Protein 3H0T (pdb70)

B-factor: mean 36.36, std 13.25, range [14.14, 80.87]

Foldseek 3Di:
DKAWEWPAADEEAAQAKDKIKIAIPDDFLVVKFKWKWWAAPPGDIDTQATRQFHGDDPRDPQWGKHADRPSSMIMIMGGRDDQVSFTWMWMWIADDPDTYIYPTYGYGHDDDDFDAWDKDKDWADPVVVVVQKTKIKIKTDDGPPQTKDKWKDFANHTDDPQKDKDRWDQDPVRGTIIMMMRIDGVCSLQVTQKMWIWMDDPHDIDIDIDGPPDDD/DKAWDKDFAQEAEAQAKGKMKIAIDPDAQADQWKKKWKWWADVVVGIGTAKIWYHDVHIDIDGDPVQVVFWDWDDDRVRRMIMIMGGRDDQVPFTWMKMFMAGVPPPGGDGIHPTGTHGYANDDFDFWDKDWQ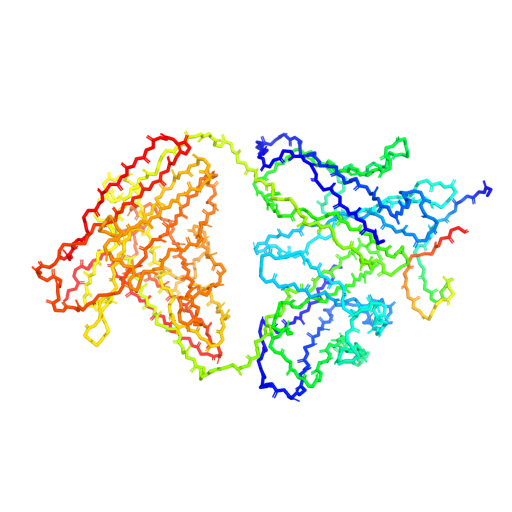AWDVVQDDDQKGKIKIKTDFGDDDDKDKDKPVPPDDPQKDWDDWDQDNNRGIMTMIMGMDGNVCLVPDWIWMWIDDVVNRDIDIGIHHHD/DDWDKAFDAPDDPDNGTDIGTD

CATH classification: 2.60.40.10 (+1 more: 2.60.40.10)

Nearest PDB structures (foldseek):
  3h0t-assembly1_A  TM=1.005E+00  e=9.626E-43  Homo sapiens
  8oxy-assembly1_C  TM=9.643E-01  e=1.014E-38  Homo sapiens
  6e63-assembly2_C  TM=9.545E-01  e=5.410E-38  Homo sapiens
  4rir-assembly1_L  TM=9.159E-01  e=1.126E-38  Homo sapiens
  6mg4-assembly1_B  TM=5.284E-01  e=2.223E-38  Homo sapiens

Solvent-accessible surface area: 20282 Å² total; per-residue (Å²): 160,12,116,10,83,17,56,117,35,31,29,52,33,71,54,118,83,10,66,0,46,0,64,5,63,63,43,50,0,30,32,37,23,0,0,0,0,13,17,99,115,96,55,29,1,72,6,5,0,54,29,12,50,88,90,26,126,78,23,56,124,43,5,42,10,55,54,67,71,106,63,32,10,0,17,0,35,0,46,30,3,103,94,87,1,45,5,47,0,18,0,0,0,0,28,78,73,32,18,24,22,3,66,12,0,38,0,2,3,42,66,54,111,100,30,73,10,67,6,12,4,8,34,13,22,80,83,2,37,155,58,91,106,0,3,0,2,0,11,0,23,56,0,14,3,3,11,17,80,36,43,4,52,10,32,99,66,103,30,176,87,40,41,58,59,9,92,30,39,101,30,120,76,76,46,14,2,0,0,0,4,0,45,19,65,4,113,86,12,127,82,59,187,25,1,3,0,41,0,42,10,92,75,74,79,51,71,73,75,8,32,32,112,72,105,170,176,28,82,17,124,37,68,37,79,36,76,7,90,47,91,93,62,0,50,2,35,0,32,9,48,64,38,48,1,41,19,128,87,3,0,0,1,0,0,6,27,19,107,122,114,22,12,30,11,0,0,1,0,0,84,25,66,98,77,36,52,29,53,8,99,81,3,104,112,56,18,43,2,82,36,46,84,104,133,40,39,0,28,0,54,0,66,63,1,58,63,118,3,33,7,44,0,10,0,0,55,1,33,9,9,0,23,1,0,47,38,27,3,157,12,23,81,0,14,1,2,74,16,82,81,85,23,13,50,12,23,20,9,26,1,19,104,58,11,44,82,77,53,58,0,8,0,0,0,4,0,13,30,0,7,47,84,81,11,84,22,44,1,30,97,38,94,37,98,92,43,37,26,51,5,65,26,10,43,24,114,71,9,23,25,0,8,3,0,15,0,66,8,79,35,102,20,34,74,127,93,55,14,57,0,8,0,46,0,156,51,28,144,42,116,39,81,40,107,5,93,69,153,149,96,40,108,16,94,58,29,76,66,27,46,182,84,116,40,9,0,21,19,36,90

Structure (mmCIF, N/CA/C/O backbone):
data_3H0T
#
_entry.id   3H0T
#
_cell.length_a   174.077
_cell.length_b   52.169
_cell.length_c   65.630
_cell.angle_alpha   90.00
_cell.angle_beta   99.24
_cell.angle_gamma   90.00
#
_symmetry.space_group_name_H-M   'C 1 2 1'
#
loop_
_entity.id
_entity.type
_entity.pdbx_description
1 polymer 'Fab fragment, Light chain'
2 polymer 'Fab fragment, Heavy chain'
3 polymer Hepcidin
4 water water
#
loop_
_atom_site.group_PDB
_atom_site.id
_atom_site.type_symbol
_atom_site.label_atom_id
_atom_site.label_alt_id
_atom_site.label_comp_id
_atom_site.label_asym_id
_atom_site.label_entity_id
_atom_site.label_seq_id
_atom_site.pdbx_PDB_ins_code
_atom_site.Cartn_x
_atom_site.Cartn_y
_atom_site.Cartn_z
_atom_site.occupancy
_atom_site.B_iso_or_equiv
_atom_site.auth_seq_id
_atom_site.auth_comp_id
_atom_site.auth_asym_id
_atom_site.auth_atom_id
_atom_site.pdbx_PDB_model_num
ATOM 1 N N . ASN A 1 1 ? -37.002 29.702 19.466 1.00 59.21 1 ASN A N 1
ATOM 2 C CA . ASN A 1 1 ? -35.689 29.021 19.203 1.00 58.07 1 ASN A CA 1
ATOM 3 C C . ASN A 1 1 ? -35.155 28.103 20.288 1.00 56.71 1 ASN A C 1
ATOM 4 O O . ASN A 1 1 ? -33.941 27.844 20.329 1.00 57.64 1 ASN A O 1
ATOM 9 N N . PHE A 1 2 ? -36.051 27.632 21.155 1.00 53.43 2 PHE A N 1
ATOM 10 C CA . PHE A 1 2 ? -35.764 26.690 22.254 1.00 50.99 2 PHE A CA 1
ATOM 11 C C . PHE A 1 2 ? -34.973 25.397 21.945 1.00 50.47 2 PHE A C 1
ATOM 12 O O . PHE A 1 2 ? -34.777 24.995 20.787 1.00 50.64 2 PHE A O 1
ATOM 20 N N . MET A 1 3 ? -34.565 24.750 23.028 1.00 49.64 3 MET A N 1
ATOM 21 C CA . MET A 1 3 ? -33.892 23.509 23.007 1.00 50.43 3 MET A CA 1
ATOM 22 C C . MET A 1 3 ? -34.546 22.601 23.998 1.00 48.28 3 MET A C 1
ATOM 23 O O . MET A 1 3 ? -35.200 23.066 24.936 1.00 48.46 3 MET A O 1
ATOM 28 N N . LEU A 1 4 ? -34.328 21.301 23.805 1.00 46.14 4 LEU A N 1
ATOM 29 C CA . LEU A 1 4 ? -34.743 20.243 24.708 1.00 44.69 4 LEU A CA 1
ATOM 30 C C . LEU A 1 4 ? -33.494 19.491 25.157 1.00 43.95 4 LEU A C 1
ATOM 31 O O . LEU A 1 4 ? -32.743 19.019 24.312 1.00 43.05 4 LEU A O 1
ATOM 36 N N . THR A 1 5 ? -33.281 19.391 26.472 1.00 42.63 5 THR A N 1
ATOM 37 C CA . THR A 1 5 ? -32.058 18.853 27.055 1.00 42.38 5 THR A CA 1
ATOM 38 C C . THR A 1 5 ? -32.301 17.562 27.850 1.00 42.20 5 THR A C 1
ATOM 39 O O . THR A 1 5 ? -33.114 17.529 28.793 1.00 42.68 5 THR A O 1
ATOM 43 N N . GLN A 1 6 ? -31.565 16.510 27.501 1.00 40.63 6 GLN A N 1
ATOM 44 C CA . GLN A 1 6 ? -31.673 15.215 28.173 1.00 39.26 6 GLN A CA 1
ATOM 45 C C . GLN A 1 6 ? -30.307 14.872 28.668 1.00 38.80 6 GLN A C 1
ATOM 46 O O . GLN A 1 6 ? -29.380 15.286 28.068 1.00 40.13 6 GLN A O 1
ATOM 52 N N . PRO A 1 7 ? -30.176 14.052 29.730 1.00 39.64 7 PRO A N 1
ATOM 53 C CA . PRO A 1 7 ? -28.899 13.507 30.159 1.00 39.66 7 PRO A CA 1
ATOM 54 C C . PRO A 1 7 ? -28.237 12.742 28.967 1.00 40.98 7 PRO A C 1
ATOM 55 O O . PRO A 1 7 ? -28.947 12.187 28.130 1.00 40.54 7 PRO A O 1
ATOM 59 N N . HIS A 1 8 ? -26.915 12.691 28.914 1.00 39.51 8 HIS A N 1
ATOM 60 C CA . HIS A 1 8 ? -26.216 12.106 27.803 1.00 39.31 8 HIS A CA 1
ATOM 61 C C . HIS A 1 8 ? -26.453 10.589 27.835 1.00 38.41 8 HIS A C 1
ATOM 62 O O . HIS A 1 8 ? -26.659 9.979 26.790 1.00 37.75 8 HIS A O 1
ATOM 69 N N . SER A 1 9 ? -26.431 9.983 29.019 1.00 36.39 9 SER A N 1
ATOM 70 C CA . SER A 1 9 ? -26.704 8.570 29.196 1.00 36.88 9 SER A CA 1
ATOM 71 C C . SER A 1 9 ? -27.316 8.330 30.585 1.00 37.35 9 SER A C 1
ATOM 72 O O . SER A 1 9 ? -27.217 9.197 31.413 1.00 38.82 9 SER A O 1
ATOM 75 N N . VAL A 1 10 ? -27.882 7.152 30.822 1.00 35.54 10 VAL A N 1
ATOM 76 C CA . VAL A 1 10 ? -28.642 6.824 32.010 1.00 36.55 10 VAL A CA 1
ATOM 77 C C . VAL A 1 10 ? -28.492 5.319 31.998 1.00 35.87 10 VAL A C 1
ATOM 78 O O . VAL A 1 10 ? -28.473 4.739 30.919 1.00 36.47 10 VAL A O 1
ATOM 82 N N . SER A 1 11 ? -28.320 4.681 33.149 1.00 35.18 11 SER A N 1
ATOM 83 C CA . SER A 1 11 ? -28.146 3.252 33.202 1.00 36.79 11 SER A CA 1
ATOM 84 C C . SER A 1 11 ? -28.859 2.716 34.429 1.00 38.80 11 SER A C 1
ATOM 85 O O . SER A 1 11 ? -28.994 3.440 35.410 1.00 39.53 11 SER A O 1
ATOM 88 N N . GLU A 1 12 ? -29.291 1.452 34.385 1.00 40.58 12 GLU A N 1
ATOM 89 C CA . GLU A 1 12 ? -30.183 0.897 35.433 1.00 42.42 12 GLU A CA 1
ATOM 90 C C . GLU A 1 12 ? -30.196 -0.603 35.221 1.00 42.64 12 GLU A C 1
ATOM 91 O O . GLU A 1 12 ? -29.973 -1.067 34.096 1.00 41.01 12 GLU A O 1
ATOM 97 N N . SER A 1 13 ? -30.379 -1.355 36.307 1.00 44.13 13 SER A N 1
ATOM 98 C CA . SER A 1 13 ? -30.400 -2.827 36.290 1.00 45.99 13 SER A CA 1
ATOM 99 C C . SER A 1 13 ? -31.739 -3.374 35.729 1.00 46.08 13 SER A C 1
ATOM 100 O O . SER A 1 13 ? -32.771 -2.720 35.878 1.00 47.31 13 SER A O 1
ATOM 103 N N . PRO A 1 14 ? -31.722 -4.558 35.094 1.00 46.38 14 PRO A N 1
ATOM 104 C CA . PRO A 1 14 ? -32.935 -5.195 34.575 1.00 47.79 14 PRO A CA 1
ATOM 105 C C . PRO A 1 14 ? -33.986 -5.443 35.659 1.00 49.63 14 PRO A C 1
ATOM 106 O O . PRO A 1 14 ? -33.642 -5.852 36.770 1.00 49.43 14 PRO A O 1
ATOM 110 N N . GLY A 1 15 ? -35.248 -5.219 35.332 1.00 51.19 15 GLY A N 1
ATOM 111 C CA . GLY A 1 15 ? -36.322 -5.348 36.311 1.00 53.36 15 GLY A CA 1
ATOM 112 C C . GLY A 1 15 ? -36.674 -4.027 36.962 1.00 55.08 15 GLY A C 1
ATOM 113 O O . GLY A 1 15 ? -37.825 -3.802 37.375 1.00 55.86 15 GLY A O 1
ATOM 114 N N . LYS A 1 16 ? -35.703 -3.121 37.043 1.00 55.79 16 LYS A N 1
ATOM 115 C CA . LYS A 1 16 ? -35.957 -1.847 37.717 1.00 56.43 16 LYS A CA 1
ATOM 116 C C . LYS A 1 16 ? -36.658 -0.796 36.857 1.00 56.07 16 LYS A C 1
ATOM 117 O O . LYS A 1 16 ? -36.995 -1.015 35.683 1.00 56.06 16 LYS A O 1
ATOM 123 N N . THR A 1 17 ? -36.952 0.333 37.480 1.00 56.22 17 THR A N 1
ATOM 124 C CA . THR A 1 17 ? -37.677 1.394 36.811 1.00 56.42 17 THR A CA 1
ATOM 125 C C . THR A 1 17 ? -36.642 2.465 36.524 1.00 55.45 17 THR A C 1
ATOM 126 O O . THR A 1 17 ? -35.767 2.724 37.363 1.00 54.85 17 THR A O 1
ATOM 130 N N . VAL A 1 18 ? -36.723 3.039 35.324 1.00 53.83 18 VAL A N 1
ATOM 131 C CA . VAL A 1 18 ? -35.850 4.136 34.962 1.00 52.62 18 VAL A CA 1
ATOM 132 C C . VAL A 1 18 ? -36.624 5.265 34.312 1.00 51.55 18 VAL A C 1
ATOM 133 O O . VAL A 1 18 ? -37.605 5.036 33.603 1.00 51.21 18 VAL A O 1
ATOM 137 N N . THR A 1 19 ? -36.167 6.485 34.565 1.00 50.85 19 THR A N 1
ATOM 138 C CA . THR A 1 19 ? -36.721 7.671 33.952 1.00 50.85 19 THR A CA 1
ATOM 139 C C . THR A 1 19 ? -35.617 8.455 33.243 1.00 50.69 19 THR A C 1
ATOM 140 O O . THR A 1 19 ? -34.451 8.480 33.698 1.00 51.01 19 THR A O 1
ATOM 144 N N . ILE A 1 20 ? -36.012 9.040 32.104 1.00 49.88 20 ILE A N 1
ATOM 145 C CA . ILE A 1 20 ? -35.176 9.879 31.266 1.00 48.29 20 ILE A CA 1
ATOM 146 C C . ILE A 1 20 ? -35.956 11.148 31.128 1.00 48.30 20 ILE A C 1
ATOM 147 O O . ILE A 1 20 ? -37.065 11.136 30.585 1.00 47.51 20 ILE A O 1
ATOM 152 N N . SER A 1 21 ? -35.377 12.248 31.600 1.00 48.19 21 SER A N 1
ATOM 153 C CA . SER A 1 21 ? -36.040 13.560 31.469 1.00 49.60 21 SER A CA 1
ATOM 154 C C . SER A 1 21 ? -35.648 14.432 30.277 1.00 48.67 21 SER A C 1
ATOM 155 O O . SER A 1 21 ? -34.580 14.277 29.663 1.00 48.80 21 SER A O 1
ATOM 158 N N . CYS A 1 22 ? -36.510 15.382 29.977 1.00 46.94 22 CYS A N 1
ATOM 159 C CA . CYS A 1 22 ? -36.266 16.260 28.900 1.00 47.32 22 CYS A CA 1
ATOM 160 C C . CYS A 1 22 ? -36.789 17.675 29.258 1.00 48.36 22 CYS A C 1
ATOM 161 O O . CYS A 1 22 ? -38.029 17.906 29.269 1.00 49.03 22 CYS A O 1
ATOM 164 N N . THR A 1 23 ? -35.846 18.600 29.512 1.00 48.05 23 THR A N 1
ATOM 165 C CA . THR A 1 23 ? -36.117 19.995 29.947 1.00 47.93 23 THR A CA 1
ATOM 166 C C . THR A 1 23 ? -36.181 20.952 28.790 1.00 47.61 23 THR A C 1
ATOM 167 O O . THR A 1 23 ? -35.285 20.959 27.973 1.00 48.60 23 THR A O 1
ATOM 171 N N . ARG A 1 24 ? -37.212 21.789 28.734 1.00 46.99 24 ARG A N 1
ATOM 172 C CA . ARG A 1 24 ? -37.366 22.750 27.663 1.00 47.66 24 ARG A CA 1
ATOM 173 C C . ARG A 1 24 ? -36.820 24.124 28.031 1.00 49.87 24 ARG A C 1
ATOM 174 O O . ARG A 1 24 ? -37.210 24.682 29.052 1.00 50.64 24 ARG A O 1
ATOM 182 N N . SER A 1 25 ? -35.965 24.686 27.183 1.00 50.93 25 SER A N 1
ATOM 183 C CA . SER A 1 25 ? -35.188 25.861 27.538 1.00 52.74 25 SER A CA 1
ATOM 184 C C . SER A 1 25 ? -36.141 27.026 27.676 1.00 54.09 25 SER A C 1
ATOM 185 O O . SER A 1 25 ? -36.157 27.667 28.713 1.00 54.45 25 SER A O 1
ATOM 188 N N . SER A 1 26 ? -36.937 27.270 26.635 1.00 55.64 26 SER A N 1
ATOM 189 C CA . SER A 1 26 ? -38.045 28.225 26.672 1.00 56.78 26 SER A CA 1
ATOM 190 C C . SER A 1 26 ? -39.343 27.681 26.077 1.00 57.64 26 SER A C 1
ATOM 191 O O . SER A 1 26 ? -39.353 26.664 25.357 1.00 57.52 26 SER A O 1
ATOM 194 N N . GLY A 1 27 ? -40.437 28.374 26.378 1.00 57.49 27 GLY A N 1
ATOM 195 C CA . GLY A 1 27 ? -41.756 27.945 25.970 1.00 57.84 27 GLY A CA 1
ATOM 196 C C . GLY A 1 27 ? -42.247 26.965 27.009 1.00 58.72 27 GLY A C 1
ATOM 197 O O . GLY A 1 27 ? -41.439 26.388 27.751 1.00 58.28 27 GLY A O 1
ATOM 198 N N . SER A 1 28 ? -43.576 26.786 27.067 1.00 59.35 28 SER A N 1
ATOM 199 C CA . SER A 1 28 ? -44.231 25.968 28.094 1.00 59.80 28 SER A CA 1
ATOM 200 C C . SER A 1 28 ? -44.342 24.521 27.621 1.00 59.50 28 SER A C 1
ATOM 201 O O . SER A 1 28 ? -44.904 24.272 26.554 1.00 59.26 28 SER A O 1
ATOM 204 N N . ILE A 1 29 ? -43.791 23.590 28.408 1.00 59.84 29 ILE A N 1
ATOM 205 C CA . ILE A 1 29 ? -43.720 22.183 27.998 1.00 60.04 29 ILE A CA 1
ATOM 206 C C . ILE A 1 29 ? -45.128 21.669 27.788 1.00 60.50 29 ILE A C 1
ATOM 207 O O . ILE A 1 29 ? -45.383 20.891 26.856 1.00 60.87 29 ILE A O 1
ATOM 212 N N . ALA A 1 30 ? -46.040 22.158 28.640 1.00 60.35 30 ALA A N 1
ATOM 213 C CA . ALA A 1 30 ? -47.442 21.735 28.655 1.00 59.46 30 ALA A CA 1
ATOM 214 C C . ALA A 1 30 ? -48.253 22.260 27.457 1.00 58.17 30 ALA A C 1
ATOM 215 O O . ALA A 1 30 ? -49.289 21.695 27.106 1.00 58.45 30 ALA A O 1
ATOM 217 N N . SER A 1 31 ? -47.773 23.303 26.791 1.00 56.66 31 SER A N 1
ATOM 218 C CA . SER A 1 31 ? -48.542 23.867 25.678 1.00 55.17 31 SER A CA 1
ATOM 219 C C . SER A 1 31 ? -48.363 23.128 24.362 1.00 53.45 31 SER A C 1
ATOM 220 O O . SER A 1 31 ? -49.156 23.290 23.431 1.00 52.47 31 SER A O 1
ATOM 223 N N . TYR A 1 32 ? -47.304 22.323 24.278 1.00 52.09 32 TYR A N 1
ATOM 224 C CA . TYR A 1 32 ? -46.998 21.619 23.026 1.00 50.98 32 TYR A CA 1
ATOM 225 C C . TYR A 1 32 ? -46.769 20.137 23.242 1.00 49.59 32 TYR A C 1
ATOM 226 O O . TYR A 1 32 ? -46.169 19.732 24.243 1.00 49.71 32 TYR A O 1
ATOM 235 N N . TYR A 1 33 ? -47.264 19.312 22.321 1.00 48.84 33 TYR A N 1
ATOM 236 C CA . TYR A 1 33 ? -47.131 17.881 22.502 1.00 47.56 33 TYR A CA 1
ATOM 237 C C . TYR A 1 33 ? -45.669 17.441 22.370 1.00 46.41 33 TYR A C 1
ATOM 238 O O . TYR A 1 33 ? -44.953 17.978 21.541 1.00 45.54 33 TYR A O 1
ATOM 247 N N . VAL A 1 34 ? -45.287 16.486 23.221 1.00 46.27 34 VAL A N 1
ATOM 248 C CA . VAL A 1 34 ? -43.966 15.828 23.350 1.00 45.85 34 VAL A CA 1
ATOM 249 C C . VAL A 1 34 ? -44.007 14.354 22.875 1.00 45.12 34 VAL A C 1
ATOM 250 O O . VAL A 1 34 ? -44.795 13.553 23.390 1.00 44.70 34 VAL A O 1
ATOM 254 N N . GLN A 1 35 ? -43.166 14.024 21.890 1.00 43.48 35 GLN A N 1
ATOM 255 C CA . GLN A 1 35 ? -43.007 12.646 21.393 1.00 41.99 35 GLN A CA 1
ATOM 256 C C . GLN A 1 35 ? -41.700 12.047 21.932 1.00 40.54 35 GLN A C 1
ATOM 257 O O . GLN A 1 35 ? -40.772 12.786 22.215 1.00 40.05 35 GLN A O 1
ATOM 263 N N . TRP A 1 36 ? -41.636 10.717 22.088 1.00 39.30 36 TRP A N 1
ATOM 264 C CA . TRP A 1 36 ? -40.391 10.045 22.429 1.00 36.72 36 TRP A CA 1
ATOM 265 C C . TRP A 1 36 ? -40.116 9.023 21.361 1.00 35.78 36 TRP A C 1
ATOM 266 O O . TRP A 1 36 ? -41.042 8.309 20.946 1.00 35.07 36 TRP A O 1
ATOM 277 N N . TYR A 1 37 ? -38.852 8.964 20.911 1.00 32.34 37 TYR A N 1
ATOM 278 C CA . TYR A 1 37 ? -38.392 8.023 19.874 1.00 29.98 37 TYR A CA 1
ATOM 279 C C . TYR A 1 37 ? -37.301 7.120 20.389 1.00 29.77 37 TYR A C 1
ATOM 280 O O . TYR A 1 37 ? -36.395 7.565 21.102 1.00 31.35 37 TYR A O 1
ATOM 289 N N . GLN A 1 38 ? -37.380 5.864 20.038 1.00 27.41 38 GLN A N 1
ATOM 290 C CA . GLN A 1 38 ? -36.363 4.888 20.395 1.00 28.32 38 GLN A CA 1
ATOM 291 C C . GLN A 1 38 ? -35.490 4.606 19.182 1.00 28.59 38 GLN A C 1
ATOM 292 O O . GLN A 1 38 ? -36.021 4.413 18.085 1.00 27.67 38 GLN A O 1
ATOM 298 N N . GLN A 1 39 ? -34.172 4.465 19.374 1.00 27.90 39 GLN A N 1
ATOM 299 C CA . GLN A 1 39 ? -33.316 4.133 18.231 1.00 27.14 39 GLN A CA 1
ATOM 300 C C . GLN A 1 39 ? -32.216 3.191 18.680 1.00 28.89 39 GLN A C 1
ATOM 301 O O . GLN A 1 39 ? -31.321 3.576 19.508 1.00 28.51 39 GLN A O 1
ATOM 307 N N . ARG A 1 40 ? -32.333 1.957 18.237 1.00 29.40 40 ARG A N 1
ATOM 308 C CA . ARG A 1 40 ? -31.287 0.974 18.434 1.00 33.94 40 ARG A CA 1
ATOM 309 C C . ARG A 1 40 ? -30.129 1.162 17.446 1.00 35.44 40 ARG A C 1
ATOM 310 O O . ARG A 1 40 ? -30.330 1.610 16.326 1.00 34.52 40 ARG A O 1
ATOM 318 N N . PRO A 1 41 ? -28.899 0.765 17.844 1.00 38.60 41 PRO A N 1
ATOM 319 C CA . PRO A 1 41 ? -27.733 1.132 16.979 1.00 39.58 41 PRO A CA 1
ATOM 320 C C . PRO A 1 41 ? -27.834 0.497 15.582 1.00 38.02 41 PRO A C 1
ATOM 321 O O . PRO A 1 41 ? -28.142 -0.684 15.464 1.00 39.20 41 PRO A O 1
ATOM 325 N N . GLY A 1 42 ? -27.646 1.295 14.546 1.00 37.62 42 GLY A N 1
ATOM 326 C CA . GLY A 1 42 ? -27.761 0.810 13.167 1.00 36.11 42 GLY A CA 1
ATOM 327 C C . GLY A 1 42 ? -29.177 0.669 12.641 1.00 36.57 42 GLY A C 1
ATOM 328 O O . GLY A 1 42 ? -29.382 0.117 11.534 1.00 35.17 42 GLY A O 1
ATOM 329 N N . SER A 1 43 ? -30.152 1.166 13.419 1.00 34.57 43 SER A N 1
ATOM 330 C CA . SER A 1 43 ? -31.572 1.155 13.029 1.00 33.69 43 SER A CA 1
ATOM 331 C C . SER A 1 43 ? -32.196 2.525 13.016 1.00 30.93 43 SER A C 1
ATOM 332 O O . SER A 1 43 ? -31.670 3.480 13.579 1.00 29.15 43 SER A O 1
ATOM 335 N N . SER A 1 44 ? -33.319 2.617 12.301 1.00 30.62 44 SER A N 1
ATOM 336 C CA . SER A 1 44 ? -34.058 3.849 12.160 1.00 30.26 44 SER A CA 1
ATOM 337 C C . SER A 1 44 ? -34.815 4.019 13.458 1.00 28.62 44 SER A C 1
ATOM 338 O O . SER A 1 44 ? -35.004 3.058 14.176 1.00 27.78 44 SER A O 1
ATOM 341 N N . PRO A 1 45 ? -35.181 5.258 13.808 1.00 27.68 45 PRO A N 1
ATOM 342 C CA . PRO A 1 45 ? -35.904 5.414 15.037 1.00 29.48 45 PRO A CA 1
ATOM 343 C C . PRO A 1 45 ? -37.307 4.744 14.967 1.00 30.31 45 PRO A C 1
ATOM 344 O O . PRO A 1 45 ? -37.794 4.461 13.899 1.00 28.88 45 PRO A O 1
ATOM 348 N N . THR A 1 46 ? -37.901 4.511 16.138 1.00 31.81 46 THR A N 1
ATOM 349 C CA . THR A 1 46 ? -39.255 4.017 16.295 1.00 33.10 46 THR A CA 1
ATOM 350 C C . THR A 1 46 ? -39.980 4.899 17.327 1.00 32.74 46 THR A C 1
ATOM 351 O O . THR A 1 46 ? -39.477 5.177 18.434 1.00 31.98 46 THR A O 1
ATOM 355 N N . THR A 1 47 ? -41.224 5.247 17.031 1.00 33.58 47 THR A N 1
ATOM 356 C CA . THR A 1 47 ? -42.000 6.042 18.008 1.00 33.99 47 THR A CA 1
ATOM 357 C C . THR A 1 47 ? -42.443 5.139 19.142 1.00 33.98 47 THR A C 1
ATOM 358 O O . THR A 1 47 ? -42.988 4.067 18.889 1.00 34.55 47 THR A O 1
ATOM 362 N N . VAL A 1 48 ? -42.119 5.533 20.378 1.00 34.68 48 VAL A N 1
ATOM 363 C CA . VAL A 1 48 ? -42.636 4.879 21.589 1.00 36.34 48 VAL A CA 1
ATOM 364 C C . VAL A 1 48 ? -43.752 5.630 22.380 1.00 38.06 48 VAL A C 1
ATOM 365 O O . VAL A 1 48 ? -44.569 5.009 23.018 1.00 35.89 48 VAL A O 1
ATOM 369 N N . ILE A 1 49 ? -43.735 6.954 22.372 1.00 40.31 49 ILE A N 1
ATOM 370 C CA . ILE A 1 49 ? -44.772 7.725 23.033 1.00 41.89 49 ILE A CA 1
ATOM 371 C C . ILE A 1 49 ? -45.047 8.848 22.063 1.00 42.57 49 ILE A C 1
ATOM 372 O O . ILE A 1 49 ? -44.092 9.401 21.520 1.00 41.54 49 ILE A O 1
ATOM 377 N N . TYR A 1 50 ? -46.322 9.153 21.781 1.00 42.98 50 TYR A N 1
ATOM 378 C CA . TYR A 1 50 ? -46.693 10.409 21.102 1.00 44.87 50 TYR A CA 1
ATOM 379 C C . TYR A 1 50 ? -47.775 11.184 21.901 1.00 45.99 50 TYR A C 1
ATOM 380 O O . TYR A 1 50 ? -48.380 10.640 22.860 1.00 45.77 50 TYR A O 1
ATOM 389 N N . GLU A 1 51 ? -47.972 12.455 21.521 1.00 46.79 51 GLU A N 1
ATOM 390 C CA . GLU A 1 51 ? -48.866 13.385 22.240 1.00 47.48 51 GLU A CA 1
ATOM 391 C C . GLU A 1 51 ? -48.817 13.176 23.752 1.00 48.15 51 GLU A C 1
ATOM 392 O O . GLU A 1 51 ? -49.808 12.746 24.372 1.00 47.95 51 GLU A O 1
ATOM 398 N N . ASP A 1 52 ? -47.623 13.422 24.315 1.00 48.09 52 ASP A N 1
ATOM 399 C CA . ASP A 1 52 ? -47.304 13.402 25.768 1.00 48.20 52 ASP A CA 1
ATOM 400 C C . ASP A 1 52 ? -47.278 12.042 26.434 1.00 46.89 52 ASP A C 1
ATOM 401 O O . ASP A 1 52 ? -46.415 11.782 27.263 1.00 44.86 52 ASP A O 1
ATOM 406 N N . SER A 1 53 ? -48.215 11.172 26.077 1.00 47.12 53 SER A N 1
ATOM 407 C CA . SER A 1 53 ? -48.363 9.906 26.775 1.00 47.84 53 SER A CA 1
ATOM 408 C C . SER A 1 53 ? -49.104 8.818 26.002 1.00 47.45 53 SER A C 1
ATOM 409 O O . SER A 1 53 ? -49.234 7.720 26.500 1.00 47.81 53 SER A O 1
ATOM 412 N N . GLN A 1 54 ? -49.543 9.104 24.780 1.00 48.81 54 GLN A N 1
ATOM 413 C CA . GLN A 1 54 ? -50.129 8.086 23.894 1.00 49.44 54 GLN A CA 1
ATOM 414 C C . GLN A 1 54 ? -49.069 7.066 23.492 1.00 50.54 54 GLN A C 1
ATOM 415 O O . GLN A 1 54 ? -47.994 7.426 23.040 1.00 50.36 54 GLN A O 1
ATOM 421 N N . ARG A 1 55 ? -49.403 5.791 23.608 1.00 50.64 55 ARG A N 1
ATOM 422 C CA . ARG A 1 55 ? -48.474 4.737 23.358 1.00 51.16 55 ARG A CA 1
ATOM 423 C C . ARG A 1 55 ? -48.938 4.041 22.071 1.00 51.18 55 ARG A C 1
ATOM 424 O O . ARG A 1 55 ? -50.019 3.452 22.065 1.00 51.72 55 ARG A O 1
ATOM 432 N N . PRO A 1 56 ? -48.160 4.154 20.963 1.00 50.70 56 PRO A N 1
ATOM 433 C CA . PRO A 1 56 ? -48.546 3.531 19.700 1.00 51.25 56 PRO A CA 1
ATOM 434 C C . PRO A 1 56 ? -48.726 2.004 19.775 1.00 51.66 56 PRO A C 1
ATOM 435 O O . PRO A 1 56 ? -48.214 1.342 20.695 1.00 51.60 56 PRO A O 1
ATOM 439 N N . SER A 1 57 ? -49.482 1.479 18.810 1.00 52.07 57 SER A N 1
ATOM 440 C CA . SER A 1 57 ? -49.766 0.062 18.697 1.00 52.95 57 SER A CA 1
ATOM 441 C C . SER A 1 57 ? -48.454 -0.746 18.640 1.00 53.04 57 SER A C 1
ATOM 442 O O . SER A 1 57 ? -47.591 -0.492 17.762 1.00 52.63 57 SER A O 1
ATOM 445 N N . GLY A 1 58 ? -48.290 -1.679 19.586 1.00 52.68 58 GLY A N 1
ATOM 446 C CA . GLY A 1 58 ? -47.101 -2.570 19.633 1.00 52.90 58 GLY A CA 1
ATOM 447 C C . GLY A 1 58 ? -46.039 -2.204 20.667 1.00 52.97 58 GLY A C 1
ATOM 448 O O . GLY A 1 58 ? -45.128 -2.979 20.966 1.00 53.43 58 GLY A O 1
ATOM 449 N N . VAL A 1 59 ? -46.137 -1.014 21.221 1.00 52.95 59 VAL A N 1
ATOM 450 C CA . VAL A 1 59 ? -45.175 -0.580 22.238 1.00 52.48 59 VAL A CA 1
ATOM 451 C C . VAL A 1 59 ? -45.655 -1.153 23.587 1.00 53.59 59 VAL A C 1
ATOM 452 O O . VAL A 1 59 ? -46.789 -0.845 23.986 1.00 53.15 59 VAL A O 1
ATOM 456 N N . PRO A 1 60 ? -44.804 -1.969 24.289 1.00 54.23 60 PRO A N 1
ATOM 457 C CA . PRO A 1 60 ? -45.107 -2.470 25.640 1.00 55.03 60 PRO A CA 1
ATOM 458 C C . PRO A 1 60 ? -45.606 -1.396 26.552 1.00 56.20 60 PRO A C 1
ATOM 459 O O . PRO A 1 60 ? -45.164 -0.250 26.488 1.00 56.93 60 PRO A O 1
ATOM 463 N N . ASP A 1 61 ? -46.532 -1.778 27.409 1.00 57.27 61 ASP A N 1
ATOM 464 C CA . ASP A 1 61 ? -47.107 -0.891 28.405 1.00 58.48 61 ASP A CA 1
ATOM 465 C C . ASP A 1 61 ? -46.093 -0.538 29.511 1.00 57.69 61 ASP A C 1
ATOM 466 O O . ASP A 1 61 ? -46.346 0.336 30.326 1.00 58.06 61 ASP A O 1
ATOM 471 N N . ARG A 1 62 ? -44.936 -1.201 29.522 1.00 56.44 62 ARG A N 1
ATOM 472 C CA . ARG A 1 62 ? -43.790 -0.774 30.360 1.00 55.27 62 ARG A CA 1
ATOM 473 C C . ARG A 1 62 ? -43.302 0.678 30.092 1.00 54.73 62 ARG A C 1
ATOM 474 O O . ARG A 1 62 ? -42.649 1.287 30.946 1.00 54.29 62 ARG A O 1
ATOM 482 N N . PHE A 1 63 ? -43.615 1.193 28.891 1.00 54.47 63 PHE A N 1
ATOM 483 C CA . PHE A 1 63 ? -43.231 2.524 28.421 1.00 53.61 63 PHE A CA 1
ATOM 484 C C . PHE A 1 63 ? -44.342 3.543 28.688 1.00 54.62 63 PHE A C 1
ATOM 485 O O . PHE A 1 63 ? -45.467 3.372 28.222 1.00 54.77 63 PHE A O 1
ATOM 493 N N . SER A 1 64 ? -44.035 4.633 29.371 1.00 54.37 64 SER A N 1
ATOM 494 C CA . SER A 1 64 ? -45.018 5.691 29.511 1.00 55.11 64 SER A CA 1
ATOM 495 C C . SER A 1 64 ? -44.407 7.104 29.511 1.00 55.54 64 SER A C 1
ATOM 496 O O . SER A 1 64 ? -43.321 7.333 30.058 1.00 56.07 64 SER A O 1
ATOM 499 N N . GLY A 1 65 ? -45.128 8.051 28.935 1.00 55.88 65 GLY A N 1
ATOM 500 C CA . GLY A 1 65 ? -44.747 9.454 28.990 1.00 56.88 65 GLY A CA 1
ATOM 501 C C . GLY A 1 65 ? -45.529 10.243 30.024 1.00 58.52 65 GLY A C 1
ATOM 502 O O . GLY A 1 65 ? -46.663 9.864 30.406 1.00 59.05 65 GLY A O 1
ATOM 503 N N . SER A 1 66 ? -44.918 11.330 30.482 1.00 58.81 66 SER A N 1
ATOM 504 C CA . SER A 1 66 ? -45.496 12.223 31.478 1.00 59.77 66 SER A CA 1
ATOM 505 C C . SER A 1 66 ? -44.925 13.612 31.282 1.00 60.70 66 SER A C 1
ATOM 506 O O . SER A 1 66 ? -43.968 13.786 30.528 1.00 60.11 66 SER A O 1
ATOM 509 N N . ILE A 1 67 ? -45.522 14.597 31.949 1.00 61.84 67 ILE A N 1
ATOM 510 C CA . ILE A 1 67 ? -45.203 16.018 31.746 1.00 62.93 67 ILE A CA 1
ATOM 511 C C . ILE A 1 67 ? -45.164 16.709 33.102 1.00 64.49 67 ILE A C 1
ATOM 512 O O . ILE A 1 67 ? -45.953 16.389 34.000 1.00 64.97 67 ILE A O 1
ATOM 517 N N . ASP A 1 68 ? -44.234 17.634 33.275 1.00 65.72 68 ASP A N 1
ATOM 518 C CA . ASP A 1 68 ? -44.108 18.309 34.558 1.00 67.04 68 ASP A CA 1
ATOM 519 C C . ASP A 1 68 ? -44.018 19.799 34.354 1.00 67.68 68 ASP A C 1
ATOM 520 O O . ASP A 1 68 ? -42.922 20.369 34.402 1.00 68.32 68 ASP A O 1
ATOM 525 N N . SER A 1 69 ? -45.185 20.418 34.147 1.00 68.26 69 SER A N 1
ATOM 526 C CA . SER A 1 69 ? -45.281 21.802 33.693 1.00 68.64 69 SER A CA 1
ATOM 527 C C . SER A 1 69 ? -44.514 22.747 34.600 1.00 68.86 69 SER A C 1
ATOM 528 O O . SER A 1 69 ? -44.234 23.888 34.223 1.00 68.41 69 SER A O 1
ATOM 531 N N . SER A 1 70 ? -44.152 22.231 35.775 1.00 69.08 70 SER A N 1
ATOM 532 C CA . SER A 1 70 ? -43.400 22.953 36.787 1.00 69.54 70 SER A CA 1
ATOM 533 C C . SER A 1 70 ? -41.905 23.084 36.414 1.00 69.87 70 SER A C 1
ATOM 534 O O . SER A 1 70 ? -41.375 24.212 36.238 1.00 70.23 70 SER A O 1
ATOM 537 N N . SER A 1 71 ? -41.225 21.932 36.300 1.00 69.10 71 SER A N 1
ATOM 538 C CA . SER A 1 71 ? -39.800 21.889 35.939 1.00 67.61 71 SER A CA 1
ATOM 539 C C . SER A 1 71 ? -39.644 22.120 34.443 1.00 66.41 71 SER A C 1
ATOM 540 O O . SER A 1 71 ? -38.525 22.259 33.930 1.00 66.72 71 SER A O 1
ATOM 543 N N . ASN A 1 72 ? -40.794 22.198 33.771 1.00 64.13 72 ASN A N 1
ATOM 544 C CA . ASN A 1 72 ? -40.890 22.475 32.345 1.00 61.84 72 ASN A CA 1
ATOM 545 C C . ASN A 1 72 ? -40.234 21.338 31.513 1.00 60.87 72 ASN A C 1
ATOM 546 O O . ASN A 1 72 ? -39.431 21.579 30.600 1.00 60.20 72 ASN A O 1
ATOM 551 N N . SER A 1 73 ? -40.597 20.102 31.867 1.00 59.34 73 SER A N 1
ATOM 552 C CA . SER A 1 73 ? -39.853 18.927 31.449 1.00 57.69 73 SER A CA 1
ATOM 553 C C . SER A 1 73 ? -40.736 17.702 31.269 1.00 56.75 73 SER A C 1
ATOM 554 O O . SER A 1 73 ? -41.510 17.339 32.183 1.00 56.40 73 SER A O 1
ATOM 557 N N . ALA A 1 74 ? -40.617 17.089 30.082 1.00 54.31 74 ALA A N 1
ATOM 558 C CA . ALA A 1 74 ? -41.254 15.813 29.769 1.00 52.54 74 ALA A CA 1
ATOM 559 C C . ALA A 1 74 ? -40.371 14.667 30.230 1.00 51.93 74 ALA A C 1
ATOM 560 O O . ALA A 1 74 ? -39.171 14.843 30.460 1.00 50.75 74 ALA A O 1
ATOM 562 N N . SER A 1 75 ? -40.963 13.485 30.391 1.00 51.07 75 SER A N 1
ATOM 563 C CA . SER A 1 75 ? -40.220 12.382 30.973 1.00 50.94 75 SER A CA 1
ATOM 564 C C . SER A 1 75 ? -40.674 11.037 30.417 1.00 50.08 75 SER A C 1
ATOM 565 O O . SER A 1 75 ? -41.879 10.804 30.244 1.00 49.78 75 SER A O 1
ATOM 568 N N . LEU A 1 76 ? -39.715 10.152 30.144 1.00 48.10 76 LEU A N 1
ATOM 569 C CA . LEU A 1 76 ? -40.068 8.877 29.617 1.00 47.05 76 LEU A CA 1
ATOM 570 C C . LEU A 1 76 ? -39.658 7.903 30.653 1.00 47.52 76 LEU A C 1
ATOM 571 O O . LEU A 1 76 ? -38.483 7.862 31.027 1.00 48.47 76 LEU A O 1
ATOM 576 N N . THR A 1 77 ? -40.623 7.095 31.106 1.00 47.91 77 THR A N 1
ATOM 577 C CA . THR A 1 77 ? -40.374 6.119 32.176 1.00 47.90 77 THR A CA 1
ATOM 578 C C . THR A 1 77 ? -40.547 4.718 31.675 1.00 47.58 77 THR A C 1
ATOM 579 O O . THR A 1 77 ? -41.506 4.402 30.962 1.00 47.85 77 THR A O 1
ATOM 583 N N . ILE A 1 78 ? -39.601 3.868 32.035 1.00 48.15 78 ILE A N 1
ATOM 584 C CA . ILE A 1 78 ? -39.653 2.481 31.606 1.00 49.24 78 ILE A CA 1
ATOM 585 C C . ILE A 1 78 ? -39.512 1.619 32.826 1.00 49.85 78 ILE A C 1
ATOM 586 O O . ILE A 1 78 ? -38.545 1.756 33.600 1.00 51.62 78 ILE A O 1
ATOM 591 N N . SER A 1 79 ? -40.468 0.717 33.013 1.00 49.68 79 SER A N 1
ATOM 592 C CA . SER A 1 79 ? -40.461 -0.141 34.180 1.00 48.74 79 SER A CA 1
ATOM 593 C C . SER A 1 79 ? -40.144 -1.579 33.759 1.00 49.07 79 SER A C 1
ATOM 594 O O . SER A 1 79 ? -40.264 -1.936 32.561 1.00 49.69 79 SER A O 1
ATOM 597 N N . GLY A 1 80 ? -39.756 -2.412 34.719 1.00 47.82 80 GLY A N 1
ATOM 598 C CA . GLY A 1 80 ? -39.325 -3.769 34.399 1.00 47.92 80 GLY A CA 1
ATOM 599 C C . GLY A 1 80 ? -38.359 -3.830 33.206 1.00 47.52 80 GLY A C 1
ATOM 600 O O . GLY A 1 80 ? -38.647 -4.518 32.185 1.00 47.15 80 GLY A O 1
ATOM 601 N N . LEU A 1 81 ? -37.219 -3.128 33.330 1.00 46.45 81 LEU A N 1
ATOM 602 C CA . LEU A 1 81 ? -36.310 -2.952 32.200 1.00 45.64 81 LEU A CA 1
ATOM 603 C C . LEU A 1 81 ? -35.859 -4.289 31.697 1.00 45.64 81 LEU A C 1
ATOM 604 O O . LEU A 1 81 ? -35.504 -5.180 32.474 1.00 45.18 81 LEU A O 1
ATOM 609 N N . LYS A 1 82 ? -35.811 -4.411 30.378 1.00 46.44 82 LYS A N 1
ATOM 610 C CA . LYS A 1 82 ? -35.299 -5.619 29.763 1.00 47.27 82 LYS A CA 1
ATOM 611 C C . LYS A 1 82 ? -34.194 -5.191 28.833 1.00 47.14 82 LYS A C 1
ATOM 612 O O . LYS A 1 82 ? -34.153 -4.027 28.416 1.00 46.85 82 LYS A O 1
ATOM 618 N N . THR A 1 83 ? -33.301 -6.114 28.498 1.00 46.84 83 THR A N 1
ATOM 619 C CA . THR A 1 83 ? -32.148 -5.711 27.731 1.00 47.39 83 THR A CA 1
ATOM 620 C C . THR A 1 83 ? -32.458 -5.191 26.310 1.00 46.78 83 THR A C 1
ATOM 621 O O . THR A 1 83 ? -31.748 -4.322 25.815 1.00 45.89 83 THR A O 1
ATOM 625 N N . GLU A 1 84 ? -33.547 -5.686 25.701 1.00 45.65 84 GLU A N 1
ATOM 626 C CA . GLU A 1 84 ? -34.120 -5.104 24.483 1.00 45.99 84 GLU A CA 1
ATOM 627 C C . GLU A 1 84 ? -34.382 -3.579 24.543 1.00 42.64 84 GLU A C 1
ATOM 628 O O . GLU A 1 84 ? -34.458 -2.938 23.490 1.00 41.66 84 GLU A O 1
ATOM 634 N N . ASP A 1 85 ? -34.560 -3.018 25.745 1.00 40.79 85 ASP A N 1
ATOM 635 C CA . ASP A 1 85 ? -34.939 -1.624 25.876 1.00 39.72 85 ASP A CA 1
ATOM 636 C C . ASP A 1 85 ? -33.687 -0.740 25.719 1.00 38.85 85 ASP A C 1
ATOM 637 O O . ASP A 1 85 ? -33.808 0.471 25.578 1.00 37.82 85 ASP A O 1
ATOM 642 N N . GLU A 1 86 ? -32.507 -1.361 25.759 1.00 38.44 86 GLU A N 1
ATOM 643 C CA . GLU A 1 86 ? -31.227 -0.640 25.555 1.00 37.43 86 GLU A CA 1
ATOM 644 C C . GLU A 1 86 ? -31.265 0.058 24.182 1.00 34.75 86 GLU A C 1
ATOM 645 O O . GLU A 1 86 ? -31.391 -0.611 23.179 1.00 33.99 86 GLU A O 1
ATOM 651 N N . ALA A 1 87 ? -31.178 1.397 24.159 1.00 32.59 87 ALA A N 1
ATOM 652 C CA . ALA A 1 87 ? -31.271 2.191 22.934 1.00 31.99 87 ALA A CA 1
ATOM 653 C C . ALA A 1 87 ? -31.019 3.660 23.247 1.00 30.31 87 ALA A C 1
ATOM 654 O O . ALA A 1 87 ? -30.921 4.035 24.407 1.00 30.52 87 ALA A O 1
ATOM 656 N N . ASP A 1 88 ? -30.958 4.481 22.224 1.00 29.64 88 ASP A N 1
ATOM 657 C CA . ASP A 1 88 ? -30.981 5.924 22.412 1.00 30.91 88 ASP A CA 1
ATOM 658 C C . ASP A 1 88 ? -32.433 6.386 22.416 1.00 31.85 88 ASP A C 1
ATOM 659 O O . ASP A 1 88 ? -33.232 5.890 21.631 1.00 34.35 88 ASP A O 1
ATOM 664 N N . TYR A 1 89 ? -32.785 7.329 23.285 1.00 29.88 89 TYR A N 1
ATOM 665 C CA . TYR A 1 89 ? -34.149 7.827 23.298 1.00 29.11 89 TYR A CA 1
ATOM 666 C C . TYR A 1 89 ? -34.096 9.301 23.109 1.00 28.41 89 TYR A C 1
ATOM 667 O O . TYR A 1 89 ? -33.263 9.964 23.722 1.00 31.17 89 TYR A O 1
ATOM 676 N N . TYR A 1 90 ? -34.963 9.829 22.268 1.00 27.75 90 TYR A N 1
ATOM 677 C CA . TYR A 1 90 ? -34.971 11.239 21.914 1.00 29.18 90 TYR A CA 1
ATOM 678 C C . TYR A 1 90 ? -36.354 11.742 22.205 1.00 30.80 90 TYR A C 1
ATOM 679 O O . TYR A 1 90 ? -37.323 11.070 21.881 1.00 29.27 90 TYR A O 1
ATOM 688 N N . CYS A 1 91 ? -36.444 12.914 22.814 1.00 33.03 91 CYS A N 1
ATOM 689 C CA . CYS A 1 91 ? -37.715 13.599 22.959 1.00 35.56 91 CYS A CA 1
ATOM 690 C C . CYS A 1 91 ? -37.833 14.605 21.854 1.00 34.68 91 CYS A C 1
ATOM 691 O O . CYS A 1 91 ? -36.845 15.022 21.270 1.00 34.04 91 CYS A O 1
ATOM 694 N N . GLN A 1 92 ? -39.048 14.985 21.519 1.00 33.88 92 GLN A N 1
ATOM 695 C CA . GLN A 1 92 ? -39.224 15.912 20.441 1.00 34.27 92 GLN A CA 1
ATOM 696 C C . GLN A 1 92 ? -40.483 16.749 20.663 1.00 36.64 92 GLN A C 1
ATOM 697 O O . GLN A 1 92 ? -41.470 16.239 21.169 1.00 36.48 92 GLN A O 1
ATOM 703 N N . SER A 1 93 ? -40.439 18.021 20.276 1.00 38.84 93 SER A N 1
ATOM 704 C CA . SER A 1 93 ? -41.627 18.883 20.359 1.00 40.32 93 SER A CA 1
ATOM 705 C C . SER A 1 93 ? -41.576 19.943 19.341 1.00 40.21 93 SER A C 1
ATOM 706 O O . SER A 1 93 ? -40.975 19.753 18.297 1.00 40.72 93 SER A O 1
ATOM 709 N N . TYR A 1 94 ? -42.261 21.065 19.587 1.00 40.19 94 TYR A N 1
ATOM 710 C CA . TYR A 1 94 ? -42.320 22.121 18.620 1.00 39.23 94 TYR A CA 1
ATOM 711 C C . TYR A 1 94 ? -42.808 23.390 19.337 1.00 40.39 94 TYR A C 1
ATOM 712 O O . TYR A 1 94 ? -43.100 23.414 20.533 1.00 40.01 94 TYR A O 1
ATOM 721 N N . ASP A 1 95 ? -42.815 24.447 18.585 1.00 42.01 95 ASP A N 1
ATOM 722 C CA . ASP A 1 95 ? -43.539 25.612 18.943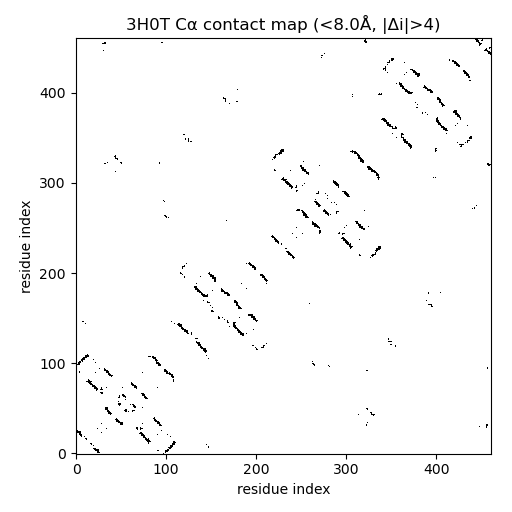 1.00 44.52 95 ASP A CA 1
ATOM 723 C C . ASP A 1 95 ? -44.043 26.081 17.623 1.00 45.37 95 ASP A C 1
ATOM 724 O O . ASP A 1 95 ? -44.140 25.306 16.680 1.00 45.70 95 ASP A O 1
ATOM 729 N N . SER A 1 96 ? -44.372 27.353 17.548 1.00 46.58 96 SER A N 1
ATOM 730 C CA . SER A 1 96 ? -45.003 27.902 16.390 1.00 46.96 96 SER A CA 1
ATOM 731 C C . SER A 1 96 ? -44.052 28.046 15.199 1.00 47.39 96 SER A C 1
ATOM 732 O O . SER A 1 96 ? -44.530 28.181 14.061 1.00 48.16 96 SER A O 1
ATOM 735 N N . SER A 1 97 ? -42.731 28.063 15.441 1.00 46.80 97 SER A N 1
ATOM 736 C CA . SER A 1 97 ? -41.742 28.401 14.365 1.00 47.00 97 SER A CA 1
ATOM 737 C C . SER A 1 97 ? -40.795 27.229 13.884 1.00 46.04 97 SER A C 1
ATOM 738 O O . SER A 1 97 ? -40.274 27.251 12.735 1.00 45.34 97 SER A O 1
ATOM 741 N N . ASN A 1 98 ? -40.562 26.269 14.781 1.00 44.55 98 ASN A N 1
ATOM 742 C CA . ASN A 1 98 ? -39.680 25.104 14.562 1.00 43.14 98 ASN A CA 1
ATOM 743 C C . ASN A 1 98 ? -40.150 23.822 15.261 1.00 41.65 98 ASN A C 1
ATOM 744 O O . ASN A 1 98 ? -40.838 23.866 16.287 1.00 41.79 98 ASN A O 1
ATOM 749 N N . VAL A 1 99 ? -39.720 22.695 14.699 1.00 39.06 99 VAL A N 1
ATOM 750 C CA . VAL A 1 99 ? -39.735 21.370 15.333 1.00 36.88 99 VAL A CA 1
ATOM 751 C C . VAL A 1 99 ? -38.366 21.083 16.029 1.00 34.65 99 VAL A C 1
ATOM 752 O O . VAL A 1 99 ? -37.361 21.242 15.417 1.00 33.69 99 VAL A O 1
ATOM 756 N N . VAL A 1 100 ? -38.348 20.663 17.288 1.00 33.76 100 VAL A N 1
ATOM 757 C CA . VAL A 1 100 ? -37.091 20.426 17.984 1.00 33.23 100 VAL A CA 1
ATOM 758 C C . VAL A 1 100 ? -36.960 19.005 18.530 1.00 32.96 100 VAL A C 1
ATOM 759 O O . VAL A 1 100 ? -37.837 18.484 19.238 1.00 32.10 100 VAL A O 1
ATOM 763 N N . PHE A 1 101 ? -35.834 18.364 18.212 1.00 30.04 101 PHE A N 1
ATOM 764 C CA . PHE A 1 101 ? -35.452 17.142 18.944 1.00 29.98 101 PHE A CA 1
ATOM 765 C C . PHE A 1 101 ? -34.509 17.432 20.102 1.00 30.48 101 PHE A C 1
ATOM 766 O O . PHE A 1 101 ? -33.659 18.342 20.033 1.00 31.77 101 PHE A O 1
ATOM 774 N N . GLY A 1 102 ? -34.625 16.624 21.143 1.00 31.13 102 GLY A N 1
ATOM 775 C CA . GLY A 1 102 ? -33.670 16.567 22.233 1.00 31.36 102 GLY A CA 1
ATOM 776 C C . GLY A 1 102 ? -32.371 15.951 21.728 1.00 31.82 102 GLY A C 1
ATOM 777 O O . GLY A 1 102 ? -32.346 15.422 20.638 1.00 31.29 102 GLY A O 1
ATOM 778 N N . GLY A 1 103 ? -31.299 15.974 22.517 1.00 32.68 103 GLY A N 1
ATOM 779 C CA . GLY A 1 103 ? -29.994 15.526 21.972 1.00 33.00 103 GLY A CA 1
ATOM 780 C C . GLY A 1 103 ? -29.841 14.025 22.080 1.00 34.37 103 GLY A C 1
ATOM 781 O O . GLY A 1 103 ? -28.934 13.475 21.496 1.00 34.10 103 GLY A O 1
ATOM 782 N N . GLY A 1 104 ? -30.729 13.368 22.838 1.00 33.83 104 GLY A N 1
ATOM 783 C CA . GLY A 1 104 ? -30.761 11.922 22.933 1.00 34.40 104 GLY A CA 1
ATOM 784 C C . GLY A 1 104 ? -30.084 11.453 24.181 1.00 34.63 104 GLY A C 1
ATOM 785 O O . GLY A 1 104 ? -29.165 12.113 24.698 1.00 35.98 104 GLY A O 1
ATOM 786 N N . THR A 1 105 ? -30.518 10.287 24.655 1.00 34.78 105 THR A N 1
ATOM 787 C CA . THR A 1 105 ? -30.031 9.677 25.866 1.00 33.01 105 THR A CA 1
ATOM 788 C C . THR A 1 105 ? -29.766 8.227 25.597 1.00 33.90 105 THR A C 1
ATOM 789 O O . THR A 1 105 ? -30.670 7.466 25.268 1.00 33.67 105 THR A O 1
ATOM 793 N N . LYS A 1 106 ? -28.518 7.819 25.785 1.00 33.81 106 LYS A N 1
ATOM 794 C CA . LYS A 1 106 ? -28.209 6.403 25.717 1.00 34.17 106 LYS A CA 1
ATOM 795 C C . LYS A 1 106 ? -28.638 5.666 27.012 1.00 34.40 106 LYS A C 1
ATOM 796 O O . LYS A 1 106 ? -28.101 5.929 28.086 1.00 35.58 106 LYS A O 1
ATOM 802 N N . LEU A 1 107 ? -29.545 4.686 26.888 1.00 34.28 107 LEU A N 1
ATOM 803 C CA . LEU A 1 107 ? -30.020 3.877 28.020 1.00 32.88 107 LEU A CA 1
ATOM 804 C C . LEU A 1 107 ? -29.303 2.560 27.947 1.00 32.83 107 LEU A C 1
ATOM 805 O O . LEU A 1 107 ? -29.364 1.807 26.912 1.00 31.70 107 LEU A O 1
ATOM 810 N N . THR A 1 108 ? -28.553 2.283 29.003 1.00 29.70 108 THR A N 1
ATOM 811 C CA . THR A 1 108 ? -27.847 1.020 29.119 1.00 30.19 108 THR A CA 1
ATOM 812 C C . THR A 1 108 ? -28.572 0.201 30.196 1.00 30.84 108 THR A C 1
ATOM 813 O O . THR A 1 108 ? -28.931 0.744 31.279 1.00 31.04 108 THR A O 1
ATOM 817 N N . VAL A 1 109 ? -28.736 -1.090 29.923 1.00 30.11 109 VAL A N 1
ATOM 818 C CA . VAL A 1 109 ? -29.371 -1.960 30.873 1.00 32.30 109 VAL A CA 1
ATOM 819 C C . VAL A 1 109 ? -28.232 -2.806 31.396 1.00 32.98 109 VAL A C 1
ATOM 820 O O . VAL A 1 109 ? -27.674 -3.624 30.662 1.00 33.53 109 VAL A O 1
ATOM 824 N N . LEU A 1 110 ? -27.848 -2.580 32.656 1.00 33.31 110 LEU A N 1
ATOM 825 C CA . LEU A 1 110 ? -26.576 -3.062 33.136 1.00 34.38 110 LEU A CA 1
ATOM 826 C C . LEU A 1 110 ? -26.463 -4.564 33.088 1.00 34.67 110 LEU A C 1
ATOM 827 O O . LEU A 1 110 ? -27.181 -5.268 33.785 1.00 36.71 110 LEU A O 1
ATOM 832 N N . GLY A 1 111 ? -25.565 -5.058 32.260 1.00 34.00 111 GLY A N 1
ATOM 833 C CA . GLY A 1 111 ? -25.297 -6.492 32.215 1.00 31.94 111 GLY A CA 1
ATOM 834 C C . GLY A 1 111 ? -23.968 -6.892 32.771 1.00 30.92 111 GLY A C 1
ATOM 835 O O . GLY A 1 111 ? -23.672 -8.057 32.789 1.00 30.65 111 GLY A O 1
ATOM 836 N N . GLN A 1 112 ? -23.139 -5.931 33.182 1.00 29.85 112 GLN A N 1
ATOM 837 C CA . GLN A 1 112 ? -21.807 -6.299 33.716 1.00 30.28 112 GLN A CA 1
ATOM 838 C C . GLN A 1 112 ? -21.264 -5.130 34.490 1.00 28.96 112 GLN A C 1
ATOM 839 O O . GLN A 1 112 ? -21.863 -4.070 34.445 1.00 29.49 112 GLN A O 1
ATOM 845 N N . PRO A 1 113 ? -20.149 -5.311 35.259 1.00 28.49 113 PRO A N 1
ATOM 846 C CA . PRO A 1 113 ? -19.617 -4.191 36.043 1.00 29.42 113 PRO A CA 1
ATOM 847 C C . PRO A 1 113 ? -19.233 -2.995 35.176 1.00 28.70 113 PRO A C 1
ATOM 848 O O . PRO A 1 113 ? -18.684 -3.173 34.073 1.00 29.35 113 PRO A O 1
ATOM 852 N N . LYS A 1 114 ? -19.426 -1.797 35.703 1.00 28.23 114 LYS A N 1
ATOM 853 C CA . LYS A 1 114 ? -19.033 -0.595 35.002 1.00 27.68 114 LYS A CA 1
ATOM 854 C C . LYS A 1 114 ? -17.486 -0.528 34.947 1.00 29.98 114 LYS A C 1
ATOM 855 O O . LYS A 1 114 ? -16.816 -0.956 35.927 1.00 28.83 114 LYS A O 1
ATOM 861 N N . ALA A 1 115 ? -16.921 0.031 33.861 1.00 27.20 115 ALA A N 1
ATOM 862 C CA . ALA A 1 115 ? -15.439 0.112 33.746 1.00 27.00 115 ALA A CA 1
ATOM 863 C C . ALA A 1 115 ? -15.016 1.376 33.008 1.00 24.32 115 ALA A C 1
ATOM 864 O O . ALA A 1 115 ? -15.542 1.620 31.901 1.00 26.16 115 ALA A O 1
ATOM 866 N N . ALA A 1 116 ? -14.079 2.171 33.588 1.00 24.12 116 ALA A N 1
ATOM 867 C CA . ALA A 1 116 ? -13.642 3.459 33.057 1.00 22.14 116 ALA A CA 1
ATOM 868 C C . ALA A 1 116 ? -12.829 3.153 31.822 1.00 22.38 116 ALA A C 1
ATOM 869 O O . ALA A 1 116 ? -12.163 2.080 31.751 1.00 22.71 116 ALA A O 1
ATOM 871 N N . PRO A 1 117 ? -12.834 4.084 30.874 1.00 21.73 117 PRO A N 1
ATOM 872 C CA . PRO A 1 117 ? -12.060 3.708 29.661 1.00 22.25 117 PRO A CA 1
ATOM 873 C C . PRO A 1 117 ? -10.525 3.639 29.882 1.00 23.68 117 PRO A C 1
ATOM 874 O O . PRO A 1 117 ? -10.017 4.477 30.617 1.00 23.42 117 PRO A O 1
ATOM 878 N N . SER A 1 118 ? -9.818 2.734 29.238 1.00 25.54 118 SER A N 1
ATOM 879 C CA . SER A 1 118 ? -8.313 2.925 29.034 1.00 28.53 118 SER A CA 1
ATOM 880 C C . SER A 1 118 ? -8.072 3.851 27.818 1.00 28.58 118 SER A C 1
ATOM 881 O O . SER A 1 118 ? -8.807 3.722 26.849 1.00 29.02 118 SER 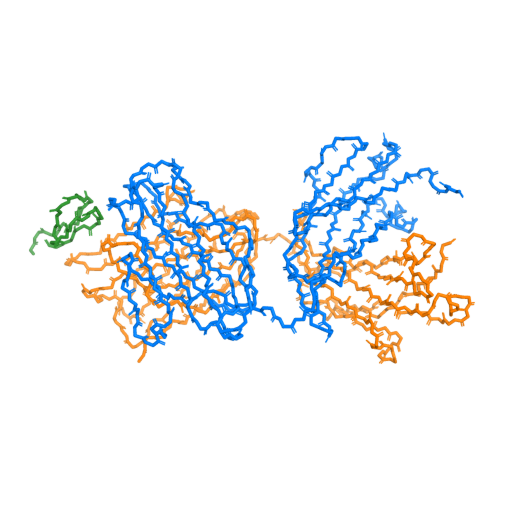A O 1
ATOM 884 N N . VAL A 1 119 ? -7.148 4.810 27.875 1.00 26.70 119 VAL A N 1
ATOM 885 C CA . VAL A 1 119 ? -6.982 5.806 26.780 1.00 24.86 119 VAL A CA 1
ATOM 886 C C . VAL A 1 119 ? -5.504 5.718 26.403 1.00 25.59 119 VAL A C 1
ATOM 887 O O . VAL A 1 119 ? -4.615 5.665 27.270 1.00 23.33 119 VAL A O 1
ATOM 891 N N . THR A 1 120 ? -5.211 5.640 25.120 1.00 24.08 120 THR A N 1
ATOM 892 C CA . THR A 1 120 ? -3.813 5.663 24.689 1.00 26.52 120 THR A CA 1
ATOM 893 C C . THR A 1 120 ? -3.813 6.755 23.604 1.00 25.04 120 THR A C 1
ATOM 894 O O . THR A 1 120 ? -4.682 6.714 22.730 1.00 23.16 120 THR A O 1
ATOM 898 N N . LEU A 1 121 ? -2.897 7.701 23.707 1.00 23.87 121 LEU A N 1
ATOM 899 C CA . LEU A 1 121 ? -2.714 8.786 22.778 1.00 2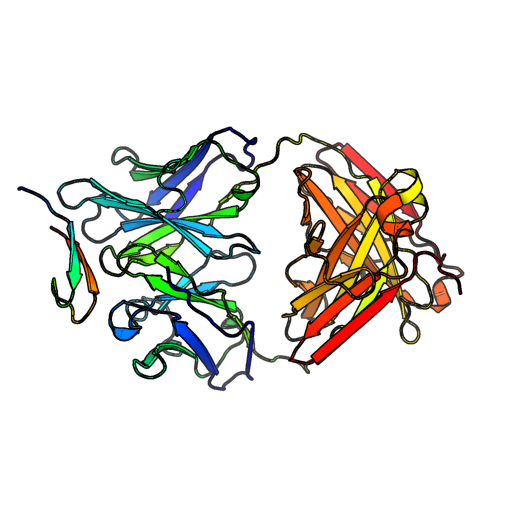1.70 121 LEU A CA 1
ATOM 900 C C . LEU A 1 121 ? -1.465 8.453 21.945 1.00 22.29 121 LEU A C 1
ATOM 901 O O . LEU A 1 121 ? -0.365 8.333 22.491 1.00 18.57 121 LEU A O 1
ATOM 906 N N . PHE A 1 122 ? -1.640 8.298 20.613 1.00 21.01 122 PHE A N 1
ATOM 907 C CA . PHE A 1 122 ? -0.485 8.087 19.714 1.00 19.02 122 PHE A CA 1
ATOM 908 C C . PHE A 1 122 ? -0.143 9.412 19.064 1.00 21.64 122 PHE A C 1
ATOM 909 O O . PHE A 1 122 ? -0.999 10.050 18.476 1.00 19.65 122 PHE A O 1
ATOM 917 N N . PRO A 1 123 ? 1.129 9.827 19.158 1.00 21.67 123 PRO A N 1
ATOM 918 C CA . PRO A 1 123 ? 1.648 10.978 18.485 1.00 20.72 123 PRO A CA 1
ATOM 919 C C . PRO A 1 123 ? 1.656 10.656 16.943 1.00 19.92 123 PRO A C 1
ATOM 920 O O . PRO A 1 123 ? 1.557 9.480 16.550 1.00 18.81 123 PRO A O 1
ATOM 924 N N . PRO A 1 124 ? 1.831 11.677 16.141 1.00 20.55 124 PRO A N 1
ATOM 925 C CA . PRO A 1 124 ? 2.068 11.425 14.671 1.00 21.17 124 PRO A CA 1
ATOM 926 C C . PRO A 1 124 ? 3.222 10.519 14.448 1.00 22.32 124 PRO A C 1
ATOM 927 O O . PRO A 1 124 ? 4.245 10.681 15.128 1.00 22.42 124 PRO A O 1
ATOM 931 N N . SER A 1 125 ? 3.124 9.586 13.480 1.00 23.53 125 SER A N 1
ATOM 932 C CA . SER A 1 125 ? 4.268 8.813 13.091 1.00 21.99 125 SER A CA 1
ATOM 933 C C . SER A 1 125 ? 5.277 9.648 12.322 1.00 22.91 125 SER A C 1
ATOM 934 O O . SER A 1 125 ? 4.967 10.588 11.594 1.00 23.54 125 SER A O 1
ATOM 937 N N . SER A 1 126 ? 6.525 9.269 12.444 1.00 23.33 126 SER A N 1
ATOM 938 C CA . SER A 1 126 ? 7.546 9.929 11.659 1.00 25.33 126 SER A CA 1
ATOM 939 C C . SER A 1 126 ? 7.221 9.813 10.174 1.00 22.25 126 SER A C 1
ATOM 940 O O . SER A 1 126 ? 7.432 10.785 9.451 1.00 20.64 126 SER A O 1
ATOM 943 N N . GLU A 1 127 ? 6.686 8.647 9.741 1.00 20.63 127 GLU A N 1
ATOM 944 C CA . GLU A 1 127 ? 6.337 8.449 8.287 1.00 24.87 127 GLU A CA 1
ATOM 945 C C . GLU A 1 127 ? 5.281 9.485 7.789 1.00 23.78 127 GLU A C 1
ATOM 946 O O . GLU A 1 127 ? 5.325 10.070 6.692 1.00 23.74 127 GLU A O 1
ATOM 952 N N . GLU A 1 128 ? 4.278 9.715 8.606 1.00 22.39 128 GLU A N 1
ATOM 953 C CA . GLU A 1 128 ? 3.252 10.712 8.251 1.00 22.33 128 GLU A CA 1
ATOM 954 C C . GLU A 1 128 ? 3.730 12.125 8.150 1.00 21.90 128 GLU A C 1
ATOM 955 O O . GLU A 1 128 ? 3.292 12.837 7.268 1.00 22.89 128 GLU A O 1
ATOM 961 N N . LEU A 1 129 ? 4.643 12.528 9.041 1.00 20.75 129 LEU A N 1
ATOM 962 C CA . LEU A 1 129 ? 5.219 13.873 9.040 1.00 20.71 129 LEU A CA 1
ATOM 963 C C . LEU A 1 129 ? 6.028 14.004 7.714 1.00 21.76 129 LEU A C 1
ATOM 964 O O . LEU A 1 129 ? 6.046 15.096 7.165 1.00 21.97 129 LEU A O 1
ATOM 969 N N . GLN A 1 130 ? 6.620 12.923 7.232 1.00 21.56 130 GLN A N 1
ATOM 970 C CA . GLN A 1 130 ? 7.342 12.995 5.891 1.00 24.48 130 GLN A CA 1
ATOM 971 C C . GLN A 1 130 ? 6.346 13.272 4.809 1.00 25.84 130 GLN A C 1
ATOM 972 O O . GLN A 1 130 ? 6.718 13.811 3.790 1.00 27.54 130 GLN A O 1
ATOM 978 N N . ALA A 1 131 ? 5.109 12.817 4.995 1.00 27.11 131 ALA A N 1
ATOM 979 C CA . ALA A 1 131 ? 3.999 13.069 4.064 1.00 28.96 131 ALA A CA 1
ATOM 980 C C . ALA A 1 131 ? 3.395 14.464 4.283 1.00 30.34 131 ALA A C 1
ATOM 981 O O . ALA A 1 131 ? 2.394 14.842 3.697 1.00 33.67 131 ALA A O 1
ATOM 983 N N . ASN A 1 132 ? 4.028 15.247 5.147 1.00 30.30 132 ASN A N 1
ATOM 984 C CA . ASN A 1 132 ? 3.619 16.601 5.484 1.00 30.25 132 ASN A CA 1
ATOM 985 C C . ASN A 1 132 ? 2.261 16.745 6.241 1.00 29.29 132 ASN A C 1
ATOM 986 O O . ASN A 1 132 ? 1.559 17.745 6.081 1.00 28.31 132 ASN A O 1
ATOM 991 N N . LYS A 1 133 ? 1.893 15.745 7.003 1.00 26.94 133 LYS A N 1
ATOM 992 C CA . LYS A 1 133 ? 0.699 15.837 7.828 1.00 26.66 133 LYS A CA 1
ATOM 993 C C . LYS A 1 133 ? 1.022 15.355 9.221 1.00 26.59 133 LYS A C 1
ATOM 994 O O . LYS A 1 133 ? 2.047 14.677 9.477 1.00 24.04 133 LYS A O 1
ATOM 1000 N N . ALA A 1 134 ? 0.064 15.561 10.145 1.00 25.84 134 ALA A N 1
ATOM 1001 C CA . ALA A 1 134 ? 0.404 15.066 11.491 1.00 26.69 134 ALA A CA 1
ATOM 1002 C C . ALA A 1 134 ? -0.900 14.758 12.157 1.00 24.84 134 ALA A C 1
ATOM 1003 O O . ALA A 1 134 ? -1.675 15.659 12.439 1.00 28.09 134 ALA A O 1
ATOM 1005 N N . THR A 1 135 ? -1.180 13.494 12.367 1.00 23.70 135 THR A N 1
ATOM 1006 C CA . THR A 1 135 ? -2.496 13.125 12.897 1.00 22.86 135 THR A CA 1
ATOM 1007 C C . THR A 1 135 ? -2.235 12.488 14.312 1.00 22.81 135 THR A C 1
ATOM 1008 O O . THR A 1 135 ? -1.452 11.517 14.447 1.00 22.45 135 THR A O 1
ATOM 1012 N N . LEU A 1 136 ? -2.861 13.063 15.330 1.00 20.81 136 LEU A N 1
ATOM 1013 C CA . LEU A 1 136 ? -2.871 12.429 16.697 1.00 21.41 136 LEU A CA 1
ATOM 1014 C C . LEU A 1 136 ? -4.081 11.485 16.776 1.00 18.73 136 LEU A C 1
ATOM 1015 O O . LEU A 1 136 ? -5.168 11.854 16.374 1.00 21.80 136 LEU A O 1
ATOM 1020 N N . VAL A 1 137 ? -3.871 10.252 17.201 1.00 17.89 137 VAL A N 1
ATOM 1021 C CA . VAL A 1 137 ? -4.954 9.259 17.286 1.00 17.04 137 VAL A CA 1
ATOM 1022 C C . VAL A 1 137 ? -5.161 8.960 18.796 1.00 18.51 137 VAL A C 1
ATOM 1023 O O . VAL A 1 137 ? -4.278 8.571 19.519 1.00 19.90 137 VAL A O 1
ATOM 1027 N N . CYS A 1 138 ? -6.348 9.219 19.217 1.00 16.91 138 CYS A N 1
ATOM 1028 C CA . CYS A 1 138 ? -6.728 8.876 20.655 1.00 17.58 138 CYS A CA 1
ATOM 1029 C C . CYS A 1 138 ? -7.589 7.657 20.650 1.00 17.30 138 CYS A C 1
ATOM 1030 O O . CYS A 1 138 ? -8.753 7.696 20.176 1.00 20.49 138 CYS A O 1
ATOM 1033 N N . LEU A 1 139 ? -7.036 6.561 21.114 1.00 17.41 139 LEU A N 1
ATOM 1034 C CA . LEU A 1 139 ? -7.737 5.292 21.181 1.00 22.49 139 LEU A CA 1
ATOM 1035 C C . LEU A 1 139 ? -8.402 5.133 22.618 1.00 24.09 139 LEU A C 1
ATOM 1036 O O . LEU A 1 139 ? -7.695 5.173 23.674 1.00 25.22 139 LEU A O 1
ATOM 1041 N N . ILE A 1 140 ? -9.698 4.863 22.628 1.00 21.49 140 ILE A N 1
ATOM 1042 C CA . ILE A 1 140 ? -10.501 4.857 23.896 1.00 23.20 140 ILE A CA 1
ATOM 1043 C C . ILE A 1 140 ? -11.094 3.508 24.038 1.00 24.55 140 ILE A C 1
ATOM 1044 O O . ILE A 1 140 ? -11.917 3.124 23.227 1.00 25.00 140 ILE A O 1
ATOM 1049 N N . SER A 1 141 ? -10.669 2.732 25.033 1.00 25.40 141 SER A N 1
ATOM 1050 C CA . SER A 1 141 ? -11.074 1.352 25.015 1.00 25.03 141 SER A CA 1
ATOM 1051 C C . SER A 1 141 ? -11.601 0.751 26.307 1.00 26.77 141 SER A C 1
ATOM 1052 O O . SER A 1 141 ? -11.299 1.247 27.402 1.00 24.95 141 SER A O 1
ATOM 1055 N N . ASP A 1 142 ? -12.353 -0.326 26.113 1.00 25.05 142 ASP A N 1
ATOM 1056 C CA . ASP A 1 142 ? -12.824 -1.209 27.133 1.00 28.76 142 ASP A CA 1
ATOM 1057 C C . ASP A 1 142 ? -13.685 -0.498 28.200 1.00 27.84 142 ASP A C 1
ATOM 1058 O O . ASP A 1 142 ? -13.525 -0.785 29.415 1.00 29.86 142 ASP A O 1
ATOM 1063 N N . PHE A 1 143 ? -14.569 0.424 27.822 1.00 26.49 143 PHE A N 1
ATOM 1064 C CA . PHE A 1 143 ? -15.390 1.095 28.830 1.00 23.80 143 PHE A CA 1
ATOM 1065 C C . PHE A 1 143 ? -16.845 0.592 28.789 1.00 25.99 143 PHE A C 1
ATOM 1066 O O . PHE A 1 143 ? -17.342 -0.012 27.776 1.00 24.04 143 PHE A O 1
ATOM 1074 N N . TYR A 1 144 ? -17.559 0.874 29.885 1.00 24.25 144 TYR A N 1
ATOM 1075 C CA . TYR A 1 144 ? -18.929 0.369 30.072 1.00 24.72 144 TYR A CA 1
ATOM 1076 C C . TYR A 1 144 ? -19.496 1.190 31.236 1.00 25.55 144 TYR A C 1
ATOM 1077 O O . TYR A 1 144 ? -18.838 1.271 32.301 1.00 26.07 144 TYR A O 1
ATOM 1086 N N . PRO A 1 145 ? -20.657 1.862 31.069 1.00 24.38 145 PRO A N 1
ATOM 1087 C CA . PRO A 1 145 ? -21.522 1.857 29.880 1.00 24.09 145 PRO A CA 1
ATOM 1088 C C . PRO A 1 145 ? -20.836 2.526 28.700 1.00 24.29 145 PRO A C 1
ATOM 1089 O O . PRO A 1 145 ? -19.849 3.265 28.846 1.00 24.91 145 PRO A O 1
ATOM 1093 N N . GLY A 1 146 ? -21.408 2.343 27.515 1.00 24.83 146 GLY A N 1
ATOM 1094 C CA . GLY A 1 146 ? -20.688 2.860 26.350 1.00 23.91 146 GLY A CA 1
ATOM 1095 C C . GLY A 1 146 ? -21.047 4.268 25.955 1.00 25.73 146 GLY A C 1
ATOM 1096 O O . GLY A 1 146 ? -21.545 4.529 24.800 1.00 26.92 146 GLY A O 1
ATOM 1097 N N . ALA A 1 147 ? -20.788 5.199 26.835 1.00 24.31 147 ALA A N 1
ATOM 1098 C CA . ALA A 1 147 ? -21.060 6.601 26.584 1.00 25.31 147 ALA A CA 1
ATOM 1099 C C . ALA A 1 147 ? -19.888 7.381 27.135 1.00 27.27 147 ALA A C 1
ATOM 1100 O O . ALA A 1 147 ? -19.606 7.260 28.358 1.00 24.91 147 ALA A O 1
ATOM 1102 N N . VAL A 1 148 ? -19.198 8.147 26.269 1.00 25.56 148 VAL A N 1
ATOM 1103 C CA . VAL A 1 148 ? -18.098 9.048 26.724 1.00 27.15 148 VAL A CA 1
ATOM 1104 C C . VAL A 1 148 ? -18.230 10.440 26.135 1.00 27.45 148 VAL A C 1
ATOM 1105 O O . VAL A 1 148 ? -18.972 10.626 25.154 1.00 28.64 148 VAL A O 1
ATOM 1109 N N . THR A 1 149 ? -17.472 11.397 26.658 1.00 27.05 149 THR A N 1
ATOM 1110 C CA . THR A 1 149 ? -17.383 12.762 26.098 1.00 27.80 149 THR A CA 1
ATOM 1111 C C . THR A 1 149 ? -15.875 12.947 25.779 1.00 27.11 149 THR A C 1
ATOM 1112 O O . THR A 1 149 ? -15.054 12.650 26.623 1.00 24.46 149 THR A O 1
ATOM 1116 N N . VAL A 1 150 ? -15.501 13.358 24.554 1.00 24.46 150 VAL A N 1
ATOM 1117 C CA . VAL A 1 150 ? -14.040 13.561 24.231 1.00 25.15 150 VAL A CA 1
ATOM 1118 C C . VAL A 1 150 ? -13.718 15.006 23.912 1.00 24.27 150 VAL A C 1
ATOM 1119 O O . VAL A 1 150 ? -14.538 15.652 23.220 1.00 25.08 150 VAL A O 1
ATOM 1123 N N . ALA A 1 151 ? -12.579 15.544 24.371 1.00 23.74 151 ALA A N 1
ATOM 1124 C CA . ALA A 1 151 ? -12.169 16.939 24.127 1.00 24.04 151 ALA A CA 1
ATOM 1125 C C . ALA A 1 151 ? -10.651 16.884 23.890 1.00 25.23 151 ALA A C 1
ATOM 1126 O O . ALA A 1 151 ? -10.007 15.922 24.334 1.00 26.51 151 ALA A O 1
ATOM 1128 N N . TRP A 1 152 ? -10.096 17.861 23.155 1.00 25.88 152 TRP A N 1
ATOM 1129 C CA . TRP A 1 152 ? -8.668 17.869 22.837 1.00 25.10 152 TRP A CA 1
ATOM 1130 C C . TRP A 1 152 ? -8.176 19.184 23.348 1.00 25.48 152 TRP A C 1
ATOM 1131 O O . TRP A 1 152 ? -8.898 20.189 23.334 1.00 26.21 152 TRP A O 1
ATOM 1142 N N . LYS A 1 153 ? -6.924 19.198 23.760 1.00 26.47 153 LYS A N 1
ATOM 1143 C CA . LYS A 1 153 ? -6.224 20.430 24.024 1.00 27.34 153 LYS A CA 1
ATOM 1144 C C . LYS A 1 153 ? -4.872 20.514 23.329 1.00 28.73 153 LYS A C 1
ATOM 1145 O O . LYS A 1 153 ? -4.160 19.508 23.127 1.00 27.58 153 LYS A O 1
ATOM 1151 N N . ALA A 1 154 ? -4.485 21.756 23.066 1.00 29.81 154 ALA A N 1
ATOM 1152 C CA . ALA A 1 154 ? -3.139 22.109 22.635 1.00 32.77 154 ALA A CA 1
ATOM 1153 C C . ALA A 1 154 ? -2.598 23.013 23.721 1.00 34.43 154 ALA A C 1
ATOM 1154 O O . ALA A 1 154 ? -3.197 24.049 24.053 1.00 34.98 154 ALA A O 1
ATOM 1156 N N . ASP A 1 155 ? -1.456 22.615 24.239 1.00 36.15 155 ASP A N 1
ATOM 1157 C CA . ASP A 1 155 ? -0.903 23.197 25.442 1.00 39.22 155 ASP A CA 1
ATOM 1158 C C . ASP A 1 155 ? -2.035 23.107 26.460 1.00 40.14 155 ASP A C 1
ATOM 1159 O O . ASP A 1 155 ? -2.538 21.988 26.708 1.00 38.89 155 ASP A O 1
ATOM 1164 N N . SER A 1 156 ? -2.479 24.229 27.017 1.00 41.74 156 SER A N 1
ATOM 1165 C CA . SER A 1 156 ? -3.612 24.114 27.964 1.00 44.19 156 SER A CA 1
ATOM 1166 C C . SER A 1 156 ? -4.967 24.566 27.409 1.00 44.07 156 SER A C 1
ATOM 1167 O O . SER A 1 156 ? -5.937 24.623 28.149 1.00 44.65 156 SER A O 1
ATOM 1170 N N . SER A 1 157 ? -5.017 24.879 26.119 1.00 43.71 157 SER A N 1
ATOM 1171 C CA . SER A 1 157 ? -6.190 25.460 25.525 1.00 43.54 157 SER A CA 1
ATOM 1172 C C . SER A 1 157 ? -6.960 24.429 24.744 1.00 42.28 157 SER A C 1
ATOM 1173 O O . SER A 1 157 ? -6.381 23.573 24.115 1.00 41.81 157 SER A O 1
ATOM 1176 N N . PRO A 1 158 ? -8.287 24.515 24.805 1.00 42.13 158 PRO A N 1
ATOM 1177 C CA . PRO A 1 158 ? -9.205 23.685 24.053 1.00 41.30 158 PRO A CA 1
ATOM 1178 C C . PRO A 1 158 ? -8.932 23.856 22.580 1.00 41.79 158 PRO A C 1
ATOM 1179 O O . PRO A 1 158 ? -8.584 24.939 22.153 1.00 41.00 158 PRO A O 1
ATOM 1183 N N . VAL A 1 159 ? -9.021 22.757 21.845 1.00 41.08 159 VAL A N 1
ATOM 1184 C CA . VAL A 1 159 ? -8.850 22.756 20.424 1.00 42.91 159 VAL A CA 1
ATOM 1185 C C . VAL A 1 159 ? -10.087 22.085 19.918 1.00 42.89 159 VAL A C 1
ATOM 1186 O O . VAL A 1 159 ? -10.382 20.956 20.321 1.00 42.17 159 VAL A O 1
ATOM 1190 N N . LYS A 1 160 ? -10.734 22.752 18.959 1.00 42.37 160 LYS A N 1
ATOM 1191 C CA . LYS A 1 160 ? -11.901 22.259 18.266 1.00 41.57 160 LYS A CA 1
ATOM 1192 C C . LYS A 1 160 ? -11.695 21.939 16.762 1.00 40.14 160 LYS A C 1
ATOM 1193 O O . LYS A 1 160 ? -12.267 20.975 16.260 1.00 38.64 160 LYS A O 1
ATOM 1199 N N . ALA A 1 161 ? -10.906 22.758 16.057 1.00 38.79 161 ALA A N 1
ATOM 1200 C CA . ALA A 1 161 ? -10.610 22.568 14.605 1.00 38.82 161 ALA A CA 1
ATOM 1201 C C . ALA A 1 161 ? -9.863 21.261 14.383 1.00 37.37 161 ALA A C 1
ATOM 1202 O O . ALA A 1 161 ? -9.032 20.908 15.192 1.00 38.08 161 ALA A O 1
ATOM 1204 N N . GLY A 1 162 ? -10.215 20.500 13.355 1.00 35.13 162 GLY A N 1
ATOM 1205 C CA . GLY A 1 162 ? -9.416 19.309 13.001 1.00 33.15 162 GLY A CA 1
ATOM 1206 C C . GLY A 1 162 ? -9.673 18.036 13.772 1.00 30.29 162 GLY A C 1
ATOM 1207 O O . GLY A 1 162 ? -8.883 17.051 13.619 1.00 31.46 162 GLY A O 1
ATOM 1208 N N . VAL A 1 163 ? -10.744 18.036 14.598 1.00 28.58 163 VAL A N 1
ATOM 1209 C CA . VAL A 1 163 ? -11.128 16.893 15.402 1.00 26.02 163 VAL A CA 1
ATOM 1210 C C . VAL A 1 163 ? -12.215 16.130 14.748 1.00 25.81 163 VAL A C 1
ATOM 1211 O O . VAL A 1 163 ? -13.181 16.729 14.254 1.00 27.17 163 VAL A O 1
ATOM 1215 N N . GLU A 1 164 ? -12.068 14.819 14.702 1.00 23.59 164 GLU A N 1
ATOM 1216 C CA . GLU A 1 164 ? -13.150 13.934 14.361 1.00 25.10 164 GLU A CA 1
ATOM 1217 C C . GLU A 1 164 ? -13.168 12.797 15.344 1.00 24.58 164 GLU A C 1
ATOM 1218 O O . GLU A 1 164 ? -12.093 12.261 15.725 1.00 23.15 164 GLU A O 1
ATOM 1224 N N . THR A 1 165 ? -14.379 12.367 15.722 1.00 23.38 165 THR A N 1
ATOM 1225 C CA . THR A 1 165 ? -14.564 11.307 16.715 1.00 24.87 165 THR A CA 1
ATOM 1226 C C . THR A 1 165 ? -15.597 10.279 16.391 1.00 23.50 165 THR A C 1
ATOM 1227 O O . THR A 1 165 ? -16.648 10.644 15.887 1.00 27.97 165 THR A O 1
ATOM 1231 N N . THR A 1 166 ? -15.343 8.993 16.588 1.00 24.65 166 THR A N 1
ATOM 1232 C CA . THR A 1 166 ? -16.346 8.007 16.292 1.00 24.16 166 THR A CA 1
ATOM 1233 C C . THR A 1 166 ? -17.296 7.746 17.474 1.00 27.42 166 THR A C 1
ATOM 1234 O O . THR A 1 166 ? -16.889 7.923 18.640 1.00 24.79 166 THR A O 1
ATOM 1238 N N . THR A 1 167 ? -18.503 7.244 17.157 1.00 27.11 167 THR A N 1
ATOM 1239 C CA . THR A 1 167 ? -19.508 6.879 18.200 1.00 27.85 167 THR A CA 1
ATOM 1240 C C . THR A 1 167 ? -19.078 5.584 18.777 1.00 26.69 167 THR A C 1
ATOM 1241 O O . THR A 1 167 ? -18.638 4.669 18.030 1.00 25.48 167 THR A O 1
ATOM 1245 N N . PRO A 1 168 ? -19.111 5.461 20.141 1.00 27.09 168 PRO A N 1
ATOM 1246 C CA . PRO A 1 168 ? -18.636 4.228 20.721 1.00 27.61 168 PRO A CA 1
ATOM 1247 C C . PRO A 1 168 ? -19.301 3.035 20.205 1.00 29.22 168 PRO A C 1
ATOM 1248 O O . PRO A 1 168 ? -20.476 3.097 19.947 1.00 30.60 168 PRO A O 1
ATOM 1252 N N . SER A 1 169 ? -18.578 1.927 20.055 1.00 29.57 169 SER A N 1
ATOM 1253 C CA . SER A 1 169 ? -19.277 0.766 19.589 1.00 30.62 169 SER A CA 1
ATOM 1254 C C . SER A 1 169 ? -18.652 -0.460 20.200 1.00 30.70 169 SER A C 1
ATOM 1255 O O . SER A 1 169 ? -17.521 -0.421 20.762 1.00 29.63 169 SER A O 1
ATOM 1258 N N . LYS A 1 170 ? -19.361 -1.577 20.087 1.00 31.32 170 LYS A N 1
ATOM 1259 C CA . LYS A 1 170 ? -19.058 -2.707 20.917 1.00 33.13 170 LYS A CA 1
ATOM 1260 C C . LYS A 1 170 ? -17.839 -3.437 20.434 1.00 32.98 170 LYS A C 1
ATOM 1261 O O . LYS A 1 170 ? -17.638 -3.678 19.217 1.00 31.90 170 LYS A O 1
ATOM 1267 N N . GLN A 1 171 ? -17.047 -3.870 21.391 1.00 30.49 171 GLN A N 1
ATOM 1268 C CA . GLN A 1 171 ? -15.971 -4.747 21.138 1.00 30.17 171 GLN A CA 1
ATOM 1269 C C . GLN A 1 171 ? -16.480 -6.149 21.267 1.00 32.20 171 GLN A C 1
ATOM 1270 O O . GLN A 1 171 ? -17.574 -6.397 21.783 1.00 32.44 171 GLN A O 1
ATOM 1276 N N . SER A 1 172 ? -15.624 -7.088 20.888 1.00 34.89 172 SER A N 1
ATOM 1277 C CA . SER A 1 172 ? -15.941 -8.468 21.009 1.00 37.78 172 SER A CA 1
ATOM 1278 C C . SER A 1 172 ? -16.398 -8.864 22.422 1.00 38.68 172 SER A C 1
ATOM 1279 O O . SER A 1 172 ? -17.238 -9.743 22.569 1.00 38.89 172 SER A O 1
ATOM 1282 N N . ASN A 1 173 ? -15.877 -8.230 23.472 1.00 38.36 173 ASN A N 1
ATOM 1283 C CA . ASN A 1 173 ? -16.280 -8.614 24.841 1.00 37.08 173 ASN A CA 1
ATOM 1284 C C . ASN A 1 173 ? -17.491 -7.887 25.415 1.00 37.95 173 ASN A C 1
ATOM 1285 O O . ASN A 1 173 ? -17.790 -7.999 26.609 1.00 38.36 173 ASN A O 1
ATOM 1290 N N . ASN A 1 174 ? -18.197 -7.115 24.592 1.00 37.11 174 ASN A N 1
ATOM 1291 C CA . ASN A 1 174 ? -19.387 -6.344 25.038 1.00 36.77 174 ASN A CA 1
ATOM 1292 C C . ASN A 1 174 ? -19.129 -5.048 25.810 1.00 34.33 174 ASN A C 1
ATOM 1293 O O . ASN A 1 174 ? -20.084 -4.303 26.160 1.00 34.86 174 ASN A O 1
ATOM 1298 N N . LYS A 1 175 ? -17.855 -4.736 26.058 1.00 31.58 175 LYS A N 1
ATOM 1299 C CA . LYS A 1 175 ? -17.521 -3.347 26.392 1.00 28.78 175 LYS A CA 1
ATOM 1300 C C . LYS A 1 175 ? -17.330 -2.546 25.072 1.00 27.54 175 LYS A C 1
ATOM 1301 O O . LYS A 1 175 ? -17.420 -3.141 23.974 1.00 27.76 175 LYS A O 1
ATOM 1307 N N . TYR A 1 176 ? -17.076 -1.230 25.179 1.00 26.31 176 TYR A N 1
ATOM 1308 C CA . TYR A 1 176 ? -17.113 -0.347 24.054 1.00 24.65 176 TYR A CA 1
ATOM 1309 C C . TYR A 1 176 ? -15.747 0.262 23.839 1.00 25.28 176 TYR A C 1
ATOM 1310 O O . TYR A 1 176 ? -14.925 0.358 24.782 1.00 23.77 176 TYR A O 1
ATOM 1319 N N . ALA A 1 177 ? -15.471 0.612 22.567 1.00 23.72 177 ALA A N 1
ATOM 1320 C CA . ALA A 1 177 ? -14.300 1.377 22.205 1.00 24.27 177 ALA A CA 1
ATOM 1321 C C . ALA A 1 177 ? -14.791 2.575 21.414 1.00 25.15 177 ALA A C 1
ATOM 1322 O O . ALA A 1 177 ? -15.920 2.562 20.808 1.00 25.34 177 ALA A O 1
ATOM 1324 N N . ALA A 1 178 ? -13.966 3.615 21.384 1.00 23.43 178 ALA A N 1
ATOM 1325 C CA . ALA A 1 178 ? -14.223 4.755 20.538 1.00 24.01 178 ALA A CA 1
ATOM 1326 C C . ALA A 1 178 ? -12.840 5.347 20.035 1.00 23.67 178 ALA A C 1
ATOM 1327 O O . ALA A 1 178 ? -11.786 4.960 20.565 1.00 22.75 178 ALA A O 1
ATOM 1329 N N . SER A 1 179 ? -12.835 6.203 19.000 1.00 23.41 179 SER A N 1
ATOM 1330 C CA . SER A 1 179 ? -11.532 6.738 18.499 1.00 23.58 179 SER A CA 1
ATOM 1331 C C . SER A 1 179 ? -11.727 8.192 18.259 1.00 22.53 179 SER A C 1
ATOM 1332 O O . SER A 1 179 ? -12.852 8.670 18.056 1.00 25.34 179 SER A O 1
ATOM 1335 N N . SER A 1 180 ? -10.659 8.945 18.355 1.00 22.52 180 SER A N 1
ATOM 1336 C CA . SER A 1 180 ? -10.761 10.341 18.034 1.00 22.87 180 SER A CA 1
ATOM 1337 C C . SER A 1 180 ? -9.443 10.794 17.408 1.00 23.03 180 SER A C 1
ATOM 1338 O O . SER A 1 180 ? -8.391 10.208 17.717 1.00 22.16 180 SER A O 1
ATOM 1341 N N . TYR A 1 181 ? -9.483 11.866 16.600 1.00 22.68 181 TYR A N 1
ATOM 1342 C CA . TYR A 1 181 ? -8.341 12.276 15.744 1.00 21.80 181 TYR A CA 1
ATOM 1343 C C . TYR A 1 181 ? -8.200 13.746 15.806 1.00 20.78 181 TYR A C 1
ATOM 1344 O O . TYR A 1 181 ? -9.212 14.443 15.843 1.00 23.15 181 TYR A O 1
ATOM 1353 N N . LEU A 1 182 ? -6.971 14.228 15.927 1.00 21.08 182 LEU A N 1
ATOM 1354 C CA . LEU A 1 182 ? -6.664 15.613 15.870 1.00 21.59 182 LEU A CA 1
ATOM 1355 C C . LEU A 1 182 ? -5.702 15.711 14.652 1.00 24.79 182 LEU A C 1
ATOM 1356 O O . LEU A 1 182 ? -4.595 15.207 14.692 1.00 24.09 182 LEU A O 1
ATOM 1361 N N . SER A 1 183 ? -6.186 16.291 13.555 1.00 24.77 183 SER A N 1
ATOM 1362 C CA . SER A 1 183 ? -5.302 16.557 12.345 1.00 27.16 183 SER A CA 1
ATOM 1363 C C . SER A 1 183 ? -4.682 17.927 12.385 1.00 27.64 183 SER A C 1
ATOM 1364 O O . SER A 1 183 ? -5.379 18.883 12.562 1.00 31.13 183 SER A O 1
ATOM 1367 N N . LEU A 1 184 ? -3.358 17.987 12.294 1.00 27.95 184 LEU A N 1
ATOM 1368 C CA . LEU A 1 184 ? -2.561 19.177 12.368 1.00 28.63 184 LEU A CA 1
ATOM 1369 C C . LEU A 1 184 ? -1.599 19.132 11.148 1.00 30.24 184 LEU A C 1
ATOM 1370 O O . LEU A 1 184 ? -1.359 18.060 10.527 1.00 31.41 184 LEU A O 1
ATOM 1375 N N . THR A 1 185 ? -1.029 20.274 10.837 1.00 32.52 185 THR A N 1
ATOM 1376 C CA . THR A 1 185 ? 0.190 20.325 9.952 1.00 34.86 185 THR A CA 1
ATOM 1377 C C . THR A 1 185 ? 1.405 20.043 10.854 1.00 35.98 185 THR A C 1
ATOM 1378 O O . THR A 1 185 ? 1.375 20.251 12.104 1.00 34.57 185 THR A O 1
ATOM 1382 N N . PRO A 1 186 ? 2.484 19.539 10.248 1.00 37.11 186 PRO A N 1
ATOM 1383 C CA . PRO A 1 186 ? 3.662 19.334 11.086 1.00 37.06 186 PRO A CA 1
ATOM 1384 C C . PRO A 1 186 ? 4.113 20.627 11.803 1.00 37.87 186 PRO A C 1
ATOM 1385 O O . PRO A 1 186 ? 4.635 20.510 12.926 1.00 39.31 186 PRO A O 1
ATOM 1389 N N . GLU A 1 187 ? 3.867 21.814 11.225 1.00 38.14 187 GLU A N 1
ATOM 1390 C CA . GLU A 1 187 ? 4.299 23.094 11.867 1.00 40.05 187 GLU A CA 1
ATOM 1391 C C . GLU A 1 187 ? 3.480 23.311 13.139 1.00 40.10 187 GLU A C 1
ATOM 1392 O O . GLU A 1 187 ? 4.056 23.671 14.149 1.00 39.94 187 GLU A O 1
ATOM 1398 N N . GLN A 1 188 ? 2.155 23.088 13.076 1.00 39.71 188 GLN A N 1
ATOM 1399 C CA . GLN A 1 188 ? 1.274 23.077 14.277 1.00 39.77 188 GLN A CA 1
ATOM 1400 C C . GLN A 1 188 ? 1.722 22.062 15.294 1.00 38.74 188 GLN A C 1
ATOM 1401 O O . GLN A 1 188 ? 1.807 22.398 16.444 1.00 39.10 188 GLN A O 1
ATOM 1407 N N . TRP A 1 189 ? 1.998 20.824 14.891 1.00 37.08 189 TRP A N 1
ATOM 1408 C CA . TRP A 1 189 ? 2.453 19.819 15.842 1.00 37.16 189 TRP A CA 1
ATOM 1409 C C . TRP A 1 189 ? 3.735 20.271 16.588 1.00 39.79 189 TRP A C 1
ATOM 1410 O O . TRP A 1 189 ? 3.813 20.221 17.810 1.00 38.56 189 TRP A O 1
ATOM 1421 N N . LYS A 1 190 ? 4.688 20.808 15.834 1.00 42.16 190 LYS A N 1
ATOM 1422 C CA . LYS A 1 190 ? 5.958 21.274 16.396 1.00 43.96 190 LYS A CA 1
ATOM 1423 C C . LYS A 1 190 ? 5.870 22.625 17.115 1.00 44.08 190 LYS A C 1
ATOM 1424 O O . LYS A 1 190 ? 6.699 22.914 17.962 1.00 44.69 190 LYS A O 1
ATOM 1430 N N . SER A 1 191 ? 4.840 23.408 16.800 1.00 45.33 191 SER A N 1
ATOM 1431 C CA . SER A 1 191 ? 4.544 24.711 17.416 1.00 45.86 191 SER A CA 1
ATOM 1432 C C . SER A 1 191 ? 4.133 24.727 18.918 1.00 45.17 191 SER A C 1
ATOM 1433 O O . SER A 1 191 ? 4.072 25.826 19.512 1.00 44.78 191 SER A O 1
ATOM 1436 N N . HIS A 1 192 ? 3.815 23.569 19.514 1.00 43.21 192 HIS A N 1
ATOM 1437 C CA . HIS A 1 192 ? 3.203 23.563 20.856 1.00 40.83 192 HIS A CA 1
ATOM 1438 C C . HIS A 1 192 ? 3.992 22.702 21.815 1.00 39.31 192 HIS A C 1
ATOM 1439 O O . HIS A 1 192 ? 4.756 21.849 21.400 1.00 38.41 192 HIS A O 1
ATOM 1446 N N . ARG A 1 193 ? 3.833 22.886 23.120 1.00 37.49 193 ARG A N 1
ATOM 1447 C CA . ARG A 1 193 ? 4.628 22.019 23.996 1.00 35.35 193 ARG A CA 1
ATOM 1448 C C . ARG A 1 193 ? 3.962 20.682 24.273 1.00 32.45 193 ARG A C 1
ATOM 1449 O O . ARG A 1 193 ? 4.622 19.705 24.516 1.00 33.15 193 ARG A O 1
ATOM 1457 N N . SER A 1 194 ? 2.643 20.611 24.182 1.00 30.42 194 SER A N 1
ATOM 1458 C CA . SER A 1 194 ? 2.008 19.338 24.385 1.00 28.95 194 SER A CA 1
ATOM 1459 C C . SER A 1 194 ? 0.605 19.367 23.781 1.00 24.96 194 SER A C 1
ATOM 1460 O O . SER A 1 194 ? 0.050 20.407 23.455 1.00 23.87 194 SER A O 1
ATOM 1463 N N . TYR A 1 195 ? 0.068 18.172 23.609 1.00 23.30 195 TYR A N 1
ATOM 1464 C CA . TYR A 1 195 ? -1.286 17.964 23.156 1.00 23.87 195 TYR A CA 1
ATOM 1465 C C . TYR A 1 195 ? -1.892 16.922 24.048 1.00 23.05 195 TYR A C 1
ATOM 1466 O O . TYR A 1 195 ? -1.207 15.959 24.441 1.00 21.91 195 TYR A O 1
ATOM 1475 N N . SER A 1 196 ? -3.183 17.073 24.284 1.00 23.12 196 SER A N 1
ATOM 1476 C CA . SER A 1 196 ? -3.923 16.163 25.175 1.00 23.89 196 SER A CA 1
ATOM 1477 C C . SER A 1 196 ? -5.228 15.657 24.627 1.00 21.78 196 SER A C 1
ATOM 1478 O O . SER A 1 196 ? -5.955 16.433 24.014 1.00 23.53 196 SER A O 1
ATOM 1481 N N . CYS A 1 197 ? -5.556 14.393 24.910 1.00 22.95 197 CYS A N 1
ATOM 1482 C CA . CYS A 1 197 ? -6.862 13.786 24.625 1.00 20.43 197 CYS A CA 1
ATOM 1483 C C . CYS A 1 197 ? -7.505 13.592 26.043 1.00 22.03 197 CYS A C 1
ATOM 1484 O O . CYS A 1 197 ? -6.923 12.867 26.871 1.00 21.17 197 CYS A O 1
ATOM 1487 N N . GLN A 1 198 ? -8.667 14.203 26.233 1.00 21.12 198 GLN A N 1
ATOM 1488 C CA . GLN A 1 198 ? -9.471 14.104 27.502 1.00 22.26 198 GLN A CA 1
ATOM 1489 C C . GLN A 1 198 ? -10.776 13.336 27.335 1.00 21.77 198 GLN A C 1
ATOM 1490 O O . GLN A 1 198 ? -11.573 13.548 26.404 1.00 21.94 198 GLN A O 1
ATOM 1496 N N . VAL A 1 199 ? -11.049 12.391 28.223 1.00 20.88 199 VAL A N 1
ATOM 1497 C CA . VAL A 1 199 ? -12.231 11.553 28.035 1.00 19.61 199 VAL A CA 1
ATOM 1498 C C . VAL A 1 199 ? -12.975 11.535 29.383 1.00 21.36 199 VAL A C 1
ATOM 1499 O O . VAL A 1 199 ? -12.391 11.145 30.395 1.00 19.92 199 VAL A O 1
ATOM 1503 N N . THR A 1 200 ? -14.258 11.846 29.337 1.00 23.20 200 THR A N 1
ATOM 1504 C CA . THR A 1 200 ? -15.122 11.777 30.541 1.00 21.98 200 THR A CA 1
ATOM 1505 C C . THR A 1 200 ? -16.070 10.651 30.393 1.00 23.70 200 THR A C 1
ATOM 1506 O O . THR A 1 200 ? -16.745 10.493 29.358 1.00 24.21 200 THR A O 1
ATOM 1510 N N . HIS A 1 201 ? -16.218 9.883 31.475 1.00 23.35 201 HIS A N 1
ATOM 1511 C CA . HIS A 1 201 ? -17.039 8.696 31.517 1.00 21.44 201 HIS A CA 1
ATOM 1512 C C . HIS A 1 201 ? -17.613 8.616 32.927 1.00 23.63 201 HIS A C 1
ATOM 1513 O O . HIS A 1 201 ? -16.843 8.665 33.911 1.00 23.07 201 HIS A O 1
ATOM 1520 N N . GLU A 1 202 ? -18.929 8.516 33.036 1.00 23.72 202 GLU A N 1
ATOM 1521 C CA . GLU A 1 202 ? -19.563 8.350 34.422 1.00 24.38 202 GLU A CA 1
ATOM 1522 C C . GLU A 1 202 ? -19.151 9.389 35.386 1.00 25.33 202 GLU A C 1
ATOM 1523 O O . GLU A 1 202 ? -18.958 9.119 36.603 1.00 27.47 202 GLU A O 1
ATOM 1529 N N . GLY A 1 203 ? -19.047 10.609 34.886 1.00 25.19 203 GLY A N 1
ATOM 1530 C CA . GLY A 1 203 ? -18.733 11.764 35.658 1.00 25.08 203 GLY A CA 1
ATOM 1531 C C . GLY A 1 203 ? -17.335 11.925 36.202 1.00 26.83 203 GLY A C 1
ATOM 1532 O O . GLY A 1 203 ? -17.149 12.731 37.101 1.00 26.15 203 GLY A O 1
ATOM 1533 N N . SER A 1 204 ? -16.340 11.180 35.677 1.00 24.35 204 SER A N 1
ATOM 1534 C CA . SER A 1 204 ? -14.941 11.491 36.002 1.00 23.58 204 SER A CA 1
ATOM 1535 C C . SER A 1 204 ? -14.124 11.513 34.712 1.00 24.19 204 SER A C 1
ATOM 1536 O O . SER A 1 204 ? -14.646 11.072 33.667 1.00 24.19 204 SER A O 1
ATOM 1539 N N . THR A 1 205 ? -12.895 12.037 34.774 1.00 24.91 205 THR A N 1
ATOM 1540 C CA . THR A 1 205 ? -12.131 12.319 33.500 1.00 23.98 205 THR A CA 1
ATOM 1541 C C . THR A 1 205 ? -10.740 11.706 33.550 1.00 24.96 205 THR A C 1
ATOM 1542 O O . THR A 1 205 ? -10.127 11.626 34.618 1.00 23.35 205 THR A O 1
ATOM 1546 N N . VAL A 1 206 ? -10.198 11.282 32.378 1.00 24.15 206 VAL A N 1
ATOM 1547 C CA . VAL A 1 206 ? -8.811 10.839 32.244 1.00 25.73 206 VAL A CA 1
ATOM 1548 C C . VAL A 1 206 ? -8.313 11.736 31.122 1.00 25.07 206 VAL A C 1
ATOM 1549 O O . VAL A 1 206 ? -9.061 12.017 30.213 1.00 24.15 206 VAL A O 1
ATOM 1553 N N . GLU A 1 207 ? -7.102 12.208 31.217 1.00 24.50 207 GLU A N 1
ATOM 1554 C CA . GLU A 1 207 ? -6.492 12.965 30.129 1.00 25.34 207 GLU A CA 1
ATOM 1555 C C . GLU A 1 207 ? -5.079 12.363 29.900 1.00 24.26 207 GLU A C 1
ATOM 1556 O O . GLU A 1 207 ? -4.326 12.092 30.856 1.00 23.70 207 GLU A O 1
ATOM 1562 N N . LYS A 1 208 ? -4.725 12.105 28.632 1.00 23.03 208 LYS A N 1
ATOM 1563 C CA . LYS A 1 208 ? -3.387 11.681 28.304 1.00 21.87 208 LYS A CA 1
ATOM 1564 C C . LYS A 1 208 ? -2.773 12.815 27.512 1.00 24.06 208 LYS A C 1
ATOM 1565 O O . LYS A 1 208 ? -3.428 13.356 26.599 1.00 20.40 208 LYS A O 1
ATOM 1571 N N . THR A 1 209 ? -1.515 13.111 27.814 1.00 22.93 209 THR A N 1
ATOM 1572 C CA . THR A 1 209 ? -0.779 14.164 27.187 1.00 26.43 209 THR A CA 1
ATOM 1573 C C . THR A 1 209 ? 0.555 13.672 26.572 1.00 27.50 209 THR A C 1
ATOM 1574 O O . THR A 1 209 ? 1.339 12.983 27.244 1.00 27.93 209 THR A O 1
ATOM 1578 N N . VAL A 1 210 ? 0.827 14.068 25.304 1.00 28.06 210 VAL A N 1
ATOM 1579 C CA . VAL A 1 210 ? 2.141 13.757 24.641 1.00 25.92 210 VAL A CA 1
ATOM 1580 C C . VAL A 1 210 ? 2.858 15.026 24.234 1.00 27.12 210 VAL A C 1
ATOM 1581 O O . VAL A 1 210 ? 2.220 16.012 24.060 1.00 25.33 210 VAL A O 1
ATOM 1585 N N . ALA A 1 211 ? 4.180 15.012 24.094 1.00 28.54 211 ALA A N 1
ATOM 1586 C CA . ALA A 1 211 ? 4.935 16.234 23.690 1.00 29.68 211 ALA A CA 1
ATOM 1587 C C . ALA A 1 211 ? 5.640 15.983 22.347 1.00 30.21 211 ALA A C 1
ATOM 1588 O O . ALA A 1 211 ? 6.106 14.866 22.139 1.00 28.22 211 ALA A O 1
ATOM 1590 N N . PRO A 1 212 ? 5.695 16.981 21.428 1.00 32.97 212 PRO A N 1
ATOM 1591 C CA . PRO A 1 212 ? 6.457 16.705 20.196 1.00 38.32 212 PRO A CA 1
ATOM 1592 C C . PRO A 1 212 ? 7.926 16.463 20.409 1.00 43.22 212 PRO A C 1
ATOM 1593 O O . PRO A 1 212 ? 8.576 15.846 19.567 1.00 46.46 212 PRO A O 1
ATOM 1597 N N . THR A 1 213 ? 8.429 16.937 21.536 1.00 48.16 213 THR A N 1
ATOM 1598 C CA . THR A 1 213 ? 9.803 16.739 21.958 1.00 53.80 213 THR A CA 1
ATOM 1599 C C . THR A 1 213 ? 10.009 15.432 22.713 1.00 56.86 213 THR A C 1
ATOM 1600 O O . THR A 1 213 ? 10.824 15.402 23.644 1.00 58.40 213 THR A O 1
ATOM 1604 N N . GLU A 1 214 ? 9.302 14.363 22.333 1.00 59.50 214 GLU A N 1
ATOM 1605 C CA . GLU A 1 214 ? 9.437 13.092 23.035 1.00 62.55 214 GLU A CA 1
ATOM 1606 C C . GLU A 1 214 ? 10.486 12.167 22.364 1.00 65.84 214 GLU A C 1
ATOM 1607 O O . GLU A 1 214 ? 10.419 11.963 21.125 1.00 65.79 214 GLU A O 1
ATOM 1613 N N . CYS A 1 215 ? 11.459 11.619 23.127 1.00 68.79 215 CYS A N 1
ATOM 1614 C CA . CYS A 1 215 ? 11.889 12.002 24.524 1.00 71.82 215 CYS A CA 1
ATOM 1615 C C . CYS A 1 215 ? 10.927 12.142 25.748 1.00 72.84 215 CYS A C 1
ATOM 1616 O O . CYS A 1 215 ? 10.088 13.056 25.764 1.00 73.14 215 CYS A O 1
ATOM 1619 N N . SER A 1 216 ? 11.098 11.342 26.820 1.00 74.55 216 SER A N 1
ATOM 1620 C CA . SER A 1 216 ? 12.201 10.374 27.104 1.00 75.47 216 SER A CA 1
ATOM 1621 C C . SER A 1 216 ? 12.274 10.026 28.614 1.00 75.91 216 SER A C 1
ATOM 1622 O O . SER A 1 216 ? 12.484 8.871 29.016 1.00 76.14 216 SER A O 1
ATOM 1626 N N . GLN B 2 1 ? -49.753 -3.131 6.952 1.00 40.31 1 GLN B N 1
ATOM 1627 C CA . GLN B 2 1 ? -48.691 -2.309 7.631 1.00 39.32 1 GLN B CA 1
ATOM 1628 C C . GLN B 2 1 ? -48.131 -1.235 6.674 1.00 36.94 1 GLN B C 1
ATOM 1629 O O . GLN B 2 1 ? -47.958 -1.458 5.477 1.00 36.51 1 GLN B O 1
ATOM 1635 N N . VAL B 2 2 ? -47.861 -0.058 7.195 1.00 35.46 2 VAL B N 1
ATOM 1636 C CA . VAL B 2 2 ? -47.304 0.952 6.310 1.00 34.32 2 VAL B CA 1
ATOM 1637 C C . VAL B 2 2 ? -45.855 0.673 6.007 1.00 33.47 2 VAL B C 1
ATOM 1638 O O . VAL B 2 2 ? -45.101 0.431 6.921 1.00 33.75 2 VAL B O 1
ATOM 1642 N N . GLN B 2 3 ? -45.491 0.660 4.731 1.00 33.66 3 GLN B N 1
ATOM 1643 C CA . GLN B 2 3 ? -44.084 0.587 4.346 1.00 33.85 3 GLN B CA 1
ATOM 1644 C C . GLN B 2 3 ? -43.598 1.801 3.602 1.00 34.32 3 GLN B C 1
ATOM 1645 O O . GLN B 2 3 ? -44.255 2.293 2.680 1.00 33.02 3 GLN B O 1
ATOM 1651 N N . LEU B 2 4 ? -42.388 2.218 3.959 1.00 33.64 4 LEU B N 1
ATOM 1652 C CA . LEU B 2 4 ? -41.753 3.393 3.298 1.00 34.22 4 LEU B CA 1
ATOM 1653 C C . LEU B 2 4 ? -40.451 3.018 2.620 1.00 33.37 4 LEU B C 1
ATOM 1654 O O . LEU B 2 4 ? -39.498 2.753 3.291 1.00 36.14 4 LEU B O 1
ATOM 1659 N N . GLN B 2 5 ? -40.364 3.019 1.306 1.00 33.65 5 GLN B N 1
ATOM 1660 C CA . GLN B 2 5 ? -39.128 2.645 0.642 1.00 34.78 5 GLN B CA 1
ATOM 1661 C C . GLN B 2 5 ? -38.371 3.846 0.104 1.00 33.75 5 GLN B C 1
ATOM 1662 O O . GLN B 2 5 ? -38.880 4.547 -0.783 1.00 32.22 5 GLN B O 1
ATOM 1668 N N . GLN B 2 6 ? -37.116 4.002 0.550 1.00 31.36 6 GLN B N 1
ATOM 1669 C CA . GLN B 2 6 ? -36.327 5.152 0.169 1.00 30.36 6 GLN B CA 1
ATOM 1670 C C . GLN B 2 6 ? -35.364 4.834 -0.911 1.00 31.55 6 GLN B C 1
ATOM 1671 O O . GLN B 2 6 ? -34.799 3.726 -1.021 1.00 29.81 6 GLN B O 1
ATOM 1677 N N . SER B 2 7 ? -35.170 5.833 -1.741 1.00 31.81 7 SER B N 1
ATOM 1678 C CA . SER B 2 7 ? -34.389 5.726 -2.914 1.00 34.07 7 SER B CA 1
ATOM 1679 C C . SER B 2 7 ? -33.718 7.069 -3.309 1.00 33.00 7 SER B C 1
ATOM 1680 O O . SER B 2 7 ? -34.320 8.172 -3.170 1.00 30.91 7 SER B O 1
ATOM 1683 N N . GLY B 2 8 ? -32.503 6.966 -3.838 1.00 32.84 8 GLY B N 1
ATOM 1684 C CA . GLY B 2 8 ? -31.760 8.116 -4.402 1.00 34.41 8 GLY B CA 1
ATOM 1685 C C . GLY B 2 8 ? -30.245 8.050 -4.228 1.00 34.99 8 GLY B C 1
ATOM 1686 O O . GLY B 2 8 ? -29.720 7.119 -3.590 1.00 34.23 8 GLY B O 1
ATOM 1687 N N . PRO B 2 9 ? -29.524 8.978 -4.896 1.00 35.29 9 PRO B N 1
ATOM 1688 C CA . PRO B 2 9 ? -28.054 8.946 -4.862 1.00 34.27 9 PRO B CA 1
ATOM 1689 C C . PRO B 2 9 ? -27.576 9.005 -3.430 1.00 32.59 9 PRO B C 1
ATOM 1690 O O . PRO B 2 9 ? -28.116 9.808 -2.682 1.00 32.41 9 PRO B O 1
ATOM 1694 N N . GLY B 2 10 ? -26.600 8.166 -3.070 1.00 29.74 10 GLY B N 1
ATOM 1695 C CA . GLY B 2 10 ? -25.941 8.297 -1.775 1.00 28.69 10 GLY B CA 1
ATOM 1696 C C . GLY B 2 10 ? -24.702 9.223 -1.785 1.00 26.56 10 GLY B C 1
ATOM 1697 O O . GLY B 2 10 ? -24.110 9.457 -0.761 1.00 25.36 10 GLY B O 1
ATOM 1698 N N . LEU B 2 11 ? -24.249 9.652 -2.933 1.00 24.41 11 LEU B N 1
ATOM 1699 C CA . LEU B 2 11 ? -23.177 10.624 -2.978 1.00 25.63 11 LEU B CA 1
ATOM 1700 C C . LEU B 2 11 ? -23.611 11.822 -3.765 1.00 26.57 11 LEU B C 1
ATOM 1701 O O . LEU B 2 11 ? -24.131 11.649 -4.893 1.00 27.94 11 LEU B O 1
ATOM 1706 N N . VAL B 2 12 ? -23.351 13.029 -3.252 1.00 25.50 12 VAL B N 1
ATOM 1707 C CA . VAL B 2 12 ? -23.751 14.233 -3.926 1.00 27.92 12 VAL B CA 1
ATOM 1708 C C . VAL B 2 12 ? -22.576 15.216 -3.831 1.00 27.78 12 VAL B C 1
ATOM 1709 O O . VAL B 2 12 ? -21.930 15.295 -2.811 1.00 27.01 12 VAL B O 1
ATOM 1713 N N . LYS B 2 13 ? -22.214 15.850 -4.938 1.00 28.63 13 LYS B N 1
ATOM 1714 C CA . LYS B 2 13 ? -21.087 16.796 -4.900 1.00 28.68 13 LYS B CA 1
ATOM 1715 C C . LYS B 2 13 ? -21.537 18.145 -4.333 1.00 29.26 13 LYS B C 1
ATOM 1716 O O . LYS B 2 13 ? -22.691 18.524 -4.517 1.00 28.59 13 LYS B O 1
ATOM 1722 N N . PRO B 2 14 ? -20.633 18.877 -3.643 1.00 29.06 14 PRO B N 1
ATOM 1723 C CA . PRO B 2 14 ? -21.010 20.195 -3.183 1.00 28.06 14 PRO B CA 1
ATOM 1724 C C . PRO B 2 14 ? -21.475 21.069 -4.340 1.00 29.04 14 PRO B C 1
ATOM 1725 O O . PRO B 2 14 ? -20.910 21.003 -5.464 1.00 27.56 14 PRO B O 1
ATOM 1729 N N . SER B 2 15 ? -22.514 21.856 -4.038 1.00 30.96 15 SER B N 1
ATOM 1730 C CA . SER B 2 15 ? -23.219 22.788 -4.964 1.00 32.74 15 SER B CA 1
ATOM 1731 C C . SER B 2 15 ? -24.329 22.109 -5.779 1.00 32.56 15 SER B C 1
ATOM 1732 O O . SER B 2 15 ? -25.214 22.789 -6.350 1.00 31.89 15 SER B O 1
ATOM 1735 N N . GLN B 2 16 ? -24.311 20.769 -5.835 1.00 31.44 16 GLN B N 1
ATOM 1736 C CA . GLN B 2 16 ? -25.398 20.060 -6.516 1.00 30.75 16 GLN B CA 1
ATOM 1737 C C . GLN B 2 16 ? -26.659 19.868 -5.664 1.00 30.06 16 GLN B C 1
ATOM 1738 O O . GLN B 2 16 ? -26.727 20.287 -4.464 1.00 28.48 16 GLN B O 1
ATOM 1744 N N . THR B 2 17 ? -27.670 19.222 -6.272 1.00 29.68 17 THR B N 1
ATOM 1745 C CA . THR B 2 17 ? -28.970 19.035 -5.625 1.00 28.40 17 THR B CA 1
ATOM 1746 C C . THR B 2 17 ? -29.108 17.600 -5.107 1.00 26.86 17 THR B C 1
ATOM 1747 O O . THR B 2 17 ? -28.911 16.677 -5.857 1.00 24.93 17 THR B O 1
ATOM 1751 N N . LEU B 2 18 ? -29.389 17.454 -3.809 1.00 26.13 18 LEU B N 1
ATOM 1752 C CA . LEU B 2 18 ? -29.725 16.145 -3.217 1.00 27.14 18 LEU B CA 1
ATOM 1753 C C . LEU B 2 18 ? -31.183 15.848 -3.615 1.00 28.23 18 LEU B C 1
ATOM 1754 O O . LEU B 2 18 ? -32.041 16.711 -3.507 1.00 28.11 18 LEU B O 1
ATOM 1759 N N . SER B 2 19 ? -31.476 14.607 -3.974 1.00 28.81 19 SER B N 1
ATOM 1760 C CA . SER B 2 19 ? -32.793 14.272 -4.463 1.00 28.38 19 SER B CA 1
ATOM 1761 C C . SER B 2 19 ? -33.130 12.827 -3.967 1.00 27.61 19 SER B C 1
ATOM 1762 O O . SER B 2 19 ? -32.359 11.909 -4.287 1.00 28.74 19 SER B O 1
ATOM 1765 N N . LEU B 2 20 ? -34.154 12.655 -3.136 1.00 26.05 20 LEU B N 1
ATOM 1766 C CA . LEU B 2 20 ? -34.535 11.365 -2.591 1.00 25.43 20 LEU B CA 1
ATOM 1767 C C . LEU B 2 20 ? -36.070 11.170 -2.807 1.00 27.72 20 LEU B C 1
ATOM 1768 O O . LEU B 2 20 ? -36.834 12.163 -2.838 1.00 25.62 20 LEU B O 1
ATOM 1773 N N . THR B 2 21 ? -36.519 9.910 -2.906 1.00 26.17 21 THR B N 1
ATOM 1774 C CA . THR B 2 21 ? -37.951 9.618 -3.007 1.00 28.95 21 THR B CA 1
ATOM 1775 C C . THR B 2 21 ? -38.313 8.627 -1.970 1.00 28.15 21 THR B C 1
ATOM 1776 O O . THR B 2 21 ? -37.485 7.720 -1.644 1.00 26.57 21 THR B O 1
ATOM 1780 N N . CYS B 2 22 ? -39.511 8.771 -1.434 1.00 28.46 22 CYS B N 1
ATOM 1781 C CA . CYS B 2 22 ? -40.069 7.797 -0.516 1.00 29.31 22 CYS B CA 1
ATOM 1782 C C . CYS B 2 22 ? -41.342 7.234 -1.101 1.00 31.02 22 CYS B C 1
ATOM 1783 O O . CYS B 2 22 ? -42.295 7.976 -1.300 1.00 28.10 22 CYS B O 1
ATOM 1786 N N . ALA B 2 23 ? -41.331 5.932 -1.400 1.00 31.84 23 ALA B N 1
ATOM 1787 C CA . ALA B 2 23 ? -42.493 5.273 -1.964 1.00 31.57 23 ALA B CA 1
ATOM 1788 C C . ALA B 2 23 ? -43.262 4.587 -0.883 1.00 31.62 23 ALA B C 1
ATOM 1789 O O . ALA B 2 23 ? -42.717 3.746 -0.181 1.00 32.29 23 ALA B O 1
ATOM 1791 N N . ILE B 2 24 ? -44.557 4.946 -0.747 1.00 30.42 24 ILE B N 1
ATOM 1792 C CA . ILE B 2 24 ? -45.437 4.528 0.364 1.00 28.59 24 ILE B CA 1
ATOM 1793 C C . ILE B 2 24 ? -46.294 3.296 -0.068 1.00 29.60 24 ILE B C 1
ATOM 1794 O O . ILE B 2 24 ? -46.796 3.235 -1.180 1.00 30.46 24 ILE B O 1
ATOM 1799 N N . SER B 2 25 ? -46.449 2.329 0.818 1.00 29.62 25 SER B N 1
ATOM 1800 C CA . SER B 2 25 ? -47.409 1.276 0.467 1.00 28.19 25 SER B CA 1
ATOM 1801 C C . SER B 2 25 ? -48.143 0.964 1.712 1.00 26.27 25 SER B C 1
ATOM 1802 O O . SER B 2 25 ? -47.687 1.218 2.805 1.00 27.60 25 SER B O 1
ATOM 1805 N N . GLY B 2 26 ? -49.383 0.461 1.604 1.00 25.83 26 GLY B N 1
ATOM 1806 C CA . GLY B 2 26 ? -50.113 0.263 2.804 1.00 22.95 26 GLY B CA 1
ATOM 1807 C C . GLY B 2 26 ? -50.838 1.481 3.373 1.00 25.11 26 GLY B C 1
ATOM 1808 O O . GLY B 2 26 ? -51.430 1.394 4.433 1.00 26.33 26 GLY B O 1
ATOM 1809 N N . ASP B 2 27 ? -50.715 2.612 2.692 1.00 28.23 27 ASP B N 1
ATOM 1810 C CA . ASP B 2 27 ? -51.354 3.877 3.099 1.00 28.42 27 ASP B CA 1
ATOM 1811 C C . ASP B 2 27 ? -51.288 4.788 1.984 1.00 28.77 27 ASP B C 1
ATOM 1812 O O . ASP B 2 27 ? -50.612 4.520 0.970 1.00 29.62 27 ASP B O 1
ATOM 1817 N N . SER B 2 28 ? -52.061 5.887 2.107 1.00 28.91 28 SER B N 1
ATOM 1818 C CA . SER B 2 28 ? -52.181 6.806 0.955 1.00 30.03 28 SER B CA 1
ATOM 1819 C C . SER B 2 28 ? -51.338 8.086 1.134 1.00 28.66 28 SER B C 1
ATOM 1820 O O . SER B 2 28 ? -51.411 8.629 2.208 1.00 30.25 28 SER B O 1
ATOM 1823 N N . VAL B 2 29 ? -50.580 8.518 0.142 1.00 30.40 29 VAL B N 1
ATOM 1824 C CA . VAL B 2 29 ? -49.947 9.865 0.236 1.00 31.88 29 VAL B CA 1
ATOM 1825 C C . VAL B 2 29 ? -50.983 11.025 0.378 1.00 34.02 29 VAL B C 1
ATOM 1826 O O . VAL B 2 29 ? -50.727 11.995 1.114 1.00 33.11 29 VAL B O 1
ATOM 1830 N N . SER B 2 30 ? -52.192 10.845 -0.185 1.00 34.34 30 SER B N 1
ATOM 1831 C CA . SER B 2 30 ? -53.300 11.822 0.095 1.00 36.12 30 SER B CA 1
ATOM 1832 C C . SER B 2 30 ? -54.119 11.546 1.351 1.00 37.33 30 SER B C 1
ATOM 1833 O O . SER B 2 30 ? -55.189 12.152 1.561 1.00 38.86 30 SER B O 1
ATOM 1836 N N . SER B 2 31 ? -53.646 10.645 2.215 1.00 36.56 31 SER B N 1
ATOM 1837 C CA . SER B 2 31 ? -54.437 10.228 3.355 1.00 37.13 31 SER B CA 1
ATOM 1838 C C . SER B 2 31 ? -54.885 11.428 4.192 1.00 39.38 31 SER B C 1
ATOM 1839 O O . SER B 2 31 ? -54.060 12.284 4.532 1.00 38.77 31 SER B O 1
ATOM 1842 N N . ASN B 2 32 ? -56.184 11.463 4.544 1.00 38.56 32 ASN B N 1
ATOM 1843 C CA . ASN B 2 32 ? -56.763 12.555 5.293 1.00 38.75 32 ASN B CA 1
ATOM 1844 C C . ASN B 2 32 ? -56.353 12.593 6.737 1.00 37.00 32 ASN B C 1
ATOM 1845 O O . ASN B 2 32 ? -56.650 13.545 7.452 1.00 37.80 32 ASN B O 1
ATOM 1850 N N . SER B 2 33 ? -55.598 11.610 7.212 1.00 36.42 33 SER B N 1
ATOM 1851 C CA . SER B 2 33 ? -55.225 11.665 8.631 1.00 36.75 33 SER B CA 1
ATOM 1852 C C . SER B 2 33 ? -53.694 11.646 8.919 1.00 36.89 33 SER B C 1
ATOM 1853 O O . SER B 2 33 ? -53.285 11.546 10.078 1.00 37.12 33 SER B O 1
ATOM 1856 N N . ALA B 2 34 ? -52.896 11.686 7.864 1.00 36.30 34 ALA B N 1
ATOM 1857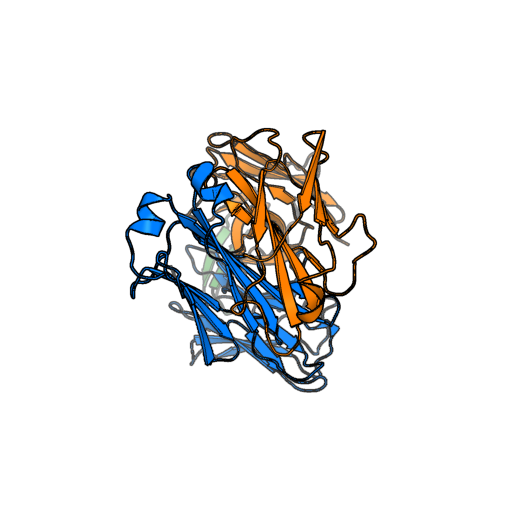 C CA . ALA B 2 34 ? -51.432 11.509 7.954 1.00 36.29 34 ALA B CA 1
ATOM 1858 C C . ALA B 2 34 ? -50.697 12.808 7.541 1.00 36.47 34 ALA B C 1
ATOM 1859 O O . ALA B 2 34 ? -51.219 13.553 6.697 1.00 37.53 34 ALA B O 1
ATOM 1861 N N . ALA B 2 35 ? -49.476 13.015 8.043 1.00 34.07 35 ALA B N 1
ATOM 1862 C CA . ALA B 2 35 ? -48.499 13.851 7.291 1.00 32.41 35 ALA B CA 1
ATOM 1863 C C . ALA B 2 35 ? -47.208 13.035 6.918 1.00 33.09 35 ALA B C 1
ATOM 1864 O O . ALA B 2 35 ? -46.916 12.069 7.613 1.00 33.51 35 ALA B O 1
ATOM 1866 N N . TRP B 2 36 ? -46.567 13.389 5.790 1.00 30.65 36 TRP B N 1
ATOM 1867 C CA . TRP B 2 36 ? -45.417 12.727 5.207 1.00 30.85 36 TRP B CA 1
ATOM 1868 C C . TRP B 2 36 ? -44.182 13.688 5.288 1.00 30.34 36 TRP B C 1
ATOM 1869 O O . TRP B 2 36 ? -44.078 14.652 4.485 1.00 26.96 36 TRP B O 1
ATOM 1880 N N . ASN B 2 37 ? -43.277 13.297 6.209 1.00 29.14 37 ASN B N 1
ATOM 1881 C CA . ASN B 2 37 ? -42.145 14.055 6.731 1.00 27.66 37 ASN B CA 1
ATOM 1882 C C . ASN B 2 37 ? -40.799 13.596 6.229 1.00 27.28 37 ASN B C 1
ATOM 1883 O O . ASN B 2 37 ? -40.609 12.418 5.827 1.00 22.66 37 ASN B O 1
ATOM 1888 N N . TRP B 2 38 ? -39.844 14.539 6.263 1.00 25.25 38 TRP B N 1
ATOM 1889 C CA . TRP B 2 38 ? -38.433 14.194 6.046 1.00 25.26 38 TRP B CA 1
ATOM 1890 C C . TRP B 2 38 ? -37.676 14.700 7.246 1.00 24.81 38 TRP B C 1
ATOM 1891 O O . TRP B 2 38 ? -37.931 15.836 7.732 1.00 25.11 38 TRP B O 1
ATOM 1902 N N . ILE B 2 39 ? -36.778 13.840 7.775 1.00 23.78 39 ILE B N 1
ATOM 1903 C CA . ILE B 2 39 ? -36.007 14.053 9.019 1.00 24.68 39 ILE B CA 1
ATOM 1904 C C . ILE B 2 39 ? -34.575 13.572 8.663 1.00 25.49 39 ILE B C 1
ATOM 1905 O O . ILE B 2 39 ? -34.403 12.641 7.855 1.00 26.57 39 ILE B O 1
ATOM 1910 N N . ARG B 2 40 ? -33.541 14.298 9.104 1.00 24.67 40 ARG B N 1
ATOM 1911 C CA . ARG B 2 40 ? -32.145 13.792 8.852 1.00 22.27 40 ARG B CA 1
ATOM 1912 C C . ARG B 2 40 ? -31.442 13.680 10.186 1.00 22.75 40 ARG B C 1
ATOM 1913 O O . ARG B 2 40 ? -31.905 14.187 11.161 1.00 24.53 40 ARG B O 1
ATOM 1921 N N . GLN B 2 41 ? -30.329 12.943 10.221 1.00 25.11 41 GLN B N 1
ATOM 1922 C CA . GLN B 2 41 ? -29.628 12.669 11.460 1.00 25.05 41 GLN B CA 1
ATOM 1923 C C . GLN B 2 41 ? -28.141 12.613 11.108 1.00 26.78 41 GLN B C 1
ATOM 1924 O O . GLN B 2 41 ? -27.752 11.931 10.147 1.00 21.40 41 GLN B O 1
ATOM 1930 N N . SER B 2 42 ? -27.349 13.356 11.885 1.00 31.34 42 SER B N 1
ATOM 1931 C CA . SER B 2 42 ? -25.857 13.200 11.854 1.00 36.28 42 SER B CA 1
ATOM 1932 C C . SER B 2 42 ? -25.304 13.137 13.285 1.00 40.92 42 SER B C 1
ATOM 1933 O O . SER B 2 42 ? -26.003 13.499 14.275 1.00 40.30 42 SER B O 1
ATOM 1936 N N . PRO B 2 43 ? -24.056 12.630 13.440 1.00 44.88 43 PRO B N 1
ATOM 1937 C CA . PRO B 2 43 ? -23.586 12.735 14.842 1.00 46.89 43 PRO B CA 1
ATOM 1938 C C . PRO B 2 43 ? -23.116 14.165 14.844 1.00 47.95 43 PRO B C 1
ATOM 1939 O O . PRO B 2 43 ? -22.582 14.588 13.820 1.00 49.15 43 PRO B O 1
ATOM 1943 N N . SER B 2 44 ? -23.423 14.936 15.874 1.00 48.91 44 SER B N 1
ATOM 1944 C CA . SER B 2 44 ? -23.043 16.350 15.874 1.00 50.36 44 SER B CA 1
ATOM 1945 C C . SER B 2 44 ? -24.171 17.312 15.536 1.00 50.88 44 SER B C 1
ATOM 1946 O O . SER B 2 44 ? -24.263 18.373 16.159 1.00 52.26 44 SER B O 1
ATOM 1949 N N . ARG B 2 45 ? -25.016 17.021 14.550 1.00 48.69 45 ARG B N 1
ATOM 1950 C CA . ARG B 2 45 ? -26.267 17.792 14.519 1.00 47.10 45 ARG B CA 1
ATOM 1951 C C . ARG B 2 45 ? -27.464 17.054 15.151 1.00 43.38 45 ARG B C 1
ATOM 1952 O O . ARG B 2 45 ? -28.476 17.671 15.491 1.00 44.21 45 ARG B O 1
ATOM 1960 N N . GLY B 2 46 ? -27.311 15.756 15.367 1.00 39.64 46 GLY B N 1
ATOM 1961 C CA . GLY B 2 46 ? -28.390 14.914 15.916 1.00 35.35 46 GLY B CA 1
ATOM 1962 C C . GLY B 2 46 ? -29.564 14.856 14.942 1.00 32.62 46 GLY B C 1
ATOM 1963 O O . GLY B 2 46 ? -29.393 14.982 13.704 1.00 27.88 46 GLY B O 1
ATOM 1964 N N . LEU B 2 47 ? -30.771 14.738 15.506 1.00 31.30 47 LEU B N 1
ATOM 1965 C CA . LEU B 2 47 ? -31.989 14.611 14.641 1.00 29.63 47 LEU B CA 1
ATOM 1966 C C . LEU B 2 47 ? -32.539 15.950 14.262 1.00 29.37 47 LEU B C 1
ATOM 1967 O O . LEU B 2 47 ? -32.783 16.746 15.120 1.00 28.57 47 LEU B O 1
ATOM 1972 N N . GLU B 2 48 ? -32.768 16.157 12.972 1.00 28.65 48 GLU B N 1
ATOM 1973 C CA . GLU B 2 48 ? -33.300 17.389 12.476 1.00 30.14 48 GLU B CA 1
ATOM 1974 C C . GLU B 2 48 ? -34.502 17.236 11.482 1.00 27.39 48 GLU B C 1
ATOM 1975 O O . GLU B 2 48 ? -34.373 16.832 10.319 1.00 25.54 48 GLU B O 1
ATOM 1981 N N . TRP B 2 49 ? -35.652 17.740 11.901 1.00 28.19 49 TRP B N 1
ATOM 1982 C CA . TRP B 2 49 ? -36.848 17.692 11.022 1.00 27.59 49 TRP B CA 1
ATOM 1983 C C . TRP B 2 49 ? -36.643 18.672 9.896 1.00 27.14 49 TRP B C 1
ATOM 1984 O O . TRP B 2 49 ? -36.102 19.757 10.155 1.00 28.92 49 TRP B O 1
ATOM 1995 N N . LEU B 2 50 ? -36.968 18.301 8.657 1.00 24.73 50 LEU B N 1
ATOM 1996 C CA . LEU B 2 50 ? -36.748 19.079 7.481 1.00 24.61 50 LEU B CA 1
ATOM 1997 C C . LEU B 2 50 ? -38.063 19.694 6.961 1.00 27.68 50 LEU B C 1
ATOM 1998 O O . LEU B 2 50 ? -38.125 20.888 6.602 1.00 27.00 50 LEU B O 1
ATOM 2003 N N . GLY B 2 51 ? -39.129 18.897 6.961 1.00 27.85 51 GLY B N 1
ATOM 2004 C CA . GLY B 2 51 ? -40.407 19.391 6.412 1.00 27.50 51 GLY B CA 1
ATOM 2005 C C . GLY B 2 51 ? -41.376 18.274 6.085 1.00 29.97 51 GLY B C 1
ATOM 2006 O O . GLY B 2 51 ? -41.070 17.075 6.292 1.00 27.48 51 GLY B O 1
ATOM 2007 N N . ARG B 2 52 ? -42.523 18.625 5.499 1.00 28.66 52 ARG B N 1
ATOM 2008 C CA . ARG B 2 52 ? -43.593 17.642 5.474 1.00 29.79 52 ARG B CA 1
ATOM 2009 C C . ARG B 2 52 ? -44.646 18.116 4.522 1.00 33.09 52 ARG B C 1
ATOM 2010 O O . ARG B 2 52 ? -44.734 19.345 4.245 1.00 31.06 52 ARG B O 1
ATOM 2018 N N . THR B 2 53 ? -45.396 17.149 3.975 1.00 31.92 53 THR B N 1
ATOM 2019 C CA . THR B 2 53 ? -46.407 17.431 2.999 1.00 32.70 53 THR B CA 1
ATOM 2020 C C . THR B 2 53 ? -47.704 16.728 3.454 1.00 34.22 53 THR B C 1
ATOM 2021 O O . THR B 2 53 ? -47.667 15.711 4.151 1.00 31.02 53 THR B O 1
ATOM 2025 N N . TYR B 2 54 ? -48.877 17.302 3.122 1.00 34.57 54 TYR B N 1
ATOM 2026 C CA . TYR B 2 54 ? -50.138 16.645 3.523 1.00 35.35 54 TYR B CA 1
ATOM 2027 C C . TYR B 2 54 ? -51.331 17.189 2.705 1.00 37.33 54 TYR B C 1
ATOM 2028 O O . TYR B 2 54 ? -51.200 18.290 2.131 1.00 35.54 54 TYR B O 1
ATOM 2037 N N . TYR B 2 55 ? -52.401 16.385 2.546 1.00 38.24 55 TYR B N 1
ATOM 2038 C CA . TYR B 2 55 ? -53.577 16.840 1.750 1.00 41.41 55 TYR B CA 1
ATOM 2039 C C . TYR B 2 55 ? -54.775 17.041 2.654 1.00 42.02 55 TYR B C 1
ATOM 2040 O O . TYR B 2 55 ? -55.197 16.104 3.337 1.00 41.90 55 TYR B O 1
ATOM 2049 N N . ARG B 2 56 ? -55.254 18.299 2.747 1.00 42.40 56 ARG B N 1
ATOM 2050 C CA . ARG B 2 56 ? -56.491 18.628 3.442 1.00 42.38 56 ARG B CA 1
ATOM 2051 C C . ARG B 2 56 ? -57.322 19.505 2.463 1.00 42.64 56 ARG B C 1
ATOM 2052 O O . ARG B 2 56 ? -57.242 20.709 2.519 1.00 43.25 56 ARG B O 1
ATOM 2060 N N . SER B 2 57 ? -58.001 18.871 1.496 1.00 43.02 57 SER B N 1
ATOM 2061 C CA . SER B 2 57 ? -58.708 19.507 0.331 1.00 43.42 57 SER B CA 1
ATOM 2062 C C . SER B 2 57 ? -57.767 20.243 -0.570 1.00 42.88 57 SER B C 1
ATOM 2063 O O . SER B 2 57 ? -58.137 20.791 -1.626 1.00 41.71 57 SER B O 1
ATOM 2066 N N . LYS B 2 58 ? -56.507 20.214 -0.155 1.00 40.80 58 LYS B N 1
ATOM 2067 C CA . LYS B 2 58 ? -55.486 21.023 -0.760 1.00 39.27 58 LYS B CA 1
ATOM 2068 C C . LYS B 2 58 ? -54.151 20.491 -0.210 1.00 36.32 58 LYS B C 1
ATOM 2069 O O . LYS B 2 58 ? -54.082 20.226 0.950 1.00 36.14 58 LYS B O 1
ATOM 2075 N N . TRP B 2 59 ? -53.102 20.446 -1.006 1.00 37.40 59 TRP B N 1
ATOM 2076 C CA . TRP B 2 59 ? -51.719 20.140 -0.427 1.00 38.10 59 TRP B CA 1
ATOM 2077 C C . TRP B 2 59 ? -51.128 21.270 0.444 1.00 38.85 59 TRP B C 1
ATOM 2078 O O . TRP B 2 59 ? -51.053 22.410 -0.023 1.00 40.00 59 TRP B O 1
ATOM 2089 N N . PHE B 2 60 ? -50.778 20.998 1.701 1.00 37.83 60 PHE B N 1
ATOM 2090 C CA . PHE B 2 60 ? -50.008 21.908 2.552 1.00 36.98 60 PHE B CA 1
ATOM 2091 C C . PHE B 2 60 ? -48.634 21.295 2.900 1.00 38.27 60 PHE B C 1
ATOM 2092 O O . PHE B 2 60 ? -48.498 20.058 3.074 1.00 35.69 60 PHE B O 1
ATOM 2100 N N . ASN B 2 61 ? -47.640 22.175 3.036 1.00 38.16 61 ASN B N 1
ATOM 2101 C CA . ASN B 2 61 ? -46.244 21.774 3.256 1.00 38.07 61 ASN B CA 1
ATOM 2102 C C . ASN B 2 61 ? -45.704 22.705 4.266 1.00 37.44 61 ASN B C 1
ATOM 2103 O O . ASN B 2 61 ? -45.865 23.933 4.101 1.00 37.76 61 ASN B O 1
ATOM 2108 N N . ASP B 2 62 ? -45.109 22.164 5.321 1.00 35.88 62 ASP B N 1
ATOM 2109 C CA . ASP B 2 62 ? -44.446 22.906 6.354 1.00 35.90 62 ASP B CA 1
ATOM 2110 C C . ASP B 2 62 ? -42.951 22.580 6.241 1.00 37.31 62 ASP B C 1
ATOM 2111 O O . ASP B 2 62 ? -42.585 21.489 5.753 1.00 36.44 62 ASP B O 1
ATOM 2116 N N . TYR B 2 63 ? -42.100 23.498 6.710 1.00 36.75 63 TYR B N 1
ATOM 2117 C CA . TYR B 2 63 ? -40.620 23.373 6.452 1.00 36.89 63 TYR B CA 1
ATOM 2118 C C . TYR B 2 63 ? -39.859 23.990 7.551 1.00 35.57 63 TYR B C 1
ATOM 2119 O O . TYR B 2 63 ? -40.343 24.945 8.145 1.00 33.55 63 TYR B O 1
ATOM 2128 N N . ALA B 2 64 ? -38.663 23.450 7.836 1.00 34.85 64 ALA B N 1
ATOM 2129 C CA . ALA B 2 64 ? -37.815 23.993 8.892 1.00 33.42 64 ALA B CA 1
ATOM 2130 C C . ALA B 2 64 ? -37.178 25.309 8.383 1.00 33.15 64 ALA B C 1
ATOM 2131 O O . ALA B 2 64 ? -36.770 25.393 7.208 1.00 30.31 64 ALA B O 1
ATOM 2133 N N . VAL B 2 65 ? -37.133 26.338 9.248 1.00 34.57 65 VAL B N 1
ATOM 2134 C CA . VAL B 2 65 ? -36.644 27.675 8.773 1.00 36.27 65 VAL B CA 1
ATOM 2135 C C . VAL B 2 65 ? -35.198 27.572 8.147 1.00 34.76 65 VAL B C 1
ATOM 2136 O O . VAL B 2 65 ? -34.894 28.121 7.036 1.00 33.89 65 VAL B O 1
ATOM 2140 N N . SER B 2 66 ? -34.371 26.765 8.822 1.00 34.58 66 SER B N 1
ATOM 2141 C CA . SER B 2 66 ? -32.945 26.544 8.467 1.00 33.68 66 SER B CA 1
ATOM 2142 C C . SER B 2 66 ? -32.706 26.094 7.018 1.00 34.22 66 SER B C 1
ATOM 2143 O O . SER B 2 66 ? -31.646 26.364 6.467 1.00 35.13 66 SER B O 1
ATOM 2146 N N . VAL B 2 67 ? -33.684 25.424 6.389 1.00 30.85 67 VAL B N 1
ATOM 2147 C CA . VAL B 2 67 ? -33.519 24.842 5.068 1.00 27.94 67 VAL B CA 1
ATOM 2148 C C . VAL B 2 67 ? -34.579 25.305 4.049 1.00 28.52 67 VAL B C 1
ATOM 2149 O O . VAL B 2 67 ? -34.481 25.015 2.858 1.00 27.38 67 VAL B O 1
ATOM 2153 N N . GLN B 2 68 ? -35.561 26.086 4.521 1.00 31.38 68 GLN B N 1
ATOM 2154 C CA . GLN B 2 68 ? -36.668 26.504 3.644 1.00 31.38 68 GLN B CA 1
ATOM 2155 C C . GLN B 2 68 ? -36.269 27.129 2.356 1.00 31.40 68 GLN B C 1
ATOM 2156 O O . GLN B 2 68 ? -36.865 26.862 1.308 1.00 30.35 68 GLN B O 1
ATOM 2162 N N . SER B 2 69 ? -35.172 27.900 2.353 1.00 30.75 69 SER B N 1
ATOM 2163 C CA . SER B 2 69 ? -34.757 28.489 1.079 1.00 29.92 69 SER B CA 1
ATOM 2164 C C . SER B 2 69 ? -34.118 27.558 0.014 1.00 29.55 69 SER B C 1
ATOM 2165 O O . SER B 2 69 ? -33.959 27.957 -1.135 1.00 28.34 69 SER B O 1
ATOM 2168 N N . ARG B 2 70 ? -33.781 26.288 0.379 1.00 28.46 70 ARG B N 1
ATOM 2169 C CA . ARG B 2 70 ? -33.118 25.338 -0.582 1.00 28.03 70 ARG B CA 1
ATOM 2170 C C . ARG B 2 70 ? -33.909 24.014 -0.759 1.00 26.89 70 ARG B C 1
ATOM 2171 O O . ARG B 2 70 ? -33.634 23.267 -1.697 1.00 25.47 70 ARG B O 1
ATOM 2179 N N . ILE B 2 71 ? -34.888 23.812 0.130 1.00 28.52 71 ILE B N 1
ATOM 2180 C CA . ILE B 2 71 ? -35.759 22.581 0.169 1.00 30.41 71 ILE B CA 1
ATOM 2181 C C . ILE B 2 71 ? -36.994 22.554 -0.810 1.00 32.14 71 ILE B C 1
ATOM 2182 O O . ILE B 2 71 ? -37.581 23.618 -1.097 1.00 30.58 71 ILE B O 1
ATOM 2187 N N . THR B 2 72 ? -37.299 21.375 -1.378 1.00 31.66 72 THR B N 1
ATOM 2188 C CA . THR B 2 72 ? -38.568 21.093 -2.117 1.00 32.25 72 THR B CA 1
ATOM 2189 C C . THR B 2 72 ? -39.015 19.733 -1.550 1.00 33.36 72 THR B C 1
ATOM 2190 O O . THR B 2 72 ? -38.182 18.821 -1.463 1.00 31.57 72 THR B O 1
ATOM 2194 N N . ILE B 2 73 ? -40.267 19.636 -1.060 1.00 34.02 73 ILE B N 1
ATOM 2195 C CA . ILE B 2 73 ? -40.942 18.351 -0.761 1.00 34.09 73 ILE B CA 1
ATOM 2196 C C . ILE B 2 73 ? -42.184 18.308 -1.641 1.00 36.70 73 ILE B C 1
ATOM 2197 O O . ILE B 2 73 ? -43.041 19.197 -1.498 1.00 37.52 73 ILE B O 1
ATOM 2202 N N . ASN B 2 74 ? -42.266 17.337 -2.547 1.00 36.14 74 ASN B N 1
ATOM 2203 C CA . ASN B 2 74 ? -43.385 17.212 -3.471 1.00 38.54 74 ASN B CA 1
ATOM 2204 C C . ASN B 2 74 ? -44.102 15.828 -3.378 1.00 38.92 74 ASN B C 1
ATOM 2205 O O . ASN B 2 74 ? -43.438 14.794 -3.540 1.00 36.70 74 ASN B O 1
ATOM 2210 N N . PRO B 2 75 ? -45.427 15.803 -3.125 1.00 40.04 75 PRO B N 1
ATOM 2211 C CA . PRO B 2 75 ? -46.178 14.557 -3.434 1.00 40.19 75 PRO B CA 1
ATOM 2212 C C . PRO B 2 75 ? -46.361 14.197 -4.899 1.00 41.55 75 PRO B C 1
ATOM 2213 O O . PRO B 2 75 ? -46.284 15.026 -5.853 1.00 40.52 75 PRO B O 1
ATOM 2217 N N . ASP B 2 76 ? -46.562 12.898 -5.080 1.00 41.77 76 ASP B N 1
ATOM 2218 C CA . ASP B 2 76 ? -46.933 12.354 -6.345 1.00 41.55 76 ASP B CA 1
ATOM 2219 C C . ASP B 2 76 ? -48.063 11.310 -6.094 1.00 42.30 76 ASP B C 1
ATOM 2220 O O . ASP B 2 76 ? -47.833 10.237 -5.532 1.00 40.63 76 ASP B O 1
ATOM 2225 N N . THR B 2 77 ? -49.308 11.688 -6.394 1.00 41.57 77 THR B N 1
ATOM 2226 C CA . THR B 2 77 ? -50.430 10.764 -6.199 1.00 41.75 77 THR B CA 1
ATOM 2227 C C . THR B 2 77 ? -50.432 9.667 -7.265 1.00 41.60 77 THR B C 1
ATOM 2228 O O . THR B 2 77 ? -50.839 8.565 -6.986 1.00 42.75 77 THR B O 1
ATOM 2232 N N . SER B 2 78 ? -49.934 9.951 -8.457 1.00 42.75 78 SER B N 1
ATOM 2233 C CA . SER B 2 78 ? -49.815 8.932 -9.505 1.00 44.35 78 SER B CA 1
ATOM 2234 C C . SER B 2 78 ? -48.856 7.718 -9.170 1.00 44.45 78 SER B C 1
ATOM 2235 O O . SER B 2 78 ? -48.885 6.665 -9.856 1.00 44.89 78 SER B O 1
ATOM 2238 N N . LYS B 2 79 ? -48.035 7.860 -8.121 1.00 42.53 79 LYS B N 1
ATOM 2239 C CA . LYS B 2 79 ? -47.038 6.855 -7.801 1.00 39.96 79 LYS B CA 1
ATOM 2240 C C . LYS B 2 79 ? -47.098 6.531 -6.365 1.00 37.25 79 LYS B C 1
ATOM 2241 O O . LYS B 2 79 ? -46.419 5.624 -5.919 1.00 39.77 79 LYS B O 1
ATOM 2247 N N . ASN B 2 80 ? -47.917 7.263 -5.631 1.00 33.86 80 ASN B N 1
ATOM 2248 C CA . ASN B 2 80 ? -48.062 7.141 -4.223 1.00 31.87 80 ASN B CA 1
ATOM 2249 C C . ASN B 2 80 ? -46.712 7.286 -3.446 1.00 33.55 80 ASN B C 1
ATOM 2250 O O . ASN B 2 80 ? -46.412 6.472 -2.522 1.00 30.25 80 ASN B O 1
ATOM 2255 N N . GLN B 2 81 ? -46.009 8.377 -3.766 1.00 32.55 81 GLN B N 1
ATOM 2256 C CA . GLN B 2 81 ? -44.684 8.693 -3.213 1.00 32.21 81 GLN B CA 1
ATOM 2257 C C . GLN B 2 81 ? -44.578 10.181 -2.904 1.00 32.56 81 GLN B C 1
ATOM 2258 O O . GLN B 2 81 ? -45.390 10.974 -3.400 1.00 28.21 81 GLN B O 1
ATOM 2264 N N . PHE B 2 82 ? -43.622 10.536 -2.033 1.00 32.66 82 PHE B N 1
ATOM 2265 C CA . PHE B 2 82 ? -43.196 11.951 -1.874 1.00 30.92 82 PHE B CA 1
ATOM 2266 C C . PHE B 2 82 ? -41.665 12.091 -1.988 1.00 31.54 82 PHE B C 1
ATOM 2267 O O . PHE B 2 82 ? -40.921 11.114 -1.792 1.00 29.83 82 PHE B O 1
ATOM 2275 N N . SER B 2 83 ? -41.212 13.251 -2.452 1.00 31.00 83 SER B N 1
ATOM 2276 C CA . SER B 2 83 ? -39.786 13.481 -2.690 1.00 30.97 83 SER B CA 1
ATOM 2277 C C . SER B 2 83 ? -39.205 14.536 -1.746 1.00 29.76 83 SER B C 1
ATOM 2278 O O . SER B 2 83 ? -39.935 15.234 -1.038 1.00 27.65 83 SER B O 1
ATOM 2281 N N . LEU B 2 84 ? -37.864 14.626 -1.777 1.00 28.16 84 LEU B N 1
ATOM 2282 C CA . LEU B 2 84 ? -37.099 15.616 -1.037 1.00 27.97 84 LEU B CA 1
ATOM 2283 C C . LEU B 2 84 ? -36.084 16.078 -1.982 1.00 28.23 84 LEU B C 1
ATOM 2284 O O . LEU B 2 84 ? -35.385 15.255 -2.618 1.00 28.63 84 LEU B O 1
ATOM 2289 N N . GLN B 2 85 ? -36.011 17.401 -2.183 1.00 27.44 85 GLN B N 1
ATOM 2290 C CA . GLN B 2 85 ? -34.797 17.952 -2.792 1.00 28.95 85 GLN B CA 1
ATOM 2291 C C . GLN B 2 85 ? -34.195 19.035 -1.937 1.00 27.67 85 GLN B C 1
ATOM 2292 O O . GLN B 2 85 ? -34.901 19.699 -1.172 1.00 28.02 85 GLN B O 1
ATOM 2298 N N . LEU B 2 86 ? -32.877 19.135 -2.000 1.00 27.08 86 LEU B N 1
ATOM 2299 C CA . LEU B 2 86 ? -32.148 20.167 -1.293 1.00 28.92 86 LEU B CA 1
ATOM 2300 C C . LEU B 2 86 ? -31.109 20.660 -2.239 1.00 28.68 86 LEU B C 1
ATOM 2301 O O . LEU B 2 86 ? -30.248 19.906 -2.686 1.00 27.94 86 LEU B O 1
ATOM 2306 N N . ASN B 2 87 ? -31.205 21.952 -2.587 1.00 29.01 87 ASN B N 1
ATOM 2307 C CA . ASN B 2 87 ? -30.339 22.542 -3.550 1.00 28.29 87 ASN B CA 1
ATOM 2308 C C . ASN B 2 87 ? -29.047 22.958 -2.861 1.00 26.15 87 ASN B C 1
ATOM 2309 O O . ASN B 2 87 ? -29.029 23.190 -1.650 1.00 25.28 87 ASN B O 1
ATOM 2314 N N . SER B 2 88 ? -28.023 23.085 -3.673 1.00 27.21 88 SER B N 1
ATOM 2315 C CA . SER B 2 88 ? -26.757 23.798 -3.258 1.00 29.98 88 SER B CA 1
ATOM 2316 C C . SER B 2 88 ? -26.148 23.137 -2.023 1.00 29.22 88 SER B C 1
ATOM 2317 O O . SER B 2 88 ? -25.912 23.790 -1.011 1.00 31.42 88 SER B O 1
ATOM 2320 N N . VAL B 2 89 ? -25.944 21.805 -2.087 1.00 28.74 89 VAL B N 1
ATOM 2321 C CA . VAL B 2 89 ? -25.570 21.093 -0.897 1.00 27.12 89 VAL B CA 1
ATOM 2322 C C . VAL B 2 89 ? -24.140 21.442 -0.520 1.00 25.70 89 VAL B C 1
ATOM 2323 O O . VAL B 2 89 ? -23.341 21.837 -1.384 1.00 26.76 89 VAL B O 1
ATOM 2327 N N . THR B 2 90 ? -23.884 21.402 0.791 1.00 26.55 90 THR B N 1
ATOM 2328 C CA . THR B 2 90 ? -22.518 21.507 1.310 1.00 27.61 90 THR B CA 1
ATOM 2329 C C . THR B 2 90 ? -22.207 20.282 2.183 1.00 27.81 90 THR B C 1
ATOM 2330 O O . THR B 2 90 ? -23.085 19.467 2.463 1.00 30.16 90 THR B O 1
ATOM 2334 N N . PRO B 2 91 ? -20.931 20.099 2.579 1.00 27.99 91 PRO B N 1
ATOM 2335 C CA . PRO B 2 91 ? -20.637 18.925 3.419 1.00 26.71 91 PRO B CA 1
ATOM 2336 C C . PRO B 2 91 ? -21.440 18.956 4.709 1.00 25.93 91 PRO B C 1
ATOM 2337 O O . PRO B 2 91 ? -21.636 17.924 5.326 1.00 27.02 91 PRO B O 1
ATOM 2341 N N . GLU B 2 92 ? -21.983 20.089 5.110 1.00 25.87 92 GLU B N 1
ATOM 2342 C CA . GLU B 2 92 ? -22.861 20.042 6.295 1.00 26.69 92 GLU B CA 1
ATOM 2343 C C . GLU B 2 92 ? -24.245 19.288 6.095 1.00 25.69 92 GLU B C 1
ATOM 2344 O O . GLU B 2 92 ? -24.954 19.019 7.082 1.00 26.56 92 GLU B O 1
ATOM 2350 N N . ASP B 2 93 ? -24.563 18.944 4.841 1.00 24.98 93 ASP B N 1
ATOM 2351 C CA . ASP B 2 93 ? -25.757 18.190 4.444 1.00 23.64 93 ASP B CA 1
ATOM 2352 C C . ASP B 2 93 ? -25.535 16.691 4.449 1.00 23.30 93 ASP B C 1
ATOM 2353 O O . ASP B 2 93 ? -26.503 15.917 4.284 1.00 23.23 93 ASP B O 1
ATOM 2358 N N . THR B 2 94 ? -24.286 16.255 4.692 1.00 20.95 94 THR B N 1
ATOM 2359 C CA . THR B 2 94 ? -24.050 14.777 4.888 1.00 19.28 94 THR B CA 1
ATOM 2360 C C . THR B 2 94 ? -24.825 14.279 6.104 1.00 20.20 94 THR B C 1
ATOM 2361 O O . THR B 2 94 ? -24.661 14.823 7.227 1.00 19.94 94 THR B O 1
ATOM 2365 N N . ALA B 2 95 ? -25.623 13.186 5.957 1.00 20.38 95 ALA B N 1
ATOM 2366 C CA . ALA B 2 95 ? -26.522 12.796 7.068 1.00 19.51 95 ALA B CA 1
ATOM 2367 C C . ALA B 2 95 ? -27.240 11.547 6.611 1.00 19.21 95 ALA B C 1
ATOM 2368 O O . ALA B 2 95 ? -27.213 11.169 5.413 1.00 20.11 95 ALA B O 1
ATOM 2370 N N . VAL B 2 96 ? -27.861 10.907 7.545 1.00 20.81 96 VAL B N 1
ATOM 2371 C CA . VAL B 2 96 ? -28.870 9.867 7.164 1.00 20.62 96 VAL B CA 1
ATOM 2372 C C . VAL B 2 96 ? -30.236 10.621 7.087 1.00 19.90 96 VAL B C 1
ATOM 2373 O O . VAL B 2 96 ? -30.628 11.318 8.059 1.00 22.98 96 VAL B O 1
ATOM 2377 N N . TYR B 2 97 ? -30.933 10.427 5.964 1.00 20.51 97 TYR B N 1
ATOM 2378 C CA . TYR B 2 97 ? -32.243 11.037 5.654 1.00 20.80 97 TYR B CA 1
ATOM 2379 C C . TYR B 2 97 ? -33.309 9.966 5.829 1.00 21.83 97 TYR B C 1
ATOM 2380 O O . TYR B 2 97 ? -33.168 8.866 5.239 1.00 22.47 97 TYR B O 1
ATOM 2389 N N . TYR B 2 98 ? -34.278 10.250 6.712 1.00 21.67 98 TYR B N 1
ATOM 2390 C CA . TYR B 2 98 ? -35.442 9.406 6.922 1.00 24.34 98 TYR B CA 1
ATOM 2391 C C . TYR B 2 98 ? -36.709 10.076 6.345 1.00 26.62 98 TYR B C 1
ATOM 2392 O O . TYR B 2 98 ? -36.936 11.272 6.551 1.00 24.24 98 TYR B O 1
ATOM 2401 N N . CYS B 2 99 ? -37.511 9.281 5.639 1.00 27.06 99 CYS B N 1
ATOM 2402 C CA . CYS B 2 99 ? -38.910 9.667 5.441 1.00 28.72 99 CYS B CA 1
ATOM 2403 C C . CYS B 2 99 ? -39.750 9.053 6.551 1.00 26.95 99 CYS B C 1
ATOM 2404 O O . CYS B 2 99 ? -39.384 8.088 7.228 1.00 25.16 99 CYS B O 1
ATOM 2407 N N . ALA B 2 100 ? -40.861 9.673 6.876 1.00 27.26 100 ALA B N 1
ATOM 2408 C CA . ALA B 2 100 ? -41.685 9.154 7.970 1.00 25.99 100 ALA B CA 1
ATOM 2409 C C . ALA B 2 100 ? -43.121 9.624 7.780 1.00 29.58 100 ALA B C 1
ATOM 2410 O O . ALA B 2 100 ? -43.352 10.716 7.200 1.00 29.17 100 ALA B O 1
ATOM 2412 N N . ARG B 2 101 ? -44.053 8.836 8.330 1.00 30.26 101 ARG B N 1
ATOM 2413 C CA . ARG B 2 101 ? -45.469 9.244 8.435 1.00 30.57 101 ARG B CA 1
ATOM 2414 C C . ARG B 2 101 ? -45.613 9.830 9.790 1.00 31.30 101 ARG B C 1
ATOM 2415 O O . ARG B 2 101 ? -44.951 9.423 10.734 1.00 30.84 101 ARG B O 1
ATOM 2423 N N . GLY B 2 102 ? -46.483 10.831 9.905 1.00 32.68 102 GLY B N 1
ATOM 2424 C CA . GLY B 2 102 ? -46.709 11.450 11.178 1.00 34.09 102 GLY B CA 1
ATOM 2425 C C . GLY B 2 102 ? -48.099 1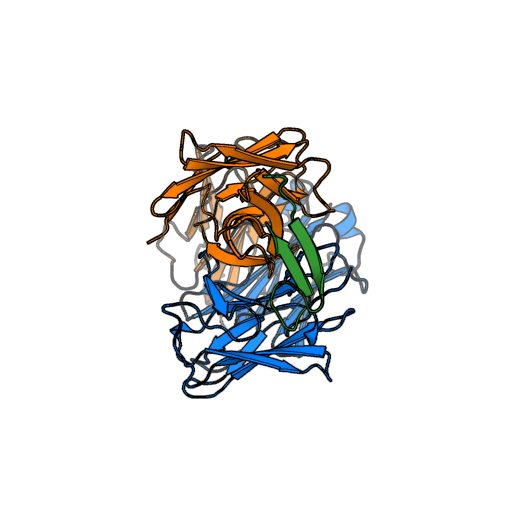2.032 11.329 1.00 36.05 102 GLY B C 1
ATOM 2426 O O . GLY B 2 102 ? -48.948 11.779 10.491 1.00 34.95 102 GLY B O 1
ATOM 2427 N N . ILE B 2 103 ? -48.297 12.748 12.430 1.00 37.64 103 ILE B N 1
ATOM 2428 C CA . ILE B 2 103 ? -49.554 13.406 12.796 1.00 39.72 103 ILE B CA 1
ATOM 2429 C C . ILE B 2 103 ? -49.507 14.960 12.569 1.00 41.18 103 ILE B C 1
ATOM 2430 O O . ILE B 2 103 ? -48.752 15.657 13.283 1.00 41.21 103 ILE B O 1
ATOM 2435 N N . VAL B 2 104 ? -50.312 15.478 11.622 1.00 41.40 104 VAL B N 1
ATOM 2436 C CA . VAL B 2 104 ? -50.392 16.934 11.346 1.00 41.22 104 VAL B CA 1
ATOM 2437 C C . VAL B 2 104 ? -50.375 17.781 12.617 1.00 41.87 104 VAL B C 1
ATOM 2438 O O . VAL B 2 104 ? -49.470 18.588 12.809 1.00 41.67 104 VAL B O 1
ATOM 2442 N N . PHE B 2 105 ? -51.343 17.592 13.508 1.00 42.85 105 PHE B N 1
ATOM 2443 C CA . PHE B 2 105 ? -51.467 18.494 14.651 1.00 43.27 105 PHE B CA 1
ATOM 2444 C C . PHE B 2 105 ? -50.256 18.640 15.528 1.00 43.09 105 PHE B C 1
ATOM 2445 O O . PHE B 2 105 ? -49.891 19.772 15.886 1.00 43.44 105 PHE B O 1
ATOM 2453 N N . SER B 2 106 ? -49.728 17.500 15.989 1.00 42.74 106 SER B N 1
ATOM 2454 C CA . SER B 2 106 ? -48.731 17.441 17.076 1.00 40.94 106 SER B CA 1
ATOM 2455 C C . SER B 2 106 ? -47.260 17.302 16.567 1.00 40.19 106 SER B C 1
ATOM 2456 O O . SER B 2 106 ? -46.350 17.068 17.381 1.00 39.27 106 SER B O 1
ATOM 2459 N N . TYR B 2 107 ? -47.072 17.501 15.264 1.00 39.84 107 TYR B N 1
ATOM 2460 C CA . TYR B 2 107 ? -45.753 17.435 14.593 1.00 40.51 107 TYR B CA 1
ATOM 2461 C C . TYR B 2 107 ? -45.048 16.123 14.973 1.00 40.06 107 TYR B C 1
ATOM 2462 O O . TYR B 2 107 ? -43.838 16.091 15.254 1.00 41.08 107 TYR B O 1
ATOM 2471 N N . ALA B 2 108 ? -45.835 15.060 15.034 1.00 39.52 108 ALA B N 1
ATOM 2472 C CA . ALA B 2 108 ? -45.403 13.753 15.526 1.00 38.09 108 ALA B CA 1
ATOM 2473 C C . ALA B 2 108 ? -45.050 12.871 14.354 1.00 37.98 108 ALA B C 1
ATOM 2474 O O . ALA B 2 108 ? -45.533 13.064 13.200 1.00 39.04 108 ALA B O 1
ATOM 2476 N N . MET B 2 109 ? -44.118 11.941 14.593 1.00 36.88 109 MET B N 1
ATOM 2477 C CA . MET B 2 109 ? -43.803 10.939 13.574 1.00 33.91 109 MET B CA 1
ATOM 2478 C C . MET B 2 109 ? -44.367 9.648 14.043 1.00 32.40 109 MET B C 1
ATOM 2479 O O . MET B 2 109 ? -44.239 9.327 15.209 1.00 32.02 109 MET B O 1
ATOM 2484 N N . ASP B 2 110 ? -44.889 8.900 13.090 1.00 32.28 110 ASP B N 1
ATOM 2485 C CA . ASP B 2 110 ? -45.738 7.748 13.321 1.00 34.49 110 ASP B CA 1
ATOM 2486 C C . ASP B 2 110 ? -45.003 6.446 13.006 1.00 30.87 110 ASP B C 1
ATOM 2487 O O . ASP B 2 110 ? -44.959 5.494 13.762 1.00 33.43 110 ASP B O 1
ATOM 2492 N N . VAL B 2 111 ? -44.462 6.439 11.818 1.00 30.64 111 VAL B N 1
ATOM 2493 C CA . VAL B 2 111 ? -43.926 5.302 11.128 1.00 29.79 111 VAL B CA 1
ATOM 2494 C C . VAL B 2 111 ? -42.644 5.826 10.459 1.00 28.93 111 VAL B C 1
ATOM 2495 O O . VAL B 2 111 ? -42.690 6.692 9.600 1.00 28.35 111 VAL B O 1
ATOM 2499 N N . TRP B 2 112 ? -41.483 5.257 10.815 1.00 28.30 112 TRP B N 1
ATOM 2500 C CA . TRP B 2 112 ? -40.220 5.688 10.188 1.00 25.14 112 TRP B CA 1
ATOM 2501 C C . TRP B 2 112 ? -39.710 4.800 9.096 1.00 25.13 112 TRP B C 1
ATOM 2502 O O . TRP B 2 112 ? -39.739 3.572 9.228 1.00 22.82 112 TRP B O 1
ATOM 2513 N N . GLY B 2 113 ? -39.238 5.392 8.003 1.00 24.06 113 GLY B N 1
ATOM 2514 C CA . GLY B 2 113 ? -38.609 4.703 6.934 1.00 26.77 113 GLY B CA 1
ATOM 2515 C C . GLY B 2 113 ? -37.250 4.204 7.349 1.00 27.50 113 GLY B C 1
ATOM 2516 O O . GLY B 2 113 ? -36.805 4.439 8.493 1.00 25.48 113 GLY B O 1
ATOM 2517 N N . GLN B 2 114 ? -36.569 3.527 6.441 1.00 27.90 114 GLN B N 1
ATOM 2518 C CA . GLN B 2 114 ? -35.349 2.788 6.931 1.00 32.11 114 GLN B CA 1
ATOM 2519 C C . GLN B 2 114 ? -34.123 3.695 6.859 1.00 30.76 114 GLN B C 1
ATOM 2520 O O . GLN B 2 114 ? -33.106 3.434 7.543 1.00 31.33 114 GLN B O 1
ATOM 2526 N N . GLY B 2 115 ? -34.252 4.793 6.097 1.00 27.88 115 GLY B N 1
ATOM 2527 C CA . GLY B 2 115 ? -33.165 5.779 6.031 1.00 26.31 115 GLY B CA 1
ATOM 2528 C C . GLY B 2 115 ? -32.263 5.580 4.843 1.00 27.69 115 GLY B C 1
ATOM 2529 O O . GLY B 2 115 ? -32.112 4.444 4.324 1.00 25.33 115 GLY B O 1
ATOM 2530 N N . THR B 2 116 ? -31.655 6.674 4.381 1.00 25.88 116 THR B N 1
ATOM 2531 C CA . THR B 2 116 ? -30.690 6.610 3.301 1.00 26.69 116 THR B CA 1
ATOM 2532 C C . THR B 2 116 ? -29.507 7.492 3.705 1.00 24.77 116 THR B C 1
ATOM 2533 O O . THR B 2 116 ? -29.736 8.652 4.024 1.00 22.82 116 THR B O 1
ATOM 2537 N N . THR B 2 117 ? -28.276 6.966 3.712 1.00 22.40 117 THR B N 1
ATOM 2538 C CA . THR B 2 117 ? -27.096 7.894 3.904 1.00 22.76 117 THR B CA 1
ATOM 2539 C C . THR B 2 117 ? -26.788 8.700 2.685 1.00 21.87 117 THR B C 1
ATOM 2540 O O . THR B 2 117 ? -26.705 8.140 1.612 1.00 23.83 117 THR B O 1
ATOM 2544 N N . VAL B 2 118 ? -26.671 10.039 2.786 1.00 21.98 118 VAL B N 1
ATOM 2545 C CA . VAL B 2 118 ? -26.233 10.783 1.664 1.00 22.42 118 VAL B CA 1
ATOM 2546 C C . VAL B 2 118 ? -24.930 11.417 2.105 1.00 23.77 118 VAL B C 1
ATOM 2547 O O . VAL B 2 118 ? -24.878 11.963 3.158 1.00 22.82 118 VAL B O 1
ATOM 2551 N N . THR B 2 119 ? -23.897 11.271 1.327 1.00 23.07 119 THR B N 1
ATOM 2552 C CA . THR B 2 119 ? -22.614 11.902 1.643 1.00 23.59 119 THR B CA 1
ATOM 2553 C C . THR B 2 119 ? -22.385 13.029 0.672 1.00 22.59 119 THR B C 1
ATOM 2554 O O . THR B 2 119 ? -22.617 12.871 -0.551 1.00 22.76 119 THR B O 1
ATOM 2558 N N . VAL B 2 120 ? -21.981 14.193 1.176 1.00 22.54 120 VAL B N 1
ATOM 2559 C CA . VAL B 2 120 ? -21.655 15.284 0.244 1.00 21.89 120 VAL B CA 1
ATOM 2560 C C . VAL B 2 120 ? -20.158 15.434 0.247 1.00 22.43 120 VAL B C 1
ATOM 2561 O O . VAL B 2 120 ? -19.587 15.729 1.282 1.00 22.56 120 VAL B O 1
ATOM 2565 N N . SER B 2 121 ? -19.519 15.191 -0.898 1.00 21.65 121 SER B N 1
ATOM 2566 C CA . SER B 2 121 ? -18.069 15.201 -0.946 1.00 21.95 121 SER B CA 1
ATOM 2567 C C . SER B 2 121 ? -17.801 15.354 -2.431 1.00 23.32 121 SER B C 1
ATOM 2568 O O . SER B 2 121 ? -18.515 14.789 -3.265 1.00 22.72 121 SER B O 1
ATOM 2571 N N . SER B 2 122 ? -16.722 16.046 -2.728 1.00 26.20 122 SER B N 1
ATOM 2572 C CA . SER B 2 122 ? -16.251 16.213 -4.125 1.00 27.58 122 SER B CA 1
ATOM 2573 C C . SER B 2 122 ? -15.205 15.185 -4.544 1.00 27.87 122 SER B C 1
ATOM 2574 O O . SER B 2 122 ? -14.768 15.130 -5.725 1.00 27.80 122 SER B O 1
ATOM 2577 N N . ALA B 2 123 ? -14.828 14.334 -3.622 1.00 24.61 123 ALA B N 1
ATOM 2578 C CA . ALA B 2 123 ? -13.857 13.258 -3.876 1.00 24.96 123 ALA B CA 1
ATOM 2579 C C . ALA B 2 123 ? -14.315 12.225 -4.904 1.00 25.06 123 ALA B C 1
ATOM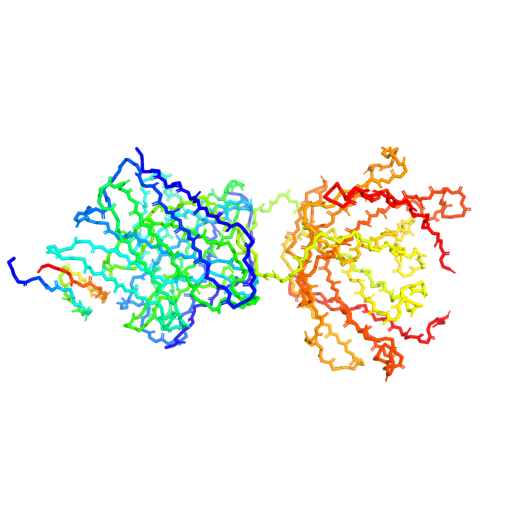 2580 O O . ALA B 2 123 ? -15.535 11.930 -5.076 1.00 24.93 123 ALA B O 1
ATOM 2582 N N . SER B 2 124 ? -13.352 11.672 -5.606 1.00 26.19 124 SER B N 1
ATOM 2583 C CA . SER B 2 124 ? -13.548 10.345 -6.223 1.00 26.51 124 SER B CA 1
ATOM 2584 C C . SER B 2 124 ? -12.576 9.317 -5.650 1.00 25.37 124 SER B C 1
ATOM 2585 O O . SER B 2 124 ? -11.858 9.573 -4.660 1.00 23.82 124 SER B O 1
ATOM 2588 N N . THR B 2 125 ? -12.595 8.157 -6.288 1.00 23.41 125 THR B N 1
ATOM 2589 C CA . THR B 2 125 ? -11.844 7.010 -5.842 1.00 24.09 125 THR B CA 1
ATOM 2590 C C . THR B 2 125 ? -10.379 7.338 -5.545 1.00 23.68 125 THR B C 1
ATOM 2591 O O . THR B 2 125 ? -9.671 7.837 -6.411 1.00 20.19 125 THR B O 1
ATOM 2595 N N . LYS B 2 126 ? -9.983 7.089 -4.266 1.00 20.47 126 LYS B N 1
ATOM 2596 C CA . LYS B 2 126 ? -8.627 7.361 -3.788 1.00 22.07 126 LYS B CA 1
ATOM 2597 C C . LYS B 2 126 ? -8.237 6.244 -2.766 1.00 21.52 126 LYS B C 1
ATOM 2598 O O . LYS B 2 126 ? -9.030 5.961 -1.878 1.00 23.37 126 LYS B O 1
ATOM 2604 N N . GLY B 2 127 ? -7.072 5.592 -2.902 1.00 20.77 127 GLY B N 1
ATOM 2605 C CA . GLY B 2 127 ? -6.681 4.537 -2.066 1.00 19.88 127 GLY B CA 1
ATOM 2606 C C . GLY B 2 127 ? -6.045 5.126 -0.784 1.00 20.83 127 GLY B C 1
ATOM 2607 O O . GLY B 2 127 ? -5.648 6.287 -0.787 1.00 20.14 127 GLY B O 1
ATOM 2608 N N . PRO B 2 128 ? -6.028 4.355 0.336 1.00 21.35 128 PRO B N 1
ATOM 2609 C CA . PRO B 2 128 ? -5.546 4.880 1.586 1.00 19.83 128 PRO B CA 1
ATOM 2610 C C . PRO B 2 128 ? -4.020 4.963 1.696 1.00 20.29 128 PRO B C 1
ATOM 2611 O O . PRO B 2 128 ? -3.281 4.297 0.935 1.00 22.83 128 PRO B O 1
ATOM 2615 N N . SER B 2 129 ? -3.532 5.841 2.570 1.00 19.38 129 SER B N 1
ATOM 2616 C CA . SER B 2 129 ? -2.119 5.793 3.006 1.00 20.41 129 SER B CA 1
ATOM 2617 C C . SER B 2 129 ? -2.123 5.163 4.420 1.00 21.17 129 SER B C 1
ATOM 2618 O O . SER B 2 129 ? -3.007 5.535 5.196 1.00 18.49 129 SER B O 1
ATOM 2621 N N . VAL B 2 130 ? -1.242 4.182 4.723 1.00 19.03 130 VAL B N 1
ATOM 2622 C CA . VAL B 2 130 ? -1.341 3.514 5.986 1.00 18.27 130 VAL B CA 1
ATOM 2623 C C . VAL B 2 130 ? -0.145 3.890 6.811 1.00 16.12 130 VAL B C 1
ATOM 2624 O O . VAL B 2 130 ? 0.998 3.826 6.319 1.00 15.44 130 VAL B O 1
ATOM 2628 N N . PHE B 2 131 ? -0.333 4.231 8.081 1.00 18.24 131 PHE B N 1
ATOM 2629 C CA . PHE B 2 131 ? 0.792 4.641 8.905 1.00 17.48 131 PHE B CA 1
ATOM 2630 C C . PHE B 2 131 ? 0.748 3.794 10.183 1.00 19.50 131 PHE B C 1
ATOM 2631 O O . PHE B 2 131 ? -0.340 3.386 10.593 1.00 19.37 131 PHE B O 1
ATOM 2639 N N . PRO B 2 132 ? 1.911 3.507 10.791 1.00 18.02 132 PRO B N 1
ATOM 2640 C CA . PRO B 2 132 ? 1.897 2.659 11.985 1.00 21.10 132 PRO B CA 1
ATOM 2641 C C . PRO B 2 132 ? 1.464 3.470 13.182 1.00 18.44 132 PRO B C 1
ATOM 2642 O O . PRO B 2 132 ? 1.771 4.668 13.268 1.00 18.88 132 PRO B O 1
ATOM 2646 N N . LEU B 2 133 ? 0.768 2.798 14.102 1.00 19.03 133 LEU B N 1
ATOM 2647 C CA . LEU B 2 133 ? 0.567 3.294 15.475 1.00 17.32 133 LEU B CA 1
ATOM 2648 C C . LEU B 2 133 ? 1.416 2.424 16.422 1.00 17.44 133 LEU B C 1
ATOM 2649 O O . LEU B 2 133 ? 0.998 1.341 16.825 1.00 18.36 133 LEU B O 1
ATOM 2654 N N . ALA B 2 134 ? 2.647 2.864 16.620 1.00 17.53 134 ALA B N 1
ATOM 2655 C CA . ALA B 2 134 ? 3.691 2.003 17.113 1.00 18.26 134 ALA B CA 1
ATOM 2656 C C . ALA B 2 134 ? 3.458 1.769 18.662 1.00 17.84 134 ALA B C 1
ATOM 2657 O O . ALA B 2 134 ? 3.108 2.719 19.371 1.00 17.74 134 ALA B O 1
ATOM 2659 N N . PRO B 2 135 ? 3.676 0.542 19.119 1.00 17.41 135 PRO B N 1
ATOM 2660 C CA . PRO B 2 135 ? 3.503 0.384 20.637 1.00 17.93 135 PRO B CA 1
ATOM 2661 C C . PRO B 2 135 ? 4.693 1.042 21.367 1.00 20.76 135 PRO B C 1
ATOM 2662 O O . PRO B 2 135 ? 5.791 1.089 20.806 1.00 20.13 135 PRO B O 1
ATOM 2666 N N . SER B 2 136 ? 4.521 1.509 22.625 1.00 21.11 136 SER B N 1
ATOM 2667 C CA . SER B 2 136 ? 5.590 2.066 23.400 1.00 21.00 136 SER B CA 1
ATOM 2668 C C . SER B 2 136 ? 5.105 1.845 24.887 1.00 21.53 136 SER B C 1
ATOM 2669 O O . SER B 2 136 ? 4.011 1.248 25.126 1.00 22.49 136 SER B O 1
ATOM 2672 N N . SER B 2 137 ? 5.901 2.279 25.846 1.00 22.42 137 SER B N 1
ATOM 2673 C CA . SER B 2 137 ? 5.415 2.164 27.274 1.00 22.60 137 SER B CA 1
ATOM 2674 C C . SER B 2 137 ? 4.074 2.865 27.401 1.00 24.41 137 SER B C 1
ATOM 2675 O O . SER B 2 137 ? 3.191 2.354 28.123 1.00 25.53 137 SER B O 1
ATOM 2678 N N . LYS B 2 138 ? 3.860 3.985 26.658 1.00 25.96 138 LYS B N 1
ATOM 2679 C CA . LYS B 2 138 ? 2.540 4.700 26.766 1.00 26.87 138 LYS B CA 1
ATOM 2680 C C . LYS B 2 138 ? 1.269 3.979 26.217 1.00 25.81 138 LYS B C 1
ATOM 2681 O O . LYS B 2 138 ? 0.152 4.310 26.578 1.00 26.81 138 LYS B O 1
ATOM 2687 N N . SER B 2 139 ? 1.431 2.867 25.475 1.00 24.86 139 SER B N 1
ATOM 2688 C CA . SER B 2 139 ? 0.318 2.040 25.036 1.00 21.47 139 SER B CA 1
ATOM 2689 C C . SER B 2 139 ? 0.350 0.716 25.715 1.00 22.96 139 SER B C 1
ATOM 2690 O O . SER B 2 139 ? -0.444 -0.146 25.429 1.00 20.88 139 SER B O 1
ATOM 2693 N N . THR B 2 140 ? 1.174 0.567 26.813 1.00 24.85 140 THR B N 1
ATOM 2694 C CA . THR B 2 140 ? 1.323 -0.708 27.456 1.00 25.42 140 THR B CA 1
ATOM 2695 C C . THR B 2 140 ? 0.699 -0.582 28.884 1.00 26.89 140 THR B C 1
ATOM 2696 O O . THR B 2 140 ? 0.814 0.457 29.531 1.00 25.43 140 THR B O 1
ATOM 2700 N N . SER B 2 141 ? -0.079 -1.579 29.257 1.00 26.94 141 SER B N 1
ATOM 2701 C CA . SER B 2 141 ? -0.713 -1.593 30.577 1.00 29.51 141 SER B CA 1
ATOM 2702 C C . SER B 2 141 ? -0.555 -3.012 31.071 1.00 30.74 141 SER B C 1
ATOM 2703 O O . SER B 2 141 ? -0.940 -3.987 30.401 1.00 31.15 141 SER B O 1
ATOM 2706 N N . GLY B 2 142 ? 0.144 -3.169 32.202 1.00 31.76 142 GLY B N 1
ATOM 2707 C CA . GLY B 2 142 ? 0.350 -4.509 32.703 1.00 31.29 142 GLY B CA 1
ATOM 2708 C C . GLY B 2 142 ? 1.306 -5.167 31.759 1.00 30.57 142 GLY B C 1
ATOM 2709 O O . GLY B 2 142 ? 2.319 -4.555 31.396 1.00 31.90 142 GLY B O 1
ATOM 2710 N N . GLY B 2 143 ? 0.971 -6.380 31.375 1.00 29.75 143 GLY B N 1
ATOM 2711 C CA . GLY B 2 143 ? 1.777 -7.129 30.414 1.00 32.00 143 GLY B CA 1
ATOM 2712 C C . GLY B 2 143 ? 1.186 -7.096 28.990 1.00 30.85 143 GLY B C 1
ATOM 2713 O O . GLY B 2 143 ? 1.358 -8.054 28.251 1.00 31.06 143 GLY B O 1
ATOM 2714 N N . THR B 2 144 ? 0.499 -6.013 28.641 1.00 30.89 144 THR B N 1
ATOM 2715 C CA . THR B 2 144 ? -0.340 -5.898 27.405 1.00 30.37 144 THR B CA 1
ATOM 2716 C C . THR B 2 144 ? -0.009 -4.602 26.727 1.00 30.01 144 THR B C 1
ATOM 2717 O O . THR B 2 144 ? -0.052 -3.543 27.387 1.00 29.65 144 THR B O 1
ATOM 2721 N N . ALA B 2 145 ? 0.300 -4.645 25.398 1.00 27.39 145 ALA B N 1
ATOM 2722 C CA . ALA B 2 145 ? 0.636 -3.422 24.674 1.00 24.67 145 ALA B CA 1
ATOM 2723 C C . ALA B 2 145 ? -0.401 -3.278 23.521 1.00 21.96 145 ALA B C 1
ATOM 2724 O O . ALA B 2 145 ? -0.816 -4.275 23.020 1.00 22.82 145 ALA B O 1
ATOM 2726 N N . ALA B 2 146 ? -0.913 -2.072 23.289 1.00 20.64 146 ALA B N 1
ATOM 2727 C CA . ALA B 2 146 ? -1.774 -1.761 22.114 1.00 18.84 146 ALA B CA 1
ATOM 2728 C C . ALA B 2 146 ? -0.863 -1.325 20.947 1.00 18.08 146 ALA B C 1
ATOM 2729 O O . ALA B 2 146 ? 0.093 -0.578 21.107 1.00 18.92 146 ALA B O 1
ATOM 2731 N N . LEU B 2 147 ? -1.183 -1.740 19.728 1.00 19.59 147 LEU B N 1
ATOM 2732 C CA . LEU B 2 147 ? -0.413 -1.173 18.582 1.00 19.44 147 LEU B CA 1
ATOM 2733 C C . LEU B 2 147 ? -1.516 -1.075 17.493 1.00 19.85 147 LEU B C 1
ATOM 2734 O O . LEU B 2 147 ? -2.607 -1.700 17.642 1.00 19.28 147 LEU B O 1
ATOM 2739 N N . GLY B 2 148 ? -1.214 -0.412 16.376 1.00 20.44 148 GLY B N 1
ATOM 2740 C CA . GLY B 2 148 ? -2.284 -0.316 15.384 1.00 18.33 148 GLY B CA 1
ATOM 2741 C C . GLY B 2 148 ? -1.813 0.236 14.025 1.00 20.28 148 GLY B C 1
ATOM 2742 O O . GLY B 2 148 ? -0.652 0.425 13.792 1.00 21.15 148 GLY B O 1
ATOM 2743 N N . CYS B 2 149 ? -2.774 0.517 13.162 1.00 21.62 149 CYS B N 1
ATOM 2744 C CA . CYS B 2 149 ? -2.470 1.158 11.908 1.00 21.62 149 CYS B CA 1
ATOM 2745 C C . CYS B 2 149 ? -3.516 2.186 11.595 1.00 18.70 149 CYS B C 1
ATOM 2746 O O . CYS B 2 149 ? -4.738 2.008 11.886 1.00 19.82 149 CYS B O 1
ATOM 2749 N N . LEU B 2 150 ? -3.062 3.352 11.198 1.00 14.79 150 LEU B N 1
ATOM 2750 C CA . LEU B 2 150 ? -3.974 4.404 10.878 1.00 15.71 150 LEU B CA 1
ATOM 2751 C C . LEU B 2 150 ? -4.157 4.364 9.316 1.00 16.26 150 LEU B C 1
ATOM 2752 O O . LEU B 2 150 ? -3.138 4.379 8.617 1.00 17.66 150 LEU B O 1
ATOM 2757 N N . VAL B 2 151 ? -5.407 4.419 8.837 1.00 16.89 151 VAL B N 1
ATOM 2758 C CA . VAL B 2 151 ? -5.702 4.245 7.373 1.00 16.91 151 VAL B CA 1
ATOM 2759 C C . VAL B 2 151 ? -6.246 5.619 6.963 1.00 18.91 151 VAL B C 1
ATOM 2760 O O . VAL B 2 151 ? -7.406 5.955 7.304 1.00 20.07 151 VAL B O 1
ATOM 2764 N N . LYS B 2 152 ? -5.425 6.470 6.340 1.00 17.94 152 LYS B N 1
ATOM 2765 C CA . LYS B 2 152 ? -5.857 7.836 6.102 1.00 19.51 152 LYS B CA 1
ATOM 2766 C C . LYS B 2 152 ? -6.322 8.079 4.673 1.00 21.14 152 LYS B C 1
ATOM 2767 O O . LYS B 2 152 ? -5.629 7.631 3.727 1.00 20.16 152 LYS B O 1
ATOM 2773 N N . ASP B 2 153 ? -7.333 8.956 4.546 1.00 21.80 153 ASP B N 1
ATOM 2774 C CA . ASP B 2 153 ? -7.658 9.710 3.326 1.00 23.62 153 ASP B CA 1
ATOM 2775 C C . ASP B 2 153 ? -7.973 8.831 2.178 1.00 22.05 153 ASP B C 1
ATOM 2776 O O . ASP B 2 153 ? -7.335 8.956 1.109 1.00 22.97 153 ASP B O 1
ATOM 2781 N N . TYR B 2 154 ? -8.973 7.935 2.327 1.00 21.27 154 TYR B N 1
ATOM 2782 C CA . TYR B 2 154 ? -9.363 7.106 1.195 1.00 19.12 154 TYR B CA 1
ATOM 2783 C C . TYR B 2 154 ? -10.798 7.479 0.820 1.00 19.48 154 TYR B C 1
ATOM 2784 O O . TYR B 2 154 ? -11.519 8.045 1.632 1.00 20.15 154 TYR B O 1
ATOM 2793 N N . PHE B 2 155 ? -11.249 7.074 -0.346 1.00 19.80 155 PHE B N 1
ATOM 2794 C CA . PHE B 2 155 ? -12.681 7.293 -0.817 1.00 20.92 155 PHE B CA 1
ATOM 2795 C C . PHE B 2 155 ? -12.962 6.337 -1.971 1.00 21.05 155 PHE B C 1
ATOM 2796 O O . PHE B 2 155 ? -12.023 6.012 -2.669 1.00 19.92 155 PHE B O 1
ATOM 2804 N N . PRO B 2 156 ? -14.191 5.736 -2.066 1.00 22.04 156 PRO B N 1
ATOM 2805 C CA . PRO B 2 156 ? -15.273 5.775 -1.046 1.00 22.32 156 PRO B CA 1
ATOM 2806 C C . PRO B 2 156 ? -15.034 4.738 0.058 1.00 22.07 156 PRO B C 1
ATOM 2807 O O . PRO B 2 156 ? -14.054 3.987 -0.001 1.00 21.70 156 PRO B O 1
ATOM 2811 N N . GLU B 2 157 ? -15.986 4.572 0.999 1.00 21.35 157 GLU B N 1
ATOM 2812 C CA . GLU B 2 157 ? -16.007 3.315 1.786 1.00 21.89 157 GLU B CA 1
ATOM 2813 C C . GLU B 2 157 ? -16.277 2.049 1.003 1.00 24.32 157 GLU B C 1
ATOM 2814 O O . GLU B 2 157 ? -16.917 2.114 -0.043 1.00 25.99 157 GLU B O 1
ATOM 2820 N N . PRO B 2 158 ? -15.899 0.849 1.518 1.00 24.77 158 PRO B N 1
ATOM 2821 C CA . PRO B 2 158 ? -15.266 0.558 2.796 1.00 25.47 158 PRO B CA 1
ATOM 2822 C C . PRO B 2 158 ? -13.817 0.132 2.623 1.00 25.23 158 PRO B C 1
ATOM 2823 O O . PRO B 2 158 ? -13.357 -0.173 1.508 1.00 24.79 158 PRO B O 1
ATOM 2827 N N . VAL B 2 159 ? -13.092 0.194 3.743 1.00 24.15 159 VAL B N 1
ATOM 2828 C CA . VAL B 2 159 ? -11.802 -0.456 3.930 1.00 23.76 159 VAL B CA 1
ATOM 2829 C C . VAL B 2 159 ? -12.027 -1.607 4.895 1.00 24.68 159 VAL B C 1
ATOM 2830 O O . VAL B 2 159 ? -12.863 -1.459 5.846 1.00 25.15 159 VAL B O 1
ATOM 2834 N N . THR B 2 160 ? -11.373 -2.745 4.663 1.00 25.21 160 THR B N 1
ATOM 2835 C CA . THR B 2 160 ? -11.323 -3.790 5.709 1.00 27.40 160 THR B CA 1
ATOM 2836 C C . THR B 2 160 ? -9.877 -4.063 6.151 1.00 26.85 160 THR B C 1
ATOM 2837 O O . THR B 2 160 ? -8.920 -3.889 5.363 1.00 25.22 160 THR B O 1
ATOM 2841 N N . VAL B 2 161 ? -9.702 -4.445 7.431 1.00 24.26 161 VAL B N 1
ATOM 2842 C CA . VAL B 2 161 ? -8.352 -4.628 7.935 1.00 24.83 161 VAL B CA 1
ATOM 2843 C C . VAL B 2 161 ? -8.305 -6.007 8.602 1.00 26.62 161 VAL B C 1
ATOM 2844 O O . VAL B 2 161 ? -9.252 -6.332 9.394 1.00 27.49 161 VAL B O 1
ATOM 2848 N N . SER B 2 162 ? -7.246 -6.786 8.343 1.00 24.42 162 SER B N 1
ATOM 2849 C CA . SER B 2 162 ? -6.930 -7.972 9.146 1.00 25.61 162 SER B CA 1
ATOM 2850 C C . SER B 2 162 ? -5.536 -7.817 9.658 1.00 23.44 162 SER B C 1
ATOM 2851 O O . SER B 2 162 ? -4.783 -6.878 9.274 1.00 22.39 162 SER B O 1
ATOM 2854 N N . TRP B 2 163 ? -5.146 -8.712 10.554 1.00 24.74 163 TRP B N 1
ATOM 2855 C CA . TRP B 2 163 ? -3.807 -8.651 11.133 1.00 22.58 163 TRP B CA 1
ATOM 2856 C C . TRP B 2 163 ? -3.149 -9.984 10.847 1.00 23.02 163 TRP B C 1
ATOM 2857 O O . TRP B 2 163 ? -3.791 -11.040 10.981 1.00 24.31 163 TRP B O 1
ATOM 2868 N N . ASN B 2 164 ? -1.894 -9.959 10.413 1.00 24.20 164 ASN B N 1
ATOM 2869 C CA . ASN B 2 164 ? -1.187 -11.194 10.110 1.00 28.54 164 ASN B CA 1
ATOM 2870 C C . ASN B 2 164 ? -1.934 -12.152 9.121 1.00 31.01 164 ASN B C 1
ATOM 2871 O O . ASN B 2 164 ? -1.984 -13.394 9.278 1.00 31.58 164 ASN B O 1
ATOM 2876 N N . SER B 2 165 ? -2.527 -11.541 8.100 1.00 31.35 165 SER B N 1
ATOM 2877 C CA . SER B 2 165 ? -3.353 -12.268 7.118 1.00 33.37 165 SER B CA 1
ATOM 2878 C C . SER B 2 165 ? -4.446 -13.050 7.728 1.00 35.84 165 SER B C 1
ATOM 2879 O O . SER B 2 165 ? -4.868 -14.063 7.148 1.00 37.88 165 SER B O 1
ATOM 2882 N N . GLY B 2 166 ? -4.931 -12.614 8.893 1.00 35.60 166 GLY B N 1
ATOM 2883 C CA . GLY B 2 166 ? -6.047 -13.296 9.550 1.00 34.96 166 GLY B CA 1
ATOM 2884 C C . GLY B 2 166 ? -5.644 -14.311 10.624 1.00 34.83 166 GLY B C 1
ATOM 2885 O O . GLY B 2 166 ? -6.501 -14.848 11.281 1.00 35.77 166 GLY B O 1
ATOM 2886 N N . ALA B 2 167 ? -4.359 -14.549 10.787 1.00 34.26 167 ALA B N 1
ATOM 2887 C CA . ALA B 2 167 ? -3.835 -15.378 11.870 1.00 35.74 167 ALA B CA 1
ATOM 2888 C C . ALA B 2 167 ? -4.105 -14.730 13.251 1.00 35.39 167 ALA B C 1
ATOM 2889 O O . ALA B 2 167 ? -4.312 -15.421 14.247 1.00 37.38 167 ALA B O 1
ATOM 2891 N N . LEU B 2 168 ? -4.138 -13.401 13.319 1.00 33.30 168 LEU B N 1
ATOM 2892 C CA . LEU B 2 168 ? -4.312 -12.696 14.575 1.00 31.49 168 LEU B CA 1
ATOM 2893 C C . LEU B 2 168 ? -5.689 -12.064 14.586 1.00 32.47 168 LEU B C 1
ATOM 2894 O O . LEU B 2 168 ? -5.967 -11.156 13.795 1.00 31.82 168 LEU B O 1
ATOM 2899 N N . THR B 2 169 ? -6.594 -12.548 15.435 1.00 32.44 169 THR B N 1
ATOM 2900 C CA . THR B 2 169 ? -7.965 -12.023 15.513 1.00 32.80 169 THR B CA 1
ATOM 2901 C C . THR B 2 169 ? -8.284 -11.684 16.929 1.00 32.52 169 THR B C 1
ATOM 2902 O O . THR B 2 169 ? -9.019 -10.747 17.211 1.00 30.32 169 THR B O 1
ATOM 2906 N N . SER B 2 170 ? -7.690 -12.419 17.852 1.00 32.92 170 SER B N 1
ATOM 2907 C CA . SER B 2 170 ? -7.904 -12.099 19.259 1.00 33.48 170 SER B CA 1
ATOM 2908 C C . SER B 2 170 ? -7.391 -10.703 19.612 1.00 33.03 170 SER B C 1
ATOM 2909 O O . SER B 2 170 ? -6.204 -10.380 19.385 1.00 33.58 170 SER B O 1
ATOM 2912 N N . GLY B 2 171 ? -8.282 -9.846 20.103 1.00 31.62 171 GLY B N 1
ATOM 2913 C CA . GLY B 2 171 ? -7.854 -8.542 20.589 1.00 31.28 171 GLY B CA 1
ATOM 2914 C C . GLY B 2 171 ? -7.891 -7.450 19.536 1.00 30.47 171 GLY B C 1
ATOM 2915 O O . GLY B 2 171 ? -7.573 -6.307 19.803 1.00 30.72 171 GLY B O 1
ATOM 2916 N N . VAL B 2 172 ? -8.316 -7.789 18.328 1.00 29.68 172 VAL B N 1
ATOM 2917 C CA . VAL B 2 172 ? -8.360 -6.816 17.224 1.00 28.60 172 VAL B CA 1
ATOM 2918 C C . VAL B 2 172 ? -9.629 -5.957 17.286 1.00 26.34 172 VAL B C 1
ATOM 2919 O O . VAL B 2 172 ? -10.709 -6.482 17.518 1.00 27.61 172 VAL B O 1
ATOM 2923 N N . HIS B 2 173 ? -9.516 -4.645 17.125 1.00 23.77 173 HIS B N 1
ATOM 2924 C CA . HIS B 2 173 ? -10.684 -3.831 16.937 1.00 23.70 173 HIS B CA 1
ATOM 2925 C C . HIS B 2 173 ? -10.480 -2.831 15.802 1.00 22.87 173 HIS B C 1
ATOM 2926 O O . HIS B 2 173 ? -9.590 -1.978 15.859 1.00 23.02 173 HIS B O 1
ATOM 2933 N N . THR B 2 174 ? -11.326 -2.897 14.787 1.00 22.64 174 THR B N 1
ATOM 2934 C CA . THR B 2 174 ? -11.286 -1.931 13.713 1.00 22.86 174 THR B CA 1
ATOM 2935 C C . THR B 2 174 ? -12.422 -0.929 13.884 1.00 21.62 174 THR B C 1
ATOM 2936 O O . THR B 2 174 ? -13.591 -1.314 13.918 1.00 21.54 174 THR B O 1
ATOM 2940 N N . PHE B 2 175 ? -12.113 0.363 13.980 1.00 18.96 175 PHE B N 1
ATOM 2941 C CA . PHE B 2 175 ? -13.115 1.338 14.227 1.00 18.34 175 PHE B CA 1
ATOM 2942 C C . PHE B 2 175 ? -13.915 1.722 12.989 1.00 22.74 175 PHE B C 1
ATOM 2943 O O . PHE B 2 175 ? -13.418 1.534 11.860 1.00 22.29 175 PHE B O 1
ATOM 2951 N N . PRO B 2 176 ? -15.093 2.344 13.195 1.00 23.58 176 PRO B N 1
ATOM 2952 C CA . PRO B 2 176 ? -15.758 2.870 11.995 1.00 23.55 176 PRO B CA 1
ATOM 2953 C C . PRO B 2 176 ? -14.955 4.044 11.487 1.00 24.33 176 PRO B C 1
ATOM 2954 O O . PRO B 2 176 ? -14.154 4.646 12.262 1.00 25.15 176 PRO B O 1
ATOM 2958 N N . ALA B 2 177 ? -15.146 4.406 10.185 1.00 19.09 177 ALA B N 1
ATOM 2959 C CA . ALA B 2 177 ? -14.508 5.549 9.621 1.00 19.89 177 ALA B CA 1
ATOM 2960 C C . ALA B 2 177 ? -15.047 6.910 10.022 1.00 20.00 177 ALA B C 1
ATOM 2961 O O . ALA B 2 177 ? -16.249 7.020 10.366 1.00 22.38 177 ALA B O 1
ATOM 2963 N N . VAL B 2 178 ? -14.195 7.920 10.029 1.00 18.62 178 VAL B N 1
ATOM 2964 C CA . VAL B 2 178 ? -14.605 9.327 10.082 1.00 20.91 178 VAL B CA 1
ATOM 2965 C C . VAL B 2 178 ? -14.545 9.928 8.674 1.00 21.44 178 VAL B C 1
ATOM 2966 O O . VAL B 2 178 ? -13.670 9.552 7.944 1.00 18.68 178 VAL B O 1
ATOM 2970 N N . LEU B 2 179 ? -15.408 10.920 8.360 1.00 22.75 179 LEU B N 1
ATOM 2971 C CA . LEU B 2 179 ? -15.331 11.642 7.080 1.00 24.13 179 LEU B CA 1
ATOM 2972 C C . LEU B 2 179 ? -14.805 12.978 7.493 1.00 25.80 179 LEU B C 1
ATOM 2973 O O . LEU B 2 179 ? -15.388 13.649 8.353 1.00 26.98 179 LEU B O 1
ATOM 2978 N N . GLN B 2 180 ? -13.678 13.363 6.921 1.00 26.33 180 GLN B N 1
ATOM 2979 C CA . GLN B 2 180 ? -12.975 14.576 7.324 1.00 27.70 180 GLN B CA 1
ATOM 2980 C C . GLN B 2 180 ? -13.429 15.736 6.488 1.00 28.65 180 GLN B C 1
ATOM 2981 O O . GLN B 2 180 ? -14.176 15.552 5.495 1.00 29.31 180 GLN B O 1
ATOM 2987 N N . SER B 2 181 ? -12.933 16.926 6.804 1.00 28.88 181 SER B N 1
ATOM 2988 C CA . SER B 2 181 ? -13.466 18.083 6.128 1.00 30.58 181 SER B CA 1
ATOM 2989 C C . SER B 2 181 ? -12.950 18.101 4.687 1.00 31.68 181 SER B C 1
ATOM 2990 O O . SER B 2 181 ? -13.497 18.794 3.866 1.00 33.16 181 SER B O 1
ATOM 2993 N N . SER B 2 182 ? -11.875 17.365 4.408 1.00 30.75 182 SER B N 1
ATOM 2994 C CA . SER B 2 182 ? -11.362 17.111 3.038 1.00 28.69 182 SER B CA 1
ATOM 2995 C C . SER B 2 182 ? -12.265 16.323 2.075 1.00 27.96 182 SER B C 1
ATOM 2996 O O . SER B 2 182 ? -11.958 16.246 0.819 1.00 27.28 182 SER B O 1
ATOM 2999 N N . GLY B 2 183 ? -13.297 15.678 2.637 1.00 26.66 183 GLY B N 1
ATOM 3000 C CA . GLY B 2 183 ? -14.306 14.818 1.975 1.00 25.24 183 GLY B CA 1
ATOM 3001 C C . GLY B 2 183 ? -13.787 13.396 1.790 1.00 23.86 183 GLY B C 1
ATOM 3002 O O . GLY B 2 183 ? -14.265 12.642 0.961 1.00 21.89 183 GLY B O 1
ATOM 3003 N N . LEU B 2 184 ? -12.757 13.051 2.551 1.00 21.69 184 LEU B N 1
ATOM 3004 C CA . LEU B 2 184 ? -12.137 11.726 2.507 1.00 20.35 184 LEU B CA 1
ATOM 3005 C C . LEU B 2 184 ? -12.265 11.070 3.894 1.00 20.32 184 LEU B C 1
ATOM 3006 O O . LEU B 2 184 ? -12.295 11.767 4.908 1.00 20.92 184 LEU B O 1
ATOM 3011 N N . TYR B 2 185 ? -12.279 9.753 3.907 1.00 19.09 185 TYR B N 1
ATOM 3012 C CA . TYR B 2 185 ? -12.397 8.968 5.144 1.00 20.42 185 TYR B CA 1
ATOM 3013 C C . TYR B 2 185 ? -11.025 8.609 5.708 1.00 19.55 185 TYR B C 1
ATOM 3014 O O . TYR B 2 185 ? -10.021 8.487 4.988 1.00 18.02 185 TYR B O 1
ATOM 3023 N N . SER B 2 186 ? -11.035 8.313 6.985 1.00 19.86 186 SER B N 1
ATOM 3024 C CA . SER B 2 186 ? -9.849 7.736 7.722 1.00 20.32 186 SER B CA 1
ATOM 3025 C C . SER B 2 186 ? -10.412 6.741 8.766 1.00 20.95 186 SER B C 1
ATOM 3026 O O . SER B 2 186 ? -11.517 6.974 9.284 1.00 18.32 186 SER B O 1
ATOM 3029 N N . LEU B 2 187 ? -9.774 5.596 8.959 1.00 20.44 187 LEU B N 1
ATOM 3030 C CA . LEU B 2 187 ? -10.106 4.831 10.194 1.00 21.19 187 LEU B CA 1
ATOM 3031 C C . LEU B 2 187 ? -8.800 4.320 10.853 1.00 21.13 187 LEU B C 1
ATOM 3032 O O . LEU B 2 187 ? -7.684 4.566 10.319 1.00 20.44 187 LEU B O 1
ATOM 3037 N N . SER B 2 188 ? -8.942 3.656 12.030 1.00 21.23 188 SER B N 1
ATOM 3038 C CA . SER B 2 188 ? -7.854 2.920 12.649 1.00 21.17 188 SER B CA 1
ATOM 3039 C C . SER B 2 188 ? -8.264 1.514 12.856 1.00 19.24 188 SER B C 1
ATOM 3040 O O . SER B 2 188 ? -9.456 1.233 13.105 1.00 20.08 188 SER B O 1
ATOM 3043 N N . SER B 2 189 ? -7.268 0.660 12.888 1.00 19.19 189 SER B N 1
ATOM 3044 C CA . SER B 2 189 ? -7.402 -0.694 13.453 1.00 21.12 189 SER B CA 1
ATOM 3045 C C . SER B 2 189 ? -6.367 -0.903 14.571 1.00 21.04 189 SER B C 1
ATOM 3046 O O . SER B 2 189 ? -5.205 -0.573 14.377 1.00 19.90 189 SER B O 1
ATOM 3049 N N . VAL B 2 190 ? -6.837 -1.354 15.740 1.00 21.32 190 VAL B N 1
ATOM 3050 C CA . VAL B 2 190 ? -5.917 -1.635 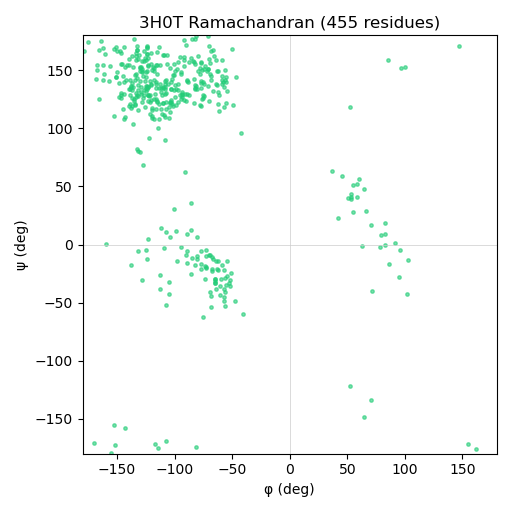16.878 1.00 22.39 190 VAL B CA 1
ATOM 3051 C C . VAL B 2 190 ? -5.917 -3.144 17.247 1.00 22.43 190 VAL B C 1
ATOM 3052 O O . VAL B 2 190 ? -6.887 -3.856 17.007 1.00 22.44 190 VAL B O 1
ATOM 3056 N N . VAL B 2 191 ? -4.824 -3.634 17.834 1.00 22.08 191 VAL B N 1
ATOM 3057 C CA . VAL B 2 191 ? -4.755 -4.990 18.365 1.00 22.43 191 VAL B CA 1
ATOM 3058 C C . VAL B 2 191 ? -3.888 -4.857 19.705 1.00 23.77 191 VAL B C 1
ATOM 3059 O O . VAL B 2 191 ? -3.042 -3.971 19.850 1.00 23.09 191 VAL B O 1
ATOM 3063 N N . THR B 2 192 ? -4.297 -5.608 20.679 1.00 25.29 192 THR B N 1
ATOM 3064 C CA . THR B 2 192 ? -3.648 -5.714 21.989 1.00 27.07 192 THR B CA 1
ATOM 3065 C C . THR B 2 192 ? -2.976 -7.111 22.037 1.00 25.29 192 THR B C 1
ATOM 3066 O O . THR B 2 192 ? -3.593 -8.121 21.723 1.00 26.99 192 THR B O 1
ATOM 3070 N N . VAL B 2 193 ? -1.691 -7.132 22.413 1.00 26.49 193 VAL B N 1
ATOM 3071 C CA . VAL B 2 193 ? -0.777 -8.283 22.367 1.00 24.18 193 VAL B CA 1
ATOM 3072 C C . VAL B 2 193 ? 0.093 -8.389 23.674 1.00 26.94 193 VAL B C 1
ATOM 3073 O O . VAL B 2 193 ? 0.229 -7.387 24.365 1.00 26.82 193 VAL B O 1
ATOM 3077 N N . PRO B 2 194 ? 0.708 -9.555 23.964 1.00 27.91 194 PRO B N 1
ATOM 3078 C CA . PRO B 2 194 ? 1.601 -9.488 25.156 1.00 29.69 194 PRO B CA 1
ATOM 3079 C C . PRO B 2 194 ? 2.744 -8.533 24.889 1.00 29.15 194 PRO B C 1
ATOM 3080 O O . PRO B 2 194 ? 3.334 -8.552 23.807 1.00 27.78 194 PRO B O 1
ATOM 3084 N N . SER B 2 195 ? 3.103 -7.711 25.876 1.00 29.09 195 SER B N 1
ATOM 3085 C CA . SER B 2 195 ? 4.139 -6.736 25.713 1.00 28.59 195 SER B CA 1
ATOM 3086 C C . SER B 2 195 ? 5.494 -7.478 25.551 1.00 29.61 195 SER B C 1
ATOM 3087 O O . SER B 2 195 ? 6.434 -6.973 24.958 1.00 29.68 195 SER B O 1
ATOM 3090 N N . SER B 2 196 ? 5.563 -8.714 26.033 1.00 31.52 196 SER B N 1
ATOM 3091 C CA . SER B 2 196 ? 6.828 -9.468 25.960 1.00 34.65 196 SER B CA 1
ATOM 3092 C C . SER B 2 196 ? 7.085 -10.010 24.546 1.00 35.94 196 SER B C 1
ATOM 3093 O O . SER B 2 196 ? 8.203 -10.359 24.225 1.00 36.84 196 SER B O 1
ATOM 3096 N N . SER B 2 197 ? 6.038 -10.043 23.715 1.00 36.54 197 SER B N 1
ATOM 3097 C CA . SER B 2 197 ? 6.164 -10.470 22.314 1.00 35.49 197 SER B CA 1
ATOM 3098 C C . SER B 2 197 ? 6.690 -9.372 21.383 1.00 35.36 197 SER B C 1
ATOM 3099 O O . SER B 2 197 ? 7.017 -9.653 20.237 1.00 34.92 197 SER B O 1
ATOM 3102 N N . LEU B 2 198 ? 6.790 -8.138 21.854 1.00 35.00 198 LEU B N 1
ATOM 3103 C CA . LEU B 2 198 ? 7.098 -7.010 20.982 1.00 35.89 198 LEU B CA 1
ATOM 3104 C C . LEU B 2 198 ? 8.499 -7.129 20.390 1.00 37.85 198 LEU B C 1
ATOM 3105 O O . LEU B 2 198 ? 8.765 -6.730 19.226 1.00 36.63 198 LEU B O 1
ATOM 3110 N N . GLY B 2 199 ? 9.399 -7.716 21.164 1.00 39.58 199 GLY B N 1
ATOM 3111 C CA . GLY B 2 199 ? 10.731 -7.993 20.606 1.00 41.73 199 GLY B CA 1
ATOM 3112 C C . GLY B 2 199 ? 10.835 -9.042 19.507 1.00 41.48 199 GLY B C 1
ATOM 3113 O O . GLY B 2 199 ? 11.805 -9.087 18.774 1.00 43.14 199 GLY B O 1
ATOM 3114 N N . THR B 2 200 ? 9.866 -9.921 19.399 1.00 41.07 200 THR B N 1
ATOM 3115 C CA . THR B 2 200 ? 10.105 -11.116 18.621 1.00 41.27 200 THR B CA 1
ATOM 3116 C C . THR B 2 200 ? 8.947 -11.555 17.695 1.00 39.45 200 THR B C 1
ATOM 3117 O O . THR B 2 200 ? 9.158 -12.377 16.825 1.00 40.37 200 THR B O 1
ATOM 3121 N N . GLN B 2 201 ? 7.733 -11.079 17.908 1.00 36.62 201 GLN B N 1
ATOM 3122 C CA . GLN B 2 201 ? 6.620 -11.469 17.037 1.00 34.85 201 GLN B CA 1
ATOM 3123 C C . GLN B 2 201 ? 6.348 -10.349 16.030 1.00 33.54 201 GLN B C 1
ATOM 3124 O O . GLN B 2 201 ? 6.325 -9.157 16.383 1.00 32.38 201 GLN B O 1
ATOM 3130 N N . THR B 2 202 ? 6.205 -10.719 14.767 1.00 31.79 202 THR B N 1
ATOM 3131 C CA . THR B 2 202 ? 5.877 -9.736 13.742 1.00 30.09 202 THR B CA 1
ATOM 3132 C C . THR B 2 202 ? 4.425 -9.391 13.707 1.00 26.50 202 THR B C 1
ATOM 3133 O O . THR B 2 202 ? 3.598 -10.268 13.777 1.00 26.75 202 THR B O 1
ATOM 3137 N N . TYR B 2 203 ? 4.081 -8.096 13.640 1.00 24.53 203 TYR B N 1
ATOM 3138 C CA . TYR B 2 203 ? 2.668 -7.700 13.503 1.00 23.85 203 TYR B CA 1
ATOM 3139 C C . TYR B 2 203 ? 2.507 -6.881 12.245 1.00 20.97 203 TYR B C 1
ATOM 3140 O O . TYR B 2 203 ? 3.183 -5.868 12.067 1.00 20.10 203 TYR B O 1
ATOM 3149 N N . ILE B 2 204 ? 1.642 -7.351 11.392 1.00 21.71 204 ILE B N 1
ATOM 3150 C CA . ILE B 2 204 ? 1.456 -6.729 10.080 1.00 22.63 204 ILE B CA 1
ATOM 3151 C C . ILE B 2 204 ? -0.036 -6.465 9.932 1.00 21.57 204 ILE B C 1
ATOM 3152 O O . ILE B 2 204 ? -0.849 -7.387 10.066 1.00 24.06 204 ILE B O 1
ATOM 3157 N N . CYS B 2 205 ? -0.433 -5.226 9.700 1.00 20.12 205 CYS B N 1
ATOM 3158 C CA . CYS B 2 205 ? -1.823 -4.995 9.292 1.00 21.90 205 CYS B CA 1
ATOM 3159 C C . CYS B 2 205 ? -2.016 -5.047 7.748 1.00 21.97 205 CYS B C 1
ATOM 3160 O O . CYS B 2 205 ? -1.124 -4.634 7.022 1.00 21.05 205 CYS B O 1
ATOM 3163 N N . ASN B 2 206 ? -3.129 -5.616 7.313 1.00 22.01 206 ASN B N 1
ATOM 3164 C CA . ASN B 2 206 ? -3.461 -5.837 5.875 1.00 21.75 206 ASN B CA 1
ATOM 3165 C C . ASN B 2 206 ? -4.695 -5.030 5.645 1.00 21.47 206 ASN B C 1
ATOM 3166 O O . ASN B 2 206 ? -5.793 -5.283 6.236 1.00 23.26 206 ASN B O 1
ATOM 3171 N N . VAL B 2 207 ? -4.498 -3.941 4.919 1.00 19.65 207 VAL B N 1
ATOM 3172 C CA . VAL B 2 207 ? -5.540 -2.968 4.644 1.00 18.78 207 VAL B CA 1
ATOM 3173 C C . VAL B 2 207 ? -6.032 -3.211 3.203 1.00 21.67 207 VAL B C 1
ATOM 3174 O O . VAL B 2 207 ? -5.238 -3.016 2.256 1.00 22.87 207 VAL B O 1
ATOM 3178 N N . ASN B 2 208 ? -7.309 -3.492 3.069 1.00 21.57 208 ASN B N 1
ATOM 3179 C CA . ASN B 2 208 ? -7.942 -3.711 1.772 1.00 23.92 208 ASN B CA 1
ATOM 3180 C C . ASN B 2 208 ? -8.874 -2.628 1.412 1.00 21.18 208 ASN B C 1
ATOM 3181 O O . ASN B 2 208 ? -9.789 -2.371 2.165 1.00 22.38 208 ASN B O 1
ATOM 3186 N N . HIS B 2 209 ? -8.738 -2.067 0.226 1.00 19.22 209 HIS B N 1
ATOM 3187 C CA . HIS B 2 209 ? -9.641 -1.033 -0.234 1.00 20.27 209 HIS B CA 1
ATOM 3188 C C . HIS B 2 209 ? -10.039 -1.446 -1.698 1.00 22.74 209 HIS B C 1
ATOM 3189 O O . HIS B 2 209 ? -9.437 -0.967 -2.687 1.00 22.36 209 HIS B O 1
ATOM 3196 N N . LYS B 2 210 ? -11.020 -2.345 -1.777 1.00 23.46 210 LYS B N 1
ATOM 3197 C CA . LYS B 2 210 ? -11.576 -2.795 -3.048 1.00 28.67 210 LYS B CA 1
ATOM 3198 C C . LYS B 2 210 ? -11.926 -1.686 -4.023 1.00 26.71 210 LYS B C 1
ATOM 3199 O O . LYS B 2 210 ? -11.545 -1.810 -5.205 1.00 27.00 210 LYS B O 1
ATOM 3205 N N . PRO B 2 211 ? -12.655 -0.625 -3.579 1.00 25.81 211 PRO B N 1
ATOM 3206 C CA . PRO B 2 211 ? -12.958 0.379 -4.598 1.00 24.58 211 PRO B CA 1
ATOM 3207 C C . PRO B 2 211 ? -11.784 0.945 -5.443 1.00 26.81 211 PRO B C 1
ATOM 3208 O O . PRO B 2 211 ? -12.006 1.372 -6.585 1.00 23.26 211 PRO B O 1
ATOM 3212 N N . SER B 2 212 ? -10.559 1.027 -4.889 1.00 23.18 212 SER B N 1
ATOM 3213 C CA . SER B 2 212 ? -9.410 1.560 -5.611 1.00 23.54 212 SER B CA 1
ATOM 3214 C C . SER B 2 212 ? -8.451 0.432 -5.982 1.00 21.84 212 SER B C 1
ATOM 3215 O O . SER B 2 212 ? -7.352 0.697 -6.446 1.00 23.01 212 SER B O 1
ATOM 3218 N N . ASN B 2 213 ? -8.899 -0.812 -5.803 1.00 20.98 213 ASN B N 1
ATOM 3219 C CA . ASN B 2 213 ? -8.153 -1.990 -6.135 1.00 22.25 213 ASN B CA 1
ATOM 3220 C C . ASN B 2 213 ? -6.816 -1.900 -5.459 1.00 22.20 213 ASN B C 1
ATOM 3221 O O . ASN B 2 213 ? -5.766 -2.198 -6.084 1.00 19.38 213 ASN B O 1
ATOM 3226 N N . THR B 2 214 ? -6.780 -1.483 -4.167 1.00 19.94 214 THR B N 1
ATOM 3227 C CA . THR B 2 214 ? -5.446 -1.331 -3.510 1.00 20.73 214 THR B CA 1
ATOM 3228 C C . THR B 2 214 ? -5.414 -2.261 -2.253 1.00 21.36 214 THR B C 1
ATOM 3229 O O . THR B 2 214 ? -6.459 -2.318 -1.544 1.00 18.69 214 THR B O 1
ATOM 3233 N N . LYS B 2 215 ? -4.286 -2.903 -1.991 1.00 21.25 215 LYS B N 1
ATOM 3234 C CA . LYS B 2 215 ? -4.022 -3.543 -0.708 1.00 22.31 215 LYS B CA 1
ATOM 3235 C C . LYS B 2 215 ? -2.650 -3.095 -0.161 1.00 22.00 215 LYS B C 1
ATOM 3236 O O . LYS B 2 215 ? -1.643 -3.127 -0.853 1.00 22.67 215 LYS B O 1
ATOM 3242 N N . VAL B 2 216 ? -2.632 -2.701 1.102 1.00 22.81 216 VAL B N 1
ATOM 3243 C CA . VAL B 2 216 ? -1.421 -2.265 1.733 1.00 20.95 216 VAL B CA 1
ATOM 3244 C C . VAL B 2 216 ? -1.139 -3.126 2.969 1.00 24.10 216 VAL B C 1
ATOM 3245 O O . VAL B 2 216 ? -2.050 -3.314 3.825 1.00 23.98 216 VAL B O 1
ATOM 3249 N N . ASP B 2 217 ? 0.075 -3.681 3.033 1.00 24.01 217 ASP B N 1
ATOM 3250 C CA . ASP B 2 217 ? 0.526 -4.410 4.183 1.00 26.08 217 ASP B CA 1
ATOM 3251 C C . ASP B 2 217 ? 1.557 -3.548 4.913 1.00 25.19 217 ASP B C 1
ATOM 3252 O O . ASP B 2 217 ? 2.516 -3.071 4.317 1.00 23.37 217 ASP B O 1
ATOM 3257 N N . LYS B 2 218 ? 1.399 -3.382 6.230 1.00 24.18 218 LYS B N 1
ATOM 3258 C CA . LYS B 2 218 ? 2.292 -2.516 6.881 1.00 23.57 218 LYS B CA 1
ATOM 3259 C C . LYS B 2 218 ? 2.739 -3.224 8.183 1.00 24.39 218 LYS B C 1
ATOM 3260 O O . LYS B 2 218 ? 1.916 -3.574 9.040 1.00 23.49 218 LYS B O 1
ATOM 3266 N N . LYS B 2 219 ? 4.038 -3.386 8.341 1.00 23.93 219 LYS B N 1
ATOM 3267 C CA . LYS B 2 219 ? 4.567 -4.034 9.591 1.00 23.97 219 LYS B CA 1
ATOM 3268 C C . LYS B 2 219 ? 4.634 -2.981 10.634 1.00 22.59 219 LYS B C 1
ATOM 3269 O O . LYS B 2 219 ? 5.114 -1.902 10.374 1.00 22.92 219 LYS B O 1
ATOM 3275 N N . VAL B 2 220 ? 4.160 -3.279 11.862 1.00 21.70 220 VAL B N 1
ATOM 3276 C CA . VAL B 2 220 ? 4.118 -2.241 12.877 1.00 21.70 220 VAL B CA 1
ATOM 3277 C C . VAL B 2 220 ? 5.095 -2.707 13.992 1.00 23.79 220 VAL B C 1
ATOM 3278 O O . VAL B 2 220 ? 4.884 -3.748 14.614 1.00 24.66 220 VAL B O 1
ATOM 3282 N N . GLU B 2 221 ? 6.134 -1.936 14.202 1.00 23.79 221 GLU B N 1
ATOM 3283 C CA . GLU B 2 221 ? 7.093 -2.305 15.228 1.00 27.17 221 GLU B CA 1
ATOM 3284 C C . GLU B 2 221 ? 7.296 -1.224 16.265 1.00 27.68 221 GLU B C 1
ATOM 3285 O O . GLU B 2 221 ? 6.985 -0.039 16.079 1.00 24.05 221 GLU B O 1
ATOM 3291 N N . PRO B 2 222 ? 7.894 -1.636 17.389 1.00 30.60 222 PRO B N 1
ATOM 3292 C CA . PRO B 2 222 ? 8.063 -0.641 18.402 1.00 33.25 222 PRO B CA 1
ATOM 3293 C C . PRO B 2 222 ? 8.956 0.500 17.940 1.00 37.24 222 PRO B C 1
ATOM 3294 O O . PRO B 2 222 ? 9.850 0.390 17.035 1.00 37.48 222 PRO B O 1
ATOM 3298 N N . LYS B 2 223 ? 8.615 1.636 18.514 1.00 41.96 223 LYS B N 1
ATOM 3299 C CA . LYS B 2 223 ? 9.354 2.839 18.330 1.00 46.24 223 LYS B CA 1
ATOM 3300 C C . LYS B 2 223 ? 10.557 2.812 19.311 1.00 48.17 223 LYS B C 1
ATOM 3301 O O . LYS B 2 223 ? 11.657 3.332 18.998 1.00 48.55 223 LYS B O 1
ATOM 3307 N N . HIS C 3 3 ? -64.276 22.793 0.799 1.00 75.33 3 HIS C N 1
ATOM 3308 C CA . HIS C 3 3 ? -64.675 23.822 -0.227 1.00 75.58 3 HIS C CA 1
ATOM 3309 C C . HIS C 3 3 ? -63.634 24.954 -0.356 1.00 75.49 3 HIS C C 1
ATOM 3310 O O . HIS C 3 3 ? -63.081 25.158 -1.451 1.00 75.92 3 HIS C O 1
ATOM 3312 N N . PHE C 3 4 ? -63.394 25.683 0.750 1.00 74.75 4 PHE C N 1
ATOM 3313 C CA . PHE C 3 4 ? -62.302 26.676 0.880 1.00 73.85 4 PHE C CA 1
ATOM 3314 C C . PHE C 3 4 ? -61.379 26.306 2.071 1.00 73.68 4 PHE C C 1
ATOM 3315 O O . PHE C 3 4 ? -61.624 26.729 3.219 1.00 73.36 4 PHE C O 1
ATOM 3317 N N . PRO C 3 5 ? -60.307 25.522 1.780 1.00 72.94 5 PRO C N 1
ATOM 3318 C CA . PRO C 3 5 ? -59.429 24.779 2.731 1.00 72.25 5 PRO C CA 1
ATOM 3319 C C . PRO C 3 5 ? -58.405 25.626 3.508 1.00 70.80 5 PRO C C 1
ATOM 3320 O O . PRO C 3 5 ? -57.650 26.380 2.885 1.00 71.28 5 PRO C O 1
ATOM 3324 N N . ILE C 3 6 ? -58.413 25.546 4.843 1.00 68.93 6 ILE C N 1
ATOM 3325 C CA . ILE C 3 6 ? -57.349 26.154 5.656 1.00 67.47 6 ILE C CA 1
ATOM 3326 C C . ILE C 3 6 ? -56.799 25.118 6.613 1.00 66.56 6 ILE C C 1
ATOM 3327 O O . ILE C 3 6 ? -57.476 24.110 6.912 1.00 66.01 6 ILE C O 1
ATOM 3332 N N . CYS C 3 7 ? -55.558 25.414 7.050 1.00 65.68 7 CYS C N 1
ATOM 3333 C CA . CYS C 3 7 ? -54.811 24.800 8.182 1.00 64.51 7 CYS C CA 1
ATOM 3334 C C . CYS C 3 7 ? -54.189 25.922 9.033 1.00 63.39 7 CYS C C 1
ATOM 3335 O O . CYS C 3 7 ? -53.533 26.799 8.498 1.00 63.17 7 CYS C O 1
ATOM 3338 N N . ILE C 3 8 ? -54.363 25.902 10.343 1.00 62.48 8 ILE C N 1
ATOM 3339 C CA . ILE C 3 8 ? -53.897 27.042 11.118 1.00 62.89 8 ILE C CA 1
ATOM 3340 C C . ILE C 3 8 ? -53.195 26.675 12.424 1.00 62.59 8 ILE C C 1
ATOM 3341 O O . ILE C 3 8 ? -53.688 25.825 13.153 1.00 62.53 8 ILE C O 1
ATOM 3346 N N . PHE C 3 9 ? -52.055 27.305 12.739 1.00 62.99 9 PHE C N 1
ATOM 3347 C CA . PHE C 3 9 ? -51.408 27.015 14.031 1.00 63.55 9 PHE C CA 1
ATOM 3348 C C . PHE C 3 9 ? -52.129 27.738 15.175 1.00 64.92 9 PHE C C 1
ATOM 3349 O O . PHE C 3 9 ? -52.184 28.954 15.161 1.00 65.36 9 PHE C O 1
ATOM 3357 N N . CYS C 3 10 ? -52.663 27.013 16.163 1.00 66.08 10 CYS C N 1
ATOM 3358 C CA . CYS C 3 10 ? -53.511 27.625 17.179 1.00 68.04 10 CYS C CA 1
ATOM 3359 C C . CYS C 3 10 ? -53.444 26.904 18.508 1.00 68.97 10 CYS C C 1
ATOM 3360 O O . CYS C 3 10 ? -52.893 25.819 18.597 1.00 69.08 10 CYS C O 1
ATOM 3363 N N . CYS C 3 11 ? -54.016 27.511 19.544 1.00 70.50 11 CYS C N 1
ATOM 3364 C CA . CYS C 3 11 ? -54.078 26.890 20.868 1.00 72.11 11 CYS C CA 1
ATOM 3365 C C . CYS C 3 11 ? -55.516 26.697 21.369 1.00 72.47 11 CYS C C 1
ATOM 3366 O O . CYS C 3 11 ? -56.446 27.263 20.783 1.00 72.43 11 CYS C O 1
ATOM 3369 N N . GLY C 3 12 ? -55.689 25.871 22.411 1.00 72.74 12 GLY C N 1
ATOM 3370 C CA . GLY C 3 12 ? -57.014 25.450 22.892 1.00 73.55 12 GLY C CA 1
ATOM 3371 C C . GLY C 3 12 ? -58.030 25.095 21.790 1.00 74.25 12 GLY C C 1
ATOM 3372 O O . GLY C 3 12 ? -59.269 25.119 22.021 1.00 74.54 12 GLY C O 1
ATOM 3373 N N . CYS C 3 13 ? -57.514 24.750 20.601 1.00 74.14 13 CYS C N 1
ATOM 3374 C CA . CYS C 3 13 ? -58.325 24.581 19.387 1.00 73.32 13 CYS C CA 1
ATOM 3375 C C . CYS C 3 13 ? -58.500 23.121 18.944 1.00 73.69 13 CYS C C 1
ATOM 3376 O O . CYS C 3 13 ? -58.131 22.173 19.651 1.00 73.38 13 CYS C O 1
ATOM 3379 N N . CYS C 3 14 ? -59.032 22.993 17.732 1.00 73.78 14 CYS C N 1
ATOM 3380 C CA . CYS C 3 14 ? -59.668 21.797 17.176 1.00 73.85 14 CYS C CA 1
ATOM 3381 C C . CYS C 3 14 ? -59.038 20.419 17.399 1.00 74.60 14 CYS C C 1
ATOM 3382 O O . CYS C 3 14 ? -58.160 20.034 16.606 1.00 75.10 14 CYS C O 1
ATOM 3385 N N . HIS C 3 15 ? -59.467 19.634 18.400 1.00 75.09 15 HIS C N 1
ATOM 3386 C CA . HIS C 3 15 ? -60.380 19.989 19.493 1.00 74.94 15 HIS C CA 1
ATOM 3387 C C . HIS C 3 15 ? -59.569 19.548 20.696 1.00 74.03 15 HIS C C 1
ATOM 3388 O O . HIS C 3 15 ? -59.910 18.565 21.339 1.00 73.86 15 HIS C O 1
ATOM 3395 N N . ARG C 3 16 ? -58.468 20.247 20.976 1.00 73.09 16 ARG C N 1
ATOM 3396 C CA . ARG C 3 16 ? -57.464 19.747 21.929 1.00 72.40 16 ARG C CA 1
ATOM 3397 C C . ARG C 3 16 ? -57.079 20.779 22.973 1.00 71.83 16 ARG C C 1
ATOM 3398 O O . ARG C 3 16 ? -57.118 21.982 22.708 1.00 71.55 16 ARG C O 1
ATOM 3406 N N . SER C 3 17 ? -56.677 20.287 24.146 1.00 71.81 17 SER C N 1
ATOM 3407 C CA . SER C 3 17 ? -56.272 21.134 25.296 1.00 71.78 17 SER C CA 1
ATOM 3408 C C . SER C 3 17 ? -55.025 22.030 25.043 1.00 71.12 17 SER C C 1
ATOM 3409 O O . SER C 3 17 ? -54.848 23.052 25.722 1.00 71.41 17 SER C O 1
ATOM 3412 N N . LYS C 3 18 ? -54.204 21.644 24.055 1.00 69.73 18 LYS C N 1
ATOM 3413 C CA . LYS C 3 18 ? -52.876 22.217 23.784 1.00 67.69 18 LYS C CA 1
ATOM 3414 C C . LYS C 3 18 ? -52.790 22.939 22.466 1.00 66.18 18 LYS C C 1
ATOM 3415 O O . LYS C 3 18 ? -53.778 23.067 21.748 1.00 65.37 18 LYS C O 1
ATOM 3421 N N . CYS C 3 19 ? -51.566 23.377 22.162 1.00 64.56 19 CYS C N 1
ATOM 3422 C CA . CYS C 3 19 ? -51.244 24.081 20.936 1.00 63.80 19 CYS C CA 1
ATOM 3423 C C . CYS C 3 19 ? -50.792 23.117 19.878 1.00 62.48 19 CYS C C 1
ATOM 3424 O O . CYS C 3 19 ? -50.366 22.006 20.197 1.00 62.07 19 CYS C O 1
ATOM 3427 N N . GLY C 3 20 ? -50.842 23.550 18.628 1.00 60.16 20 GLY C N 1
ATOM 3428 C CA . GLY C 3 20 ? -50.465 22.681 17.555 1.00 59.12 20 GLY C CA 1
ATOM 3429 C C . GLY C 3 20 ? -51.162 23.145 16.327 1.00 57.74 20 GLY C C 1
ATOM 3430 O O . GLY C 3 20 ? -51.787 24.183 16.368 1.00 57.52 20 GLY C O 1
ATOM 3431 N N . MET C 3 21 ? -51.077 22.357 15.258 1.00 57.39 21 MET C N 1
ATOM 3432 C CA . MET C 3 21 ? -51.541 22.730 13.927 1.00 57.73 21 MET C CA 1
ATOM 3433 C C . MET C 3 21 ? -52.909 22.178 13.559 1.00 60.09 21 MET C C 1
ATOM 3434 O O . MET C 3 21 ? -53.079 20.976 13.441 1.00 60.26 21 MET C O 1
ATOM 3439 N N . CYS C 3 22 ? -53.854 23.067 13.272 1.00 63.07 22 CYS C N 1
ATOM 3440 C CA . CYS C 3 22 ? -55.248 22.678 13.092 1.00 64.14 22 CYS C CA 1
ATOM 3441 C C . CYS C 3 22 ? -55.752 22.780 11.668 1.00 64.64 22 CYS C C 1
ATOM 3442 O O . CYS C 3 22 ? -55.538 23.795 11.014 1.00 64.85 22 CYS C O 1
ATOM 3445 N N . CYS C 3 23 ? -56.463 21.756 11.190 1.00 65.44 23 CYS C N 1
ATOM 3446 C CA . CYS C 3 23 ? -56.765 21.680 9.753 1.00 66.52 23 CYS C CA 1
ATOM 3447 C C . CYS C 3 23 ? -58.215 21.575 9.304 1.00 67.48 23 CYS C C 1
ATOM 3448 O O . CYS C 3 23 ? -59.078 21.340 10.139 1.00 68.12 23 CYS C O 1
ATOM 3451 N N . LYS C 3 24 ? -58.435 21.741 7.980 1.00 68.17 24 LYS C N 1
ATOM 3452 C CA . LYS C 3 24 ? -59.744 21.594 7.267 1.00 68.64 24 LYS C CA 1
ATOM 3453 C C . LYS C 3 24 ? -60.940 22.108 8.052 1.00 68.60 24 LYS C C 1
ATOM 3454 O O . LYS C 3 24 ? -61.338 23.268 7.900 1.00 68.87 24 LYS C O 1
#

InterPro domains:
  IPR010500 Hepcidin [PF06446] (33-84)
  IPR010500 Hepcidin [PTHR16877] (1-84)

GO terms:
  GO:0002092 positive regulation of receptor internalization (P, IDA)
  GO:0097690 iron ion transmembrane transporter inhibitor activity (F, IDA)
  GO:0005179 hormone activity (F, IDA)
  GO:0005576 extracellular region (C, IDA)
  GO:1904039 negative regulation of iron export across plasma membrane (P, IDA)
  GO:2000646 positive regulation of receptor catabolic process (P, IDA)
  GO:1902916 positive regulation of protein polyubiquitination (P, IDA)
  GO:0006879 intracellular iron ion homeostasis (P, IDA)
  GO:0005102 signaling receptor binding (F, IPI)
  GO:0031640 killing of cells of another organism (P, IDA)
  GO:0050829 defense response to Gram-negative bacterium (P, IDA)
  GO:0050830 defense response to Gram-positive bacterium (P, IDA)
  GO:0050832 defense response to fungus (P, IDA)
  GO:0061844 antimicrobial humoral immune response mediated by antimicrobial peptide (P, IDA)
  GO:0141108 transporter regulator activity (F, IDA)
  GO:0032436 positive regulation of proteasomal ubiquitin-dependent protein catabolic process (P, IDA)
  GO:0010039 response to iron ion (P, IMP)
  GO:1904479 negative regulation of intestinal absorption (P, IMP)
  GO:0060586 multicellular organismal-level iron ion homeostasis (P, IMP)
  GO:0006955 immune response (P, TAS)

Secondary structure (DSSP, 8-state):
---EE--SEEEE-TTS-EEEEEEESSS-GGGB--EEEEE-TTS--EEEEBGGGB--TT--TTEEEEEETTTTEEEEEE-S--GGG-EEEEEEEE-SS-EEE---EEEEE--S--BPPEEEEEPPPHHHHHTT-EEEEEEEEEEBSS--EEEEEETTEEE-TTEEEPPPEE-TTS-EEEEEEEEE-HHHHHTSS-EEEEEEETTEEEEEEE-TT---/--EEEEES-SEE-TTS-EEEEEEEESS-TT-TT-EEEEEEEETTTEEEEEEEEEESSSEEEEE-HHHHTTEE--EETTTTEEEEEE-S--GGG-EEEEEEEEETTTTEEEEE---EEEEE-----BPPEEEEE---GGGEETTEEEEEEEEEEEBSS--EEEEGGGTB-TT-EEPPPEE-TTS-EEEEEEEEEEGGGTTT---EEEEEEGGGTEEEEEE----/----EEEESS-TT-SSBEEEE-

Sequence (461 aa):
NFMLTQPHSVSESPGKTVTISCTRSSGSIASYYVQWYQQRPGSSPTTVIYEDSQRPSGVPDRFSGSIDSSSNSASLTISGLKTEDEADYYCQSYDSSNVVFGGGTKLTVLGQPKAAPSVTLFPPSSEELQANKATLVCLISDFYPGAVTVAWKADSSPVKAGVETTTPSKQSNNKYAASSYLSLTPEQWKSHRSYSCQVTHEGSTVEKTVAPTECSQVQLQQSGPGLVKPSQTLSLTCAISGDSVSSNSAAWNWIRQSPSRGLEWLGRTYYRSKWFNDYAVSVQSRITINPDTSKNQFSLQLNSVTPEDTAVYYCARGIVFSYAMDVWGQGTTVTVSSASTKGPSVFPLAPSSKSTSGGTAALGCLVKDYFPEPVTVSWNSGALTSGVHTFPAVLQSSGLYSLSSVVTVPSSSLGTQTYICNVNHKPSNTKVDKKVEPKHFPICIFCCGCCHRSKCGMCCK

Organism: Homo sapiens (NCBI:txid9606)

Radius of gyration: 24.49 Å; Cα contacts (8 Å, |Δi|>4): 1187; chains: 3; bounding box: 77×44×47 Å